Protein AF-A0A1I1G5I9-F1 (afdb_monomer)

Structure (mmCIF, N/CA/C/O backbone):
data_AF-A0A1I1G5I9-F1
#
_entry.id   AF-A0A1I1G5I9-F1
#
loop_
_atom_site.group_PDB
_atom_site.id
_atom_site.type_symbol
_atom_site.label_atom_id
_atom_site.label_alt_id
_atom_site.label_comp_id
_atom_site.label_asym_id
_atom_site.label_entity_id
_atom_site.label_seq_id
_atom_site.pdbx_PDB_ins_code
_atom_site.Cartn_x
_atom_site.Cartn_y
_atom_site.Cartn_z
_atom_site.occupancy
_atom_site.B_iso_or_equiv
_atom_site.auth_seq_id
_atom_site.auth_comp_id
_atom_site.auth_asym_id
_atom_site.auth_atom_id
_atom_site.pdbx_PDB_model_num
ATOM 1 N N . MET A 1 1 ? -14.492 -38.837 35.259 1.00 39.28 1 MET A N 1
ATOM 2 C CA . MET A 1 1 ? -15.651 -38.667 34.358 1.00 39.28 1 MET A CA 1
ATOM 3 C C . MET A 1 1 ? -15.146 -38.071 33.053 1.00 39.28 1 MET A C 1
ATOM 5 O O . MET A 1 1 ? -14.927 -36.877 32.956 1.00 39.28 1 MET A O 1
ATOM 9 N N . LYS A 1 2 ? -14.812 -38.948 32.107 1.00 35.56 2 LYS A N 1
ATOM 10 C CA . LYS A 1 2 ? -14.373 -38.640 30.741 1.00 35.56 2 LYS A CA 1
ATOM 11 C C . LYS A 1 2 ? -15.483 -39.165 29.822 1.00 35.56 2 LYS A C 1
ATOM 13 O O . LYS A 1 2 ? -16.009 -40.230 30.137 1.00 35.56 2 LYS A O 1
ATOM 18 N N . ARG A 1 3 ? -15.745 -38.477 28.700 1.00 29.53 3 ARG A N 1
ATOM 19 C CA . ARG A 1 3 ? -16.738 -38.774 27.634 1.00 29.53 3 ARG A CA 1
ATOM 20 C C . ARG A 1 3 ? -18.125 -38.139 27.826 1.00 29.53 3 ARG A C 1
ATOM 22 O O . ARG A 1 3 ? -19.052 -38.833 28.203 1.00 29.53 3 ARG A O 1
ATOM 29 N N . THR A 1 4 ? -18.248 -36.848 27.500 1.00 27.97 4 THR A N 1
ATOM 30 C CA . THR A 1 4 ? -19.506 -36.228 27.000 1.00 27.97 4 THR A CA 1
ATOM 31 C C . THR A 1 4 ? -19.313 -34.815 26.420 1.00 27.97 4 THR A C 1
ATOM 33 O O . THR A 1 4 ? -20.168 -34.360 25.676 1.00 27.97 4 THR A O 1
ATOM 36 N N . ALA A 1 5 ? -18.185 -34.132 26.655 1.00 26.52 5 ALA A N 1
ATOM 37 C CA . ALA A 1 5 ? -17.972 -32.766 26.141 1.00 26.52 5 ALA A CA 1
ATOM 38 C C . ALA A 1 5 ? -17.482 -32.671 24.674 1.00 26.52 5 ALA A C 1
ATOM 40 O O . ALA A 1 5 ? -17.420 -31.582 24.121 1.00 26.52 5 ALA A O 1
ATOM 41 N N . ALA A 1 6 ? -17.156 -33.791 24.019 1.00 28.41 6 ALA A N 1
ATOM 42 C CA . ALA A 1 6 ? -16.529 -33.802 22.689 1.00 28.41 6 ALA A CA 1
ATOM 43 C C . ALA A 1 6 ? -17.516 -33.783 21.499 1.00 28.41 6 ALA A C 1
ATOM 45 O O . ALA A 1 6 ? -17.088 -33.939 20.363 1.00 28.41 6 ALA A O 1
ATOM 46 N N . PHE A 1 7 ? -18.821 -33.609 21.735 1.00 26.67 7 PHE A N 1
ATOM 47 C CA . PHE A 1 7 ? -19.837 -33.624 20.667 1.00 26.67 7 PHE A CA 1
ATOM 48 C C . PHE A 1 7 ? -20.705 -32.357 20.586 1.00 26.67 7 PHE A C 1
ATOM 50 O O . PHE A 1 7 ? -21.544 -32.265 19.699 1.00 26.67 7 PHE A O 1
ATOM 57 N N . ILE A 1 8 ? -20.492 -31.365 21.463 1.00 27.45 8 ILE A N 1
ATOM 58 C CA . ILE A 1 8 ? -21.235 -30.088 21.428 1.00 27.45 8 ILE A CA 1
ATOM 59 C C . ILE A 1 8 ? -20.369 -28.931 20.897 1.00 27.45 8 ILE A C 1
ATOM 61 O O . ILE A 1 8 ? -20.902 -28.013 20.288 1.00 27.45 8 ILE A O 1
ATOM 65 N N . THR A 1 9 ? -19.038 -29.006 20.985 1.00 28.55 9 THR A N 1
ATOM 66 C CA . THR A 1 9 ? -18.146 -27.953 20.452 1.00 28.55 9 THR A CA 1
ATOM 67 C C . THR A 1 9 ? -17.861 -28.088 18.948 1.00 28.55 9 THR A C 1
ATOM 69 O O . THR A 1 9 ? -17.491 -27.116 18.302 1.00 28.55 9 THR A O 1
ATOM 72 N N . ALA A 1 10 ? -18.078 -29.268 18.356 1.00 28.83 10 ALA A N 1
ATOM 73 C CA . ALA A 1 10 ? -17.840 -29.512 16.927 1.00 28.83 10 ALA A CA 1
ATOM 74 C C . ALA A 1 10 ? -19.012 -29.089 16.015 1.00 28.83 10 ALA A C 1
ATOM 76 O O . ALA A 1 10 ? -18.858 -29.080 14.799 1.00 28.83 10 ALA A O 1
ATOM 77 N N . LEU A 1 11 ? -20.173 -28.726 16.581 1.00 26.48 11 LEU A N 1
ATOM 78 C CA . LEU A 1 11 ? -21.344 -28.282 15.809 1.00 26.48 11 LEU A CA 1
ATOM 79 C C . LEU A 1 11 ? -21.559 -26.757 15.854 1.00 26.48 11 LEU A C 1
ATOM 81 O O . LEU A 1 11 ? -22.330 -26.233 15.059 1.00 26.48 11 LEU A O 1
ATOM 85 N N . THR A 1 12 ? -20.858 -26.024 16.727 1.00 27.88 12 THR A N 1
ATOM 86 C CA . THR A 1 12 ? -20.918 -24.550 16.787 1.00 27.88 12 THR A CA 1
ATOM 87 C C . THR A 1 12 ? -19.785 -23.844 16.036 1.00 27.88 12 THR A C 1
ATOM 89 O O . THR A 1 12 ? -19.944 -22.676 15.701 1.00 27.88 12 THR A O 1
ATOM 92 N N . MET A 1 13 ? -18.696 -24.531 15.671 1.00 29.11 13 MET A N 1
ATOM 93 C CA . MET A 1 13 ? -17.637 -23.963 14.810 1.00 29.11 13 MET A CA 1
ATOM 94 C C . MET A 1 13 ? -17.922 -24.063 13.301 1.00 29.11 13 MET A C 1
ATOM 96 O O . MET A 1 13 ? -17.179 -23.513 12.500 1.00 29.11 13 MET A O 1
ATOM 100 N N . ALA A 1 14 ? -19.035 -24.685 12.901 1.00 30.14 14 ALA A N 1
ATOM 101 C CA . ALA A 1 14 ? -19.524 -24.645 11.519 1.00 30.14 14 ALA A CA 1
ATOM 102 C C . ALA A 1 14 ? -20.431 -23.424 11.232 1.00 30.14 14 ALA A C 1
ATOM 104 O O . ALA A 1 14 ? -21.049 -23.356 10.172 1.00 30.14 14 ALA A O 1
ATOM 105 N N . ALA A 1 15 ? -20.539 -22.468 12.167 1.00 28.77 15 ALA A N 1
ATOM 106 C CA . ALA A 1 15 ? -21.440 -21.316 12.056 1.00 28.77 15 ALA A CA 1
ATOM 107 C C . ALA A 1 15 ? -20.853 -19.971 12.536 1.00 28.77 15 ALA A C 1
ATOM 109 O O . ALA A 1 15 ? -21.614 -19.029 12.736 1.00 28.77 15 ALA A O 1
ATOM 110 N N . SER A 1 16 ? -19.530 -19.831 12.681 1.00 30.44 16 SER A N 1
ATOM 111 C CA . SER A 1 16 ? -18.886 -18.528 12.945 1.00 30.44 16 SER A CA 1
ATOM 112 C C . SER A 1 16 ? -18.251 -17.876 11.706 1.00 30.44 16 SER A C 1
ATOM 114 O O . SER A 1 16 ? -17.473 -16.944 11.842 1.00 30.44 16 SER A O 1
ATOM 116 N N . VAL A 1 17 ? -18.623 -18.314 10.494 1.00 30.39 17 VAL A N 1
ATOM 117 C CA . VAL A 1 17 ? -18.275 -17.648 9.213 1.00 30.39 17 VAL A CA 1
ATOM 118 C C . VAL A 1 17 ? -19.434 -16.774 8.694 1.00 30.39 17 VAL A C 1
ATOM 120 O O . VAL A 1 17 ? -19.486 -16.389 7.534 1.00 30.39 17 VAL A O 1
ATOM 123 N N . PHE A 1 18 ? -20.397 -16.411 9.542 1.00 31.67 18 PHE A N 1
ATOM 124 C CA . PHE A 1 18 ? -21.436 -15.449 9.168 1.00 31.67 18 PHE A CA 1
ATOM 125 C C . PHE A 1 18 ? -21.572 -14.353 10.225 1.00 31.67 18 PHE A C 1
ATOM 127 O O . PHE A 1 18 ? -21.862 -14.644 11.381 1.00 31.67 18 PHE A O 1
ATOM 134 N N . ALA A 1 19 ? -21.443 -13.109 9.749 1.00 26.73 19 ALA A N 1
ATOM 135 C CA . ALA A 1 19 ? -21.489 -11.825 10.458 1.00 26.73 19 ALA A CA 1
ATOM 136 C C . ALA A 1 19 ? -20.189 -11.501 11.218 1.00 26.73 19 ALA A C 1
ATOM 138 O O . ALA A 1 19 ? -19.851 -12.159 12.186 1.00 26.73 19 ALA A O 1
ATOM 139 N N . ILE A 1 20 ? -19.411 -10.496 10.815 1.00 28.45 20 ILE A N 1
ATOM 140 C CA . ILE A 1 20 ? -19.852 -9.109 10.637 1.00 28.45 20 ILE A CA 1
ATOM 141 C C . ILE A 1 20 ? -19.605 -8.656 9.199 1.00 28.45 20 ILE A C 1
ATOM 143 O O . ILE A 1 20 ? -18.538 -8.202 8.813 1.00 28.45 20 ILE A O 1
ATOM 147 N N . SER A 1 21 ? -20.652 -8.779 8.394 1.00 29.53 21 SER A N 1
ATOM 148 C CA . SER A 1 21 ? -20.779 -8.040 7.153 1.00 29.53 21 SER A CA 1
ATOM 149 C C . SER A 1 21 ? -21.947 -7.098 7.385 1.00 29.53 21 SER A C 1
ATOM 151 O O . SER A 1 21 ? -23.102 -7.476 7.193 1.00 29.53 21 SER A O 1
ATOM 153 N N . ALA A 1 22 ? -21.675 -5.862 7.800 1.00 30.36 22 ALA A N 1
ATOM 154 C CA . ALA A 1 22 ? -22.608 -4.777 7.512 1.00 30.36 22 ALA A CA 1
ATOM 155 C C . ALA A 1 22 ? -22.482 -4.438 6.013 1.00 30.36 22 ALA A C 1
ATOM 157 O O . ALA A 1 22 ? -22.133 -3.329 5.626 1.00 30.36 22 ALA A O 1
ATOM 158 N N . SER A 1 23 ? -22.702 -5.447 5.160 1.00 38.41 23 SER A N 1
ATOM 159 C CA . SER A 1 23 ? -22.695 -5.303 3.711 1.00 38.41 23 SER A CA 1
ATOM 160 C C . SER A 1 23 ? -23.959 -4.567 3.289 1.00 38.41 23 SER A C 1
ATOM 162 O O . SER A 1 23 ? -25.058 -4.841 3.781 1.00 38.41 23 SER A O 1
ATOM 164 N N . ALA A 1 24 ? -23.827 -3.646 2.342 1.00 51.38 24 ALA A N 1
ATOM 165 C CA . ALA A 1 24 ? -24.962 -3.098 1.620 1.00 51.38 24 ALA A CA 1
ATOM 166 C C . ALA A 1 24 ? -25.551 -4.183 0.695 1.00 51.38 24 ALA A C 1
ATOM 168 O O . ALA A 1 24 ? -25.278 -4.213 -0.504 1.00 51.38 24 ALA A O 1
ATOM 169 N N . LEU A 1 25 ? -26.342 -5.102 1.257 1.00 65.50 25 LEU A N 1
ATOM 170 C CA . LEU A 1 25 ? -26.985 -6.181 0.510 1.00 65.50 25 LEU A CA 1
ATOM 171 C C . LEU A 1 25 ? -28.046 -5.598 -0.441 1.00 65.50 25 LEU A C 1
ATOM 173 O O . LEU A 1 25 ? -29.022 -4.979 -0.008 1.00 65.50 25 LEU A O 1
ATOM 177 N N . LYS A 1 26 ? -27.861 -5.778 -1.756 1.00 74.62 26 LYS A N 1
ATOM 178 C CA . LYS A 1 26 ? -28.877 -5.413 -2.758 1.00 74.62 26 LYS A CA 1
ATOM 179 C C . LYS A 1 26 ? -30.160 -6.199 -2.486 1.00 74.62 26 LYS A C 1
ATOM 181 O O . LYS A 1 26 ? -30.135 -7.418 -2.348 1.00 74.62 26 LYS A O 1
ATOM 186 N N . GLY A 1 27 ? -31.282 -5.493 -2.418 1.00 77.44 27 GLY A N 1
ATOM 187 C CA . GLY A 1 27 ? -32.578 -6.044 -2.035 1.00 77.44 27 GLY A CA 1
ATOM 188 C C . GLY A 1 27 ? -32.894 -5.977 -0.537 1.00 77.44 27 GLY A C 1
ATOM 189 O O . GLY A 1 27 ? -34.064 -6.133 -0.206 1.00 77.44 27 GLY A O 1
ATOM 190 N N . ASP A 1 28 ? -31.930 -5.692 0.352 1.00 83.50 28 ASP A N 1
ATOM 191 C CA . ASP A 1 28 ? -32.184 -5.438 1.783 1.00 83.50 28 ASP A CA 1
ATOM 192 C C . ASP A 1 28 ? -32.497 -3.951 2.011 1.00 83.50 28 ASP A C 1
ATOM 194 O O . ASP A 1 28 ? -31.654 -3.116 2.356 1.00 83.50 28 ASP A O 1
ATOM 198 N N . VAL A 1 29 ? -33.749 -3.595 1.751 1.00 86.94 29 VAL A N 1
ATOM 199 C CA . VAL A 1 29 ? -34.265 -2.225 1.866 1.00 86.94 29 VAL A CA 1
ATOM 200 C C . VAL A 1 29 ? -34.575 -1.876 3.328 1.00 86.94 29 VAL A C 1
ATOM 202 O O . VAL A 1 29 ? -34.639 -0.696 3.715 1.00 86.94 29 VAL A O 1
ATOM 205 N N . SER A 1 30 ? -34.778 -2.897 4.158 1.00 81.19 30 SER A N 1
ATOM 206 C CA . SER A 1 30 ? -35.007 -2.753 5.589 1.00 81.19 30 SER A CA 1
ATOM 207 C C . SER A 1 30 ? -33.720 -2.407 6.351 1.00 81.19 30 SER A C 1
ATOM 209 O O . SER A 1 30 ? -33.778 -1.541 7.229 1.00 81.19 30 SER A O 1
ATOM 211 N N . GLY A 1 31 ? -32.576 -2.950 5.921 1.00 74.62 31 GLY A N 1
ATOM 212 C CA . GLY A 1 31 ? -31.272 -2.844 6.575 1.00 74.62 31 GLY A CA 1
ATOM 213 C C . GLY A 1 31 ? -31.072 -3.870 7.693 1.00 74.62 31 GLY A C 1
ATOM 214 O O . GLY A 1 31 ? -30.251 -3.633 8.575 1.00 74.62 31 GLY A O 1
ATOM 215 N N . ASP A 1 32 ? -31.853 -4.953 7.706 1.00 68.38 32 ASP A N 1
ATOM 216 C CA . ASP A 1 32 ? -31.818 -5.990 8.746 1.00 68.38 32 ASP A CA 1
ATOM 217 C C . ASP A 1 32 ? -30.844 -7.143 8.427 1.00 68.38 32 ASP A C 1
ATOM 219 O O . ASP A 1 32 ? -30.734 -8.105 9.197 1.00 68.38 32 ASP A O 1
ATOM 223 N N . GLY A 1 33 ? -30.131 -7.043 7.300 1.00 66.75 33 GLY A N 1
ATOM 224 C CA . GLY A 1 33 ? -29.179 -8.034 6.816 1.00 66.75 33 GLY A CA 1
ATOM 225 C C . GLY A 1 33 ? -29.824 -9.225 6.104 1.00 66.75 33 GLY A C 1
ATOM 226 O O . GLY A 1 33 ? -29.128 -10.206 5.836 1.00 66.75 33 GLY A O 1
ATOM 227 N N . LYS A 1 34 ? -31.134 -9.198 5.808 1.00 77.12 34 LYS A N 1
ATOM 228 C CA . LYS A 1 34 ? -31.870 -10.312 5.186 1.00 77.12 34 LYS A CA 1
ATOM 229 C C . LYS A 1 34 ? -32.827 -9.828 4.102 1.00 77.12 34 LYS A C 1
ATOM 231 O O . LYS A 1 34 ? -33.784 -9.129 4.388 1.00 77.12 34 LYS A O 1
ATOM 236 N N . VAL A 1 35 ? -32.707 -10.359 2.885 1.00 81.75 35 VAL A N 1
ATOM 237 C CA . VAL A 1 35 ? -33.699 -10.101 1.826 1.00 81.75 35 VAL A CA 1
ATOM 238 C C . VAL A 1 35 ? -34.933 -10.980 2.026 1.00 81.75 35 VAL A C 1
ATOM 240 O O . VAL A 1 35 ? -34.906 -12.191 1.791 1.00 81.75 35 VAL A O 1
ATOM 243 N N . ASN A 1 36 ? -36.039 -10.383 2.466 1.00 85.19 36 ASN A N 1
ATOM 244 C CA . ASN A 1 36 ? -37.270 -11.099 2.784 1.00 85.19 36 ASN A CA 1
ATOM 245 C C . ASN A 1 36 ? -38.542 -10.344 2.337 1.00 85.19 36 ASN A C 1
ATOM 247 O O . ASN A 1 36 ? -38.515 -9.395 1.553 1.00 85.19 36 ASN A O 1
ATOM 251 N N . VAL A 1 37 ? -39.718 -10.815 2.768 1.00 90.31 37 VAL A N 1
ATOM 252 C CA . VAL A 1 37 ? -41.018 -10.231 2.373 1.00 90.31 37 VAL A CA 1
ATOM 253 C C . VAL A 1 37 ? -41.177 -8.783 2.863 1.00 90.31 37 VAL A C 1
ATOM 255 O O . VAL A 1 37 ? -41.913 -7.994 2.259 1.00 90.31 37 VAL A O 1
ATOM 258 N N . THR A 1 38 ? -40.463 -8.409 3.923 1.00 88.69 38 THR A N 1
ATOM 259 C CA . THR A 1 38 ? -40.410 -7.039 4.439 1.00 88.69 38 THR A CA 1
ATOM 260 C C . THR A 1 38 ? -39.853 -6.086 3.383 1.00 88.69 38 THR A C 1
ATOM 262 O O . THR A 1 38 ? -40.468 -5.051 3.120 1.00 88.69 38 THR A O 1
ATOM 265 N N . ASP A 1 39 ? -38.784 -6.465 2.684 1.00 88.69 39 ASP A N 1
ATOM 266 C CA . ASP A 1 39 ? -38.176 -5.642 1.632 1.00 88.69 39 ASP A CA 1
ATOM 267 C C . ASP A 1 39 ? -39.083 -5.499 0.416 1.00 88.69 39 ASP A C 1
ATOM 269 O O . ASP A 1 39 ? -39.289 -4.393 -0.083 1.00 88.69 39 ASP A O 1
ATOM 273 N N . ILE A 1 40 ? -39.738 -6.591 0.005 1.00 90.75 40 ILE A N 1
ATOM 274 C CA . ILE A 1 40 ? -40.761 -6.568 -1.055 1.00 90.75 40 ILE A CA 1
ATOM 275 C C . ILE A 1 40 ? -41.849 -5.540 -0.718 1.00 90.75 40 ILE A C 1
ATOM 277 O O . ILE A 1 40 ? -42.301 -4.785 -1.583 1.00 90.75 40 ILE A O 1
ATOM 281 N N . THR A 1 41 ? -42.265 -5.489 0.548 1.00 93.44 41 THR A N 1
ATOM 282 C CA . THR A 1 41 ? -43.311 -4.576 1.019 1.00 93.44 41 THR A CA 1
ATOM 283 C C . THR A 1 41 ? -42.843 -3.119 0.996 1.00 93.44 41 THR A C 1
ATOM 285 O O . THR A 1 41 ? -43.611 -2.240 0.598 1.00 93.44 41 THR A O 1
ATOM 288 N N . LEU A 1 42 ? -41.583 -2.855 1.360 1.00 91.69 42 LEU A N 1
ATOM 289 C CA . LEU A 1 42 ? -40.981 -1.519 1.313 1.00 91.69 42 LEU A CA 1
ATOM 290 C C . LEU A 1 42 ? -40.847 -1.001 -0.126 1.00 91.69 42 LEU A C 1
ATOM 292 O O . LEU A 1 42 ? -41.256 0.128 -0.407 1.00 91.69 42 LEU A O 1
ATOM 296 N N . ILE A 1 43 ? -40.370 -1.838 -1.051 1.00 90.31 43 ILE A N 1
ATOM 297 C CA . ILE A 1 43 ? -40.268 -1.496 -2.479 1.00 90.31 43 ILE A CA 1
ATOM 298 C C . ILE A 1 43 ? -41.667 -1.272 -3.066 1.00 90.31 43 ILE A C 1
ATOM 300 O O . ILE A 1 43 ? -41.912 -0.281 -3.751 1.00 90.31 43 ILE A O 1
ATOM 304 N N . ALA A 1 44 ? -42.640 -2.127 -2.740 1.00 90.81 44 ALA A N 1
ATOM 305 C CA . ALA A 1 44 ? -44.015 -1.962 -3.206 1.00 90.81 44 ALA A CA 1
ATOM 306 C C . ALA A 1 44 ? -44.679 -0.678 -2.682 1.00 90.81 44 ALA A C 1
ATOM 308 O O . ALA A 1 44 ? -45.475 -0.063 -3.397 1.00 90.81 44 ALA A O 1
ATOM 309 N N . ALA A 1 45 ? -44.374 -0.259 -1.451 1.00 90.94 45 ALA A N 1
ATOM 310 C CA . ALA A 1 45 ? -44.864 1.000 -0.897 1.00 90.94 45 ALA A CA 1
ATOM 311 C C . ALA A 1 45 ? -44.267 2.219 -1.619 1.00 90.94 45 ALA A C 1
ATOM 313 O O . ALA A 1 45 ? -44.991 3.192 -1.848 1.00 90.94 45 ALA A O 1
ATOM 314 N N . HIS A 1 46 ? -42.997 2.134 -2.024 1.00 90.31 46 HIS A N 1
ATOM 315 C CA . HIS A 1 46 ? -42.323 3.139 -2.846 1.00 90.31 46 HIS A CA 1
ATOM 316 C C . HIS A 1 46 ? -42.931 3.250 -4.241 1.00 90.31 46 HIS A C 1
ATOM 318 O O . HIS A 1 46 ? -43.362 4.329 -4.636 1.00 90.31 46 HIS A O 1
ATOM 324 N N . VAL A 1 47 ? -43.055 2.121 -4.944 1.00 90.94 47 VAL A N 1
ATOM 325 C CA . VAL A 1 47 ? -43.611 2.053 -6.306 1.00 90.94 47 VAL A CA 1
ATOM 326 C C . VAL A 1 47 ? -45.061 2.547 -6.352 1.00 90.94 47 VAL A C 1
ATOM 328 O O . VAL A 1 47 ? -45.483 3.158 -7.328 1.00 90.94 47 VAL A O 1
ATOM 331 N N . LYS A 1 48 ? -45.833 2.330 -5.279 1.00 88.75 48 LYS A N 1
ATOM 332 C CA . LYS A 1 48 ? -47.212 2.834 -5.145 1.00 88.75 48 LYS A CA 1
ATOM 333 C C . LYS A 1 48 ? -47.301 4.284 -4.650 1.00 88.75 48 LYS A C 1
ATOM 335 O O . LYS A 1 48 ? -48.411 4.755 -4.415 1.00 88.75 48 LYS A O 1
ATOM 340 N N . GLY A 1 49 ? -46.174 4.960 -4.414 1.00 85.75 49 GLY A N 1
ATOM 341 C CA . GLY A 1 49 ? -46.125 6.335 -3.907 1.00 85.75 49 GLY A CA 1
ATOM 342 C C . GLY A 1 49 ? -46.652 6.511 -2.477 1.00 85.75 49 GLY A C 1
ATOM 343 O O . GLY A 1 49 ? -46.928 7.629 -2.060 1.00 85.75 49 GLY A O 1
ATOM 344 N N . LYS A 1 50 ? -46.817 5.422 -1.713 1.00 86.94 50 LYS A N 1
ATOM 345 C CA . LYS A 1 50 ? -47.368 5.462 -0.346 1.00 86.94 50 LYS A CA 1
ATOM 346 C C . LYS A 1 50 ? -46.316 5.798 0.706 1.00 86.94 50 LYS A C 1
ATOM 348 O O . LYS A 1 50 ? -46.644 6.390 1.728 1.00 86.94 50 LYS A O 1
ATOM 353 N N . LYS A 1 51 ? -45.067 5.385 0.477 1.00 86.25 51 LYS A N 1
ATOM 354 C CA . LYS A 1 51 ? -43.919 5.702 1.333 1.00 86.25 51 LYS A CA 1
ATOM 355 C C . LYS A 1 51 ? -42.664 5.764 0.474 1.00 86.25 51 LYS A C 1
ATOM 357 O O . LYS A 1 51 ? -42.228 4.742 -0.047 1.00 86.25 51 LYS A O 1
ATOM 362 N N . LEU A 1 52 ? -42.109 6.960 0.303 1.00 88.19 52 LEU A N 1
ATOM 363 C CA . LEU A 1 52 ? -40.890 7.145 -0.479 1.00 88.19 52 LEU A CA 1
ATOM 364 C C . LEU A 1 52 ? -39.673 6.604 0.287 1.00 88.19 52 LEU A C 1
ATOM 366 O O . LEU A 1 52 ? -39.612 6.687 1.513 1.00 88.19 52 LEU A O 1
ATOM 370 N N . LEU A 1 53 ? -38.730 6.015 -0.447 1.00 87.38 53 LEU A N 1
ATOM 371 C CA . LEU A 1 53 ? -37.466 5.518 0.088 1.00 87.38 53 LEU A CA 1
ATOM 372 C C . LEU A 1 53 ? -36.434 6.649 0.053 1.00 87.38 53 LEU A C 1
ATOM 374 O O . LEU A 1 53 ? -36.481 7.489 -0.848 1.00 87.38 53 LEU A O 1
ATOM 378 N N . SER A 1 54 ? -35.505 6.648 1.010 1.00 79.56 54 SER A N 1
ATOM 379 C CA . SER A 1 54 ? -34.309 7.495 0.954 1.00 79.56 54 SER A CA 1
ATOM 380 C C . SER A 1 54 ? -33.419 7.096 -0.225 1.00 79.56 54 SER A C 1
ATOM 382 O O . SER A 1 54 ? -33.568 6.009 -0.782 1.00 79.56 54 SER A O 1
ATOM 384 N N . GLU A 1 55 ? -32.483 7.962 -0.602 1.00 73.81 55 GLU A N 1
ATOM 385 C CA . GLU A 1 55 ? -31.551 7.721 -1.709 1.00 73.81 55 GLU A CA 1
ATOM 386 C C . GLU A 1 55 ? -30.743 6.425 -1.530 1.00 73.81 55 GLU A C 1
ATOM 388 O O . GLU A 1 55 ? -30.740 5.573 -2.417 1.00 73.81 55 GLU A O 1
ATOM 393 N N . GLU A 1 56 ? -30.207 6.192 -0.332 1.00 71.00 56 GLU A N 1
ATOM 394 C CA . GLU A 1 56 ? -29.523 4.942 0.031 1.00 71.00 56 GLU A CA 1
ATOM 395 C C . GLU A 1 56 ? -30.421 3.707 -0.138 1.00 71.00 56 GLU A C 1
ATOM 397 O O . GLU A 1 56 ? -30.007 2.673 -0.663 1.00 71.00 56 GLU A O 1
ATOM 402 N N . LYS A 1 57 ? -31.691 3.807 0.273 1.00 81.12 57 LYS A N 1
ATOM 403 C CA . LYS A 1 57 ? -32.654 2.704 0.158 1.00 81.12 57 LYS A CA 1
ATOM 404 C C . LYS A 1 57 ? -33.130 2.494 -1.274 1.00 81.12 57 LYS A C 1
ATOM 406 O O . LYS A 1 57 ? -33.460 1.367 -1.629 1.00 81.12 57 LYS A O 1
ATOM 411 N N . ARG A 1 58 ? -33.149 3.543 -2.101 1.00 81.19 58 ARG A N 1
ATOM 412 C CA . ARG A 1 58 ? -33.416 3.438 -3.541 1.00 81.19 58 ARG A CA 1
ATOM 413 C C . ARG A 1 58 ? -32.290 2.695 -4.251 1.00 81.19 58 ARG A C 1
ATOM 415 O O . ARG A 1 58 ? -32.594 1.828 -5.060 1.00 81.19 58 ARG A O 1
ATOM 422 N N . ALA A 1 59 ? -31.034 2.958 -3.891 1.00 78.56 59 ALA A N 1
ATOM 423 C CA . ALA A 1 59 ? -29.885 2.233 -4.433 1.00 78.56 59 ALA A CA 1
ATOM 424 C C . ALA A 1 59 ? -29.920 0.732 -4.084 1.00 78.56 59 ALA A C 1
ATOM 426 O O . ALA A 1 59 ? -29.602 -0.106 -4.922 1.00 78.56 59 ALA A O 1
ATOM 427 N N . LYS A 1 60 ? -30.372 0.370 -2.872 1.00 79.81 60 LYS A N 1
ATOM 428 C CA . LYS A 1 60 ? -30.586 -1.040 -2.489 1.00 79.81 60 LYS A CA 1
ATOM 429 C C . LYS A 1 60 ? -31.811 -1.672 -3.158 1.00 79.81 60 LYS A C 1
ATOM 431 O O . LYS A 1 60 ? -31.823 -2.882 -3.367 1.00 79.81 60 LYS A O 1
ATOM 436 N N . ALA A 1 61 ? -32.841 -0.878 -3.455 1.00 84.81 61 ALA A N 1
ATOM 437 C CA . ALA A 1 61 ? -34.092 -1.335 -4.057 1.00 84.81 61 ALA A CA 1
ATOM 438 C C . ALA A 1 61 ? -34.012 -1.545 -5.578 1.00 84.81 61 ALA A C 1
ATOM 440 O O . ALA A 1 61 ? -34.773 -2.359 -6.091 1.00 84.81 61 ALA A O 1
ATOM 441 N N . ASP A 1 62 ? -33.120 -0.842 -6.282 1.00 83.50 62 ASP A N 1
ATOM 442 C CA . ASP A 1 62 ? -32.829 -1.054 -7.708 1.00 83.50 62 ASP A CA 1
ATOM 443 C C . ASP A 1 62 ? -31.955 -2.308 -7.892 1.00 83.50 62 ASP A C 1
ATOM 445 O O . ASP A 1 62 ? -30.730 -2.268 -8.045 1.00 83.50 62 ASP A O 1
ATOM 449 N N . VAL A 1 63 ? -32.601 -3.469 -7.797 1.00 79.81 63 VAL A N 1
ATOM 450 C CA . VAL A 1 63 ? -31.939 -4.775 -7.916 1.00 79.81 63 VAL A CA 1
ATOM 451 C C . VAL A 1 63 ? -31.725 -5.181 -9.373 1.00 79.81 63 VAL A C 1
ATOM 453 O O . VAL A 1 63 ? -30.975 -6.122 -9.641 1.00 79.81 63 VAL A O 1
ATOM 456 N N . THR A 1 64 ? -32.382 -4.497 -10.312 1.00 76.19 64 THR A N 1
ATOM 457 C CA . THR A 1 64 ? -32.202 -4.707 -11.753 1.00 76.19 64 THR A CA 1
ATOM 458 C C . THR A 1 64 ? -31.056 -3.881 -12.342 1.00 76.19 64 THR A C 1
ATOM 460 O O . THR A 1 64 ? -30.480 -4.304 -13.345 1.00 76.19 64 THR A O 1
ATOM 463 N N . GLY A 1 65 ? -30.658 -2.788 -11.682 1.00 75.69 65 GLY A N 1
ATOM 464 C CA . GLY A 1 65 ? -29.545 -1.921 -12.069 1.00 75.69 65 GLY A CA 1
ATOM 465 C C . GLY A 1 65 ? -29.880 -0.971 -13.218 1.00 75.69 65 GLY A C 1
ATOM 466 O O . GLY A 1 65 ? -28.972 -0.549 -13.932 1.00 75.69 65 GLY A O 1
ATOM 467 N N . ASP A 1 66 ? -31.164 -0.673 -13.438 1.00 70.56 66 ASP A N 1
ATOM 468 C CA . ASP A 1 66 ? -31.630 0.176 -14.542 1.00 70.56 66 ASP A CA 1
ATOM 469 C C . ASP A 1 66 ? -31.775 1.664 -14.149 1.00 70.56 66 ASP A C 1
ATOM 471 O O . ASP A 1 66 ? -32.198 2.497 -14.961 1.00 70.56 66 ASP A O 1
ATOM 475 N N . GLY A 1 67 ? -31.410 2.006 -12.908 1.00 76.94 67 GLY A N 1
ATOM 476 C CA . GLY A 1 67 ? -31.504 3.342 -12.327 1.00 76.94 67 GLY A CA 1
ATOM 477 C C . GLY A 1 67 ? -32.905 3.700 -11.825 1.00 76.94 67 GLY A C 1
ATOM 478 O O . GLY A 1 67 ? -33.140 4.848 -11.427 1.00 76.94 67 GLY A O 1
ATOM 479 N N . LYS A 1 68 ? -33.868 2.767 -11.855 1.00 86.44 68 LYS A N 1
ATOM 480 C CA . LYS A 1 68 ? -35.272 2.989 -11.487 1.00 86.44 68 LYS A CA 1
ATOM 481 C C . LYS A 1 68 ? -35.727 1.933 -10.484 1.00 86.44 68 LYS A C 1
ATOM 483 O O . LYS A 1 68 ? -35.433 0.763 -10.614 1.00 86.44 68 LYS A O 1
ATOM 488 N N . VAL A 1 69 ? -36.554 2.340 -9.519 1.00 87.75 69 VAL A N 1
ATOM 489 C CA . VAL A 1 69 ? -37.196 1.402 -8.583 1.00 87.75 69 VAL A CA 1
ATOM 490 C C . VAL A 1 69 ? -38.636 1.176 -9.033 1.00 87.75 69 VAL A C 1
ATOM 492 O O . VAL A 1 69 ? -39.488 2.054 -8.874 1.00 87.75 69 VAL A O 1
ATOM 495 N N . ASN A 1 70 ? -38.910 0.022 -9.640 1.00 88.62 70 ASN A N 1
ATOM 496 C CA . ASN A 1 70 ? -40.186 -0.294 -10.275 1.00 88.62 70 ASN A CA 1
ATOM 497 C C . ASN A 1 70 ? -40.662 -1.744 -10.005 1.00 88.62 70 ASN A C 1
ATOM 499 O O . ASN A 1 70 ? -40.175 -2.446 -9.120 1.00 88.62 70 ASN A O 1
ATOM 503 N N . ILE A 1 71 ? -41.710 -2.188 -10.710 1.00 90.75 71 ILE A N 1
ATOM 504 C CA . ILE A 1 71 ? -42.318 -3.521 -10.515 1.00 90.75 71 ILE A CA 1
ATOM 505 C C . ILE A 1 71 ? -41.337 -4.657 -10.862 1.00 90.75 71 ILE A C 1
ATOM 507 O O . ILE A 1 71 ? -41.436 -5.755 -10.304 1.00 90.75 71 ILE A O 1
ATOM 511 N N . SER A 1 72 ? -40.381 -4.401 -11.753 1.00 83.25 72 SER A N 1
ATOM 512 C CA . SER A 1 72 ? -39.340 -5.358 -12.131 1.00 83.25 72 SER A CA 1
ATOM 513 C C . SER A 1 72 ? -38.459 -5.711 -10.933 1.00 83.25 72 SER A C 1
ATOM 515 O O . SER A 1 72 ? -38.198 -6.893 -10.705 1.00 83.25 72 SER A O 1
ATOM 517 N N . ASP A 1 73 ? -38.120 -4.728 -10.095 1.00 85.75 73 ASP A N 1
ATOM 518 C CA . ASP A 1 73 ? -37.356 -4.936 -8.861 1.00 85.75 73 ASP A CA 1
ATOM 519 C C . ASP A 1 73 ? -38.143 -5.752 -7.835 1.00 85.75 73 ASP A C 1
ATOM 521 O O . ASP A 1 73 ? -37.638 -6.733 -7.294 1.00 85.75 73 ASP A O 1
ATOM 525 N N . ILE A 1 74 ? -39.432 -5.437 -7.647 1.00 88.25 74 ILE A N 1
ATOM 526 C CA . ILE A 1 74 ? -40.340 -6.218 -6.784 1.00 88.25 74 ILE A CA 1
ATOM 527 C C . ILE A 1 74 ? -40.360 -7.688 -7.223 1.00 88.25 74 ILE A C 1
ATOM 529 O O . ILE A 1 74 ? -40.314 -8.600 -6.395 1.00 88.25 74 ILE A O 1
ATOM 533 N N . THR A 1 75 ? -40.433 -7.922 -8.533 1.00 86.31 75 THR A N 1
ATOM 534 C CA . THR A 1 75 ? -40.494 -9.268 -9.113 1.00 86.31 75 THR A CA 1
ATOM 535 C C . THR A 1 75 ? -39.176 -10.018 -8.923 1.00 86.31 75 THR A C 1
ATOM 537 O O . THR A 1 75 ? -39.195 -11.209 -8.604 1.00 86.31 75 THR A O 1
ATOM 540 N N . ALA A 1 76 ? -38.041 -9.331 -9.062 1.00 79.44 76 ALA A N 1
ATOM 541 C CA . ALA A 1 76 ? -36.715 -9.897 -8.848 1.00 79.44 76 ALA A CA 1
ATOM 542 C C . ALA A 1 76 ? -36.475 -10.271 -7.374 1.00 79.44 76 ALA A C 1
ATOM 544 O O . ALA A 1 76 ? -36.088 -11.408 -7.095 1.00 79.44 76 ALA A O 1
ATOM 545 N N . VAL A 1 77 ? -36.810 -9.387 -6.424 1.00 83.00 77 VAL A N 1
ATOM 546 C CA . VAL A 1 77 ? -36.734 -9.689 -4.982 1.00 83.00 77 VAL A CA 1
ATOM 547 C C . VAL A 1 77 ? -37.677 -10.841 -4.618 1.00 83.00 77 VAL A C 1
ATOM 549 O O . VAL A 1 77 ? -37.283 -11.779 -3.929 1.00 83.00 77 VAL A O 1
ATOM 552 N N . ALA A 1 78 ? -38.909 -10.853 -5.139 1.00 80.12 78 ALA A N 1
ATOM 553 C CA . ALA A 1 78 ? -39.859 -11.938 -4.889 1.00 80.12 78 ALA A CA 1
ATOM 554 C C . ALA A 1 78 ? -39.397 -13.293 -5.447 1.00 80.12 78 ALA A C 1
ATOM 556 O O . ALA A 1 78 ? -39.697 -14.336 -4.860 1.00 80.12 78 ALA A O 1
ATOM 557 N N . ALA A 1 79 ? -38.686 -13.299 -6.576 1.00 74.06 79 ALA A N 1
ATOM 558 C CA . ALA A 1 79 ? -38.101 -14.512 -7.137 1.00 74.06 79 ALA A CA 1
ATOM 559 C C . ALA A 1 79 ? -36.943 -15.042 -6.275 1.00 74.06 79 ALA A C 1
ATOM 561 O O . ALA A 1 79 ? -36.829 -16.261 -6.120 1.00 74.06 79 ALA A O 1
ATOM 562 N N . HIS A 1 80 ? -36.155 -14.150 -5.669 1.00 78.62 80 HIS A N 1
ATOM 563 C CA . HIS A 1 80 ? -35.094 -14.498 -4.722 1.00 78.62 80 HIS A CA 1
ATOM 564 C C . HIS A 1 80 ? -35.650 -15.037 -3.403 1.00 78.62 80 HIS A C 1
ATOM 566 O O . HIS A 1 80 ? -35.276 -16.135 -3.003 1.00 78.62 80 HIS A O 1
ATOM 572 N N . VAL A 1 81 ? -36.643 -14.371 -2.806 1.00 79.44 81 VAL A N 1
ATOM 573 C CA . VAL A 1 81 ? -37.318 -14.844 -1.578 1.00 79.44 81 VAL A CA 1
ATOM 574 C C . VAL A 1 81 ? -37.970 -16.221 -1.771 1.00 79.44 81 VAL A C 1
ATOM 576 O O . VAL A 1 81 ? -38.051 -17.017 -0.840 1.00 79.44 81 VAL A O 1
ATOM 579 N N . LYS A 1 82 ? -38.422 -16.536 -2.991 1.00 73.44 82 LYS A N 1
ATOM 580 C CA . LYS A 1 82 ? -38.997 -17.846 -3.347 1.00 73.44 82 LYS A CA 1
ATOM 581 C C . LYS A 1 82 ? -37.957 -18.888 -3.780 1.00 73.44 82 LYS A C 1
ATOM 583 O O . LYS A 1 82 ? -38.358 -19.975 -4.192 1.00 73.44 82 LYS A O 1
ATOM 588 N N . GLY A 1 83 ? -36.665 -18.554 -3.771 1.00 65.94 83 GLY A N 1
ATOM 589 C CA . GLY A 1 83 ? -35.579 -19.441 -4.201 1.00 65.94 83 GLY A CA 1
ATOM 590 C C . GLY A 1 83 ? -35.596 -19.802 -5.691 1.00 65.94 83 GLY A C 1
ATOM 591 O O . GLY A 1 83 ? -34.967 -20.773 -6.094 1.00 65.94 83 GLY A O 1
ATOM 592 N N . LYS A 1 84 ? -36.335 -19.060 -6.527 1.00 57.91 84 LYS A N 1
ATOM 593 C CA . LYS A 1 84 ? -36.492 -19.349 -7.967 1.00 57.91 84 LYS A CA 1
ATOM 594 C C . LYS A 1 84 ? -35.435 -18.674 -8.835 1.00 57.91 84 LYS A C 1
ATOM 596 O O . LYS A 1 84 ? -35.139 -19.157 -9.923 1.00 57.91 84 LYS A O 1
ATOM 601 N N . ARG A 1 85 ? -34.914 -17.534 -8.383 1.00 60.03 85 ARG A N 1
ATOM 602 C CA . ARG A 1 85 ? -33.834 -16.784 -9.030 1.00 60.03 85 ARG A CA 1
ATOM 603 C C . ARG A 1 85 ? -33.147 -15.956 -7.960 1.00 60.03 85 ARG A C 1
ATOM 605 O O . ARG A 1 85 ? -33.747 -15.012 -7.459 1.00 60.03 85 ARG A O 1
ATOM 612 N N . LEU A 1 86 ? -31.927 -16.325 -7.594 1.00 66.00 86 LEU A N 1
ATOM 613 C CA . LEU A 1 86 ? -31.165 -15.571 -6.608 1.00 66.00 86 LEU A CA 1
ATOM 614 C C . LEU A 1 86 ? -30.782 -14.215 -7.217 1.00 66.00 86 LEU A C 1
ATOM 616 O O . LEU A 1 86 ? -30.318 -14.165 -8.360 1.00 66.00 86 LEU A O 1
ATOM 620 N N . LEU A 1 87 ? -31.022 -13.117 -6.491 1.00 66.06 87 LEU A N 1
ATOM 621 C CA . LEU A 1 87 ? -30.355 -11.856 -6.794 1.00 66.06 87 LEU A CA 1
ATOM 622 C C . LEU A 1 87 ? -28.856 -12.143 -6.770 1.00 66.06 87 LEU A C 1
ATOM 624 O O . LEU A 1 87 ? -28.383 -12.803 -5.846 1.00 66.06 87 LEU A O 1
ATOM 628 N N . LYS A 1 88 ? -28.138 -11.700 -7.805 1.00 52.09 88 LYS A N 1
ATOM 629 C CA . LYS A 1 88 ? -26.682 -11.690 -7.729 1.00 52.09 88 LYS A CA 1
ATOM 630 C C . LYS A 1 88 ? -26.351 -10.777 -6.559 1.00 52.09 88 LYS A C 1
ATOM 632 O O . LYS A 1 88 ? -26.766 -9.613 -6.565 1.00 52.09 88 LYS A O 1
ATOM 637 N N . GLU A 1 89 ? -25.701 -11.322 -5.539 1.00 45.16 89 GLU A N 1
ATOM 638 C CA . GLU A 1 89 ? -25.088 -10.480 -4.526 1.00 45.16 89 GLU A CA 1
ATOM 639 C C . GLU A 1 89 ? -24.124 -9.532 -5.247 1.00 45.16 89 GLU A C 1
ATOM 641 O O . GLU A 1 89 ? -23.726 -9.769 -6.394 1.00 45.16 89 GLU A O 1
ATOM 646 N N . ASN A 1 90 ? -23.809 -8.396 -4.630 1.00 40.94 90 ASN A N 1
ATOM 647 C CA . ASN A 1 90 ? -22.752 -7.553 -5.163 1.00 40.94 90 ASN A CA 1
ATOM 648 C C . ASN A 1 90 ? -21.428 -8.296 -4.930 1.00 40.94 90 ASN A C 1
ATOM 650 O O . ASN A 1 90 ? -20.735 -8.039 -3.950 1.00 40.94 90 ASN A O 1
ATOM 654 N N . ASP A 1 91 ? -21.141 -9.279 -5.785 1.00 36.81 91 ASP A N 1
ATOM 655 C CA . ASP A 1 91 ? -20.012 -10.199 -5.667 1.00 36.81 91 ASP A CA 1
ATOM 656 C C . ASP A 1 91 ? -18.683 -9.432 -5.647 1.00 36.81 91 ASP A C 1
ATOM 658 O O . ASP A 1 91 ? -17.708 -9.915 -5.092 1.00 36.81 91 ASP A O 1
ATOM 662 N N . GLU A 1 92 ? -18.644 -8.205 -6.171 1.00 34.50 92 GLU A N 1
ATOM 663 C CA . GLU A 1 92 ? -17.458 -7.342 -6.119 1.00 34.50 92 GLU A CA 1
ATOM 664 C C . GLU A 1 92 ? -17.120 -6.839 -4.707 1.00 34.50 92 GLU A C 1
ATOM 666 O O . GLU A 1 92 ? -15.954 -6.618 -4.410 1.00 34.50 92 GLU A O 1
ATOM 671 N N . ALA A 1 93 ? -18.100 -6.719 -3.802 1.00 34.31 93 ALA A N 1
ATOM 672 C CA . ALA A 1 93 ? -17.862 -6.253 -2.431 1.00 34.31 93 ALA A CA 1
ATOM 673 C C . ALA A 1 93 ? -17.483 -7.382 -1.453 1.00 34.31 93 ALA A C 1
ATOM 675 O O . ALA A 1 93 ? -16.964 -7.106 -0.377 1.00 34.31 93 ALA A O 1
ATOM 676 N N . LYS A 1 94 ? -17.737 -8.653 -1.799 1.00 34.88 94 LYS A N 1
ATOM 677 C CA . LYS A 1 94 ? -17.300 -9.813 -0.992 1.00 34.88 94 LYS A CA 1
ATOM 678 C C . LYS A 1 94 ? -15.919 -10.343 -1.382 1.00 34.88 94 LYS A C 1
ATOM 680 O O . LYS A 1 94 ? -15.303 -11.056 -0.603 1.00 34.88 94 LYS A O 1
ATOM 685 N N . LYS A 1 95 ? -15.416 -9.983 -2.560 1.00 39.50 95 LYS A N 1
ATOM 686 C CA . LYS A 1 95 ? -14.224 -10.588 -3.172 1.00 39.50 95 LYS A CA 1
ATOM 687 C C . LYS A 1 95 ? -12.869 -10.064 -2.677 1.00 39.50 95 LYS A C 1
ATOM 689 O O . LYS A 1 95 ? -11.836 -10.453 -3.203 1.00 39.50 95 LYS A O 1
ATOM 694 N N . ARG A 1 96 ? -12.855 -9.203 -1.658 1.00 44.50 96 ARG A N 1
ATOM 695 C CA . ARG A 1 96 ? -11.718 -8.319 -1.344 1.00 44.50 96 ARG A CA 1
ATOM 696 C C . ARG A 1 96 ? -11.124 -8.473 0.062 1.00 44.50 96 ARG A C 1
ATOM 698 O O . ARG A 1 96 ? -10.397 -7.623 0.557 1.00 44.50 96 ARG A O 1
ATOM 705 N N . ALA A 1 97 ? -11.428 -9.576 0.734 1.00 45.97 97 ALA A N 1
ATOM 706 C CA . ALA A 1 97 ? -11.523 -9.589 2.191 1.00 45.97 97 ALA A CA 1
ATOM 707 C C . ALA A 1 97 ? -10.274 -10.044 2.981 1.00 45.97 97 ALA A C 1
ATOM 709 O O . ALA A 1 97 ? -10.439 -10.565 4.072 1.00 45.97 97 ALA A O 1
ATOM 710 N N . LEU A 1 98 ? -9.035 -9.878 2.503 1.00 51.47 98 LEU A N 1
ATOM 711 C CA . LEU A 1 98 ? -7.847 -10.154 3.352 1.00 51.47 98 LEU A CA 1
ATOM 712 C C . LEU A 1 98 ? -6.799 -9.034 3.335 1.00 51.47 98 LEU A C 1
ATOM 714 O O . LEU A 1 98 ? -6.226 -8.733 4.376 1.00 51.47 98 LEU A O 1
ATOM 718 N N . VAL A 1 99 ? -6.586 -8.374 2.195 1.00 54.22 99 VAL A N 1
ATOM 719 C CA . VAL A 1 99 ? -5.605 -7.277 2.055 1.00 54.22 99 VAL A CA 1
ATOM 720 C C . VAL A 1 99 ? -6.135 -5.896 2.431 1.00 54.22 99 VAL A C 1
ATOM 722 O O . VAL A 1 99 ? -5.353 -4.962 2.561 1.00 54.22 99 VAL A O 1
ATOM 725 N N . GLU A 1 100 ? -7.449 -5.755 2.596 1.00 57.97 100 GLU A N 1
ATOM 726 C CA . GLU A 1 100 ? -8.091 -4.489 2.976 1.00 57.97 100 GLU A CA 1
ATOM 727 C C . GLU A 1 100 ? -8.247 -4.322 4.493 1.00 57.97 100 GLU A C 1
ATOM 729 O O . GLU A 1 100 ? -8.796 -3.320 4.943 1.00 57.97 100 GLU A O 1
ATOM 734 N N . TYR A 1 101 ? -7.775 -5.295 5.279 1.00 67.12 101 TYR A N 1
ATOM 735 C CA . TYR A 1 101 ? -7.791 -5.200 6.734 1.00 67.12 101 TYR A CA 1
ATOM 736 C C . TYR A 1 101 ? -6.939 -4.021 7.197 1.00 67.12 101 TYR A C 1
ATOM 738 O O . TYR A 1 101 ? -5.835 -3.804 6.700 1.00 67.12 101 TYR A O 1
ATOM 746 N N . ASP A 1 102 ? -7.429 -3.308 8.201 1.00 73.69 102 ASP A N 1
ATOM 747 C CA . ASP A 1 102 ? -6.594 -2.483 9.063 1.00 73.69 102 ASP A CA 1
ATOM 748 C C . ASP A 1 102 ? -6.239 -3.245 10.353 1.00 73.69 102 ASP A C 1
ATOM 750 O O . ASP A 1 102 ? -6.742 -4.342 10.641 1.00 73.69 102 ASP A O 1
ATOM 754 N N . PHE A 1 103 ? -5.310 -2.691 11.128 1.00 79.56 103 PHE A N 1
ATOM 755 C CA . PHE A 1 103 ? -4.841 -3.307 12.359 1.00 79.56 103 PHE A CA 1
ATOM 756 C C . PHE A 1 103 ? -5.954 -3.431 13.409 1.00 79.56 103 PHE A C 1
ATOM 758 O O . PHE A 1 103 ? -5.988 -4.423 14.143 1.00 79.56 103 PHE A O 1
ATOM 765 N N . GLY A 1 104 ? -6.888 -2.479 13.465 1.00 77.81 104 GLY A N 1
ATOM 766 C CA . GLY A 1 104 ? -8.037 -2.503 14.368 1.00 77.81 104 GLY A CA 1
ATOM 767 C C . GLY A 1 104 ? -8.980 -3.662 14.061 1.00 77.81 104 GLY A C 1
ATOM 768 O O . GLY A 1 104 ? -9.299 -4.449 14.951 1.00 77.81 104 GLY A O 1
ATOM 769 N N . GLN A 1 105 ? -9.344 -3.838 12.792 1.00 76.94 105 GLN A N 1
ATOM 770 C CA . GLN A 1 105 ? -10.160 -4.946 12.294 1.00 76.94 105 GLN A CA 1
ATOM 771 C C . GLN A 1 105 ? -9.485 -6.295 12.534 1.00 76.94 105 GLN A C 1
ATOM 773 O O . GLN A 1 105 ? -10.135 -7.250 12.965 1.00 76.94 105 GLN A O 1
ATOM 778 N N . PHE A 1 106 ? -8.172 -6.387 12.297 1.00 81.94 106 PHE A N 1
ATOM 779 C CA . PHE A 1 106 ? -7.410 -7.594 12.609 1.00 81.94 106 PHE A CA 1
ATOM 780 C C . PHE A 1 106 ? -7.480 -7.903 14.111 1.00 81.94 106 PHE A C 1
ATOM 782 O O . PHE A 1 106 ? -7.830 -9.017 14.502 1.00 81.94 106 PHE A O 1
ATOM 789 N N . LYS A 1 107 ? -7.199 -6.906 14.957 1.00 84.75 107 LYS A N 1
ATOM 790 C CA . LYS A 1 107 ? -7.205 -7.018 16.421 1.00 84.75 107 LYS A CA 1
ATOM 791 C C . LYS A 1 107 ? -8.579 -7.416 16.953 1.00 84.75 107 LYS A C 1
ATOM 793 O O . LYS A 1 107 ? -8.657 -8.282 17.825 1.00 84.75 107 LYS A O 1
ATOM 798 N N . GLU A 1 108 ? -9.646 -6.833 16.419 1.00 80.00 108 GLU A N 1
ATOM 799 C CA . GLU A 1 108 ? -11.026 -7.194 16.741 1.00 80.00 108 GLU A CA 1
ATOM 800 C C . GLU A 1 108 ? -11.309 -8.655 16.370 1.00 80.00 108 GLU A C 1
ATOM 802 O O . GLU A 1 108 ? -11.754 -9.427 17.224 1.00 80.00 108 GLU A O 1
ATOM 807 N N . ALA A 1 109 ? -10.967 -9.067 15.144 1.00 74.88 109 ALA A N 1
ATOM 808 C CA . ALA A 1 109 ? -11.203 -10.423 14.648 1.00 74.88 109 ALA A CA 1
ATOM 809 C C . ALA A 1 109 ? -10.506 -11.498 15.497 1.00 74.88 109 ALA A C 1
ATOM 811 O O . ALA A 1 109 ? -11.066 -12.568 15.741 1.00 74.88 109 ALA A O 1
ATOM 812 N N . VAL A 1 110 ? -9.300 -11.208 15.988 1.00 81.81 110 VAL A N 1
ATOM 813 C CA . VAL A 1 110 ? -8.520 -12.138 16.820 1.00 81.81 110 VAL A CA 1
ATOM 814 C C . VAL A 1 110 ? -8.748 -11.953 18.326 1.00 81.81 110 VAL A C 1
ATOM 816 O O . VAL A 1 110 ? -8.082 -12.592 19.146 1.00 81.81 110 VAL A O 1
ATOM 819 N N . GLY A 1 111 ? -9.674 -11.073 18.723 1.00 82.50 111 GLY A N 1
ATOM 820 C CA . GLY A 1 111 ? -9.977 -10.780 20.126 1.00 82.50 111 GLY A CA 1
ATOM 821 C C . GLY A 1 111 ? -8.771 -10.253 20.913 1.00 82.50 111 GLY A C 1
ATOM 822 O O . GLY A 1 111 ? -8.579 -10.626 22.073 1.00 82.50 111 GLY A O 1
ATOM 823 N N . GLY A 1 112 ? -7.916 -9.457 20.265 1.00 83.00 112 GLY A N 1
ATOM 824 C CA . GLY A 1 112 ? -6.685 -8.893 20.828 1.00 83.00 112 GLY A CA 1
ATOM 825 C C . GLY A 1 112 ? -5.550 -9.901 21.045 1.00 83.00 112 GLY A C 1
ATOM 826 O O . GLY A 1 112 ? -4.536 -9.565 21.660 1.00 83.00 112 GLY A O 1
ATOM 827 N N . LYS A 1 113 ? -5.699 -11.145 20.574 1.00 87.81 113 LYS A N 1
ATOM 828 C CA . LYS A 1 113 ? -4.692 -12.203 20.716 1.00 87.81 113 LYS A CA 1
ATOM 829 C C . LYS A 1 113 ? -4.006 -12.473 19.389 1.00 87.81 113 LYS A C 1
ATOM 831 O O . LYS A 1 113 ? -4.625 -12.976 18.462 1.00 87.81 113 LYS A O 1
ATOM 836 N N . TYR A 1 114 ? -2.717 -12.196 19.327 1.00 91.12 114 TYR A N 1
ATOM 837 C CA . TYR A 1 114 ? -1.883 -12.454 18.162 1.00 91.12 114 TYR A CA 1
ATOM 838 C C . TYR A 1 114 ? -0.431 -12.611 18.584 1.00 91.12 114 TYR A C 1
ATOM 840 O O . TYR A 1 114 ? -0.019 -12.166 19.664 1.00 91.12 114 TYR A O 1
ATOM 848 N N . GLU A 1 115 ? 0.320 -13.235 17.695 1.00 90.06 115 GLU A N 1
ATOM 849 C CA . GLU A 1 115 ? 1.754 -13.435 17.777 1.00 90.06 115 GLU A CA 1
ATOM 850 C C . GLU A 1 115 ? 2.444 -12.724 16.612 1.00 90.06 115 GLU A C 1
ATOM 852 O O . GLU A 1 115 ? 1.804 -12.258 15.666 1.00 90.06 115 GLU A O 1
ATOM 857 N N . PHE A 1 116 ? 3.764 -12.630 16.712 1.00 88.75 116 PHE A N 1
ATOM 858 C CA . PHE A 1 116 ? 4.614 -11.954 15.748 1.00 88.75 116 PHE A CA 1
ATOM 859 C C . PHE A 1 116 ? 5.656 -12.923 15.210 1.00 88.75 116 PHE A C 1
ATOM 861 O O . PHE A 1 116 ? 6.163 -13.777 15.940 1.00 88.75 116 PHE A O 1
ATOM 868 N N . ALA A 1 117 ? 6.009 -12.756 13.946 1.00 86.50 117 ALA A N 1
ATOM 869 C CA . ALA A 1 117 ? 7.114 -13.453 13.319 1.00 86.50 117 ALA A CA 1
ATOM 870 C C . ALA A 1 117 ? 7.851 -12.514 12.369 1.00 86.50 117 ALA A C 1
ATOM 872 O O . ALA A 1 117 ? 7.239 -11.720 11.657 1.00 86.50 117 ALA A O 1
ATOM 873 N N . ALA A 1 118 ? 9.171 -12.652 12.319 1.00 81.75 118 ALA A N 1
ATOM 874 C CA . ALA A 1 118 ? 9.940 -12.149 11.195 1.00 81.75 118 ALA A CA 1
ATOM 875 C C . ALA A 1 118 ? 9.657 -13.053 9.990 1.00 81.75 118 ALA A C 1
ATOM 877 O O . ALA A 1 118 ? 9.886 -14.263 10.049 1.00 81.75 118 ALA A O 1
ATOM 878 N N . ILE A 1 119 ? 9.144 -12.473 8.912 1.00 76.62 119 ILE A N 1
ATOM 879 C CA . ILE A 1 119 ? 8.819 -13.197 7.684 1.00 76.62 119 ILE A CA 1
ATOM 880 C C . ILE A 1 119 ? 9.638 -12.646 6.523 1.00 76.62 119 ILE A C 1
ATOM 882 O O . ILE A 1 119 ? 9.978 -11.465 6.472 1.00 76.62 119 ILE A O 1
ATOM 886 N N . ASN A 1 120 ? 9.991 -13.527 5.593 1.00 64.31 120 ASN A N 1
ATOM 887 C CA . ASN A 1 120 ? 10.734 -13.145 4.404 1.00 64.31 120 ASN A CA 1
ATOM 888 C C . ASN A 1 120 ? 9.751 -12.613 3.349 1.00 64.31 120 ASN A C 1
ATOM 890 O O . ASN A 1 120 ? 8.982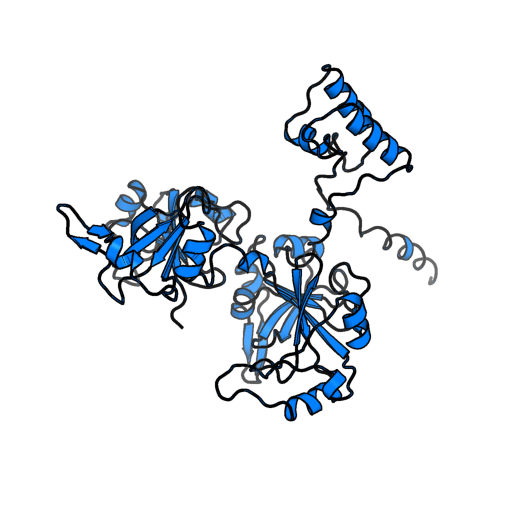 -13.389 2.777 1.00 64.31 120 ASN A O 1
ATOM 894 N N . GLY A 1 121 ? 9.791 -11.301 3.109 1.00 58.28 121 GLY A N 1
ATOM 895 C CA . GLY A 1 121 ? 9.011 -10.600 2.085 1.00 58.28 121 GLY A CA 1
ATOM 896 C C . GLY A 1 121 ? 9.699 -10.560 0.717 1.00 58.28 121 GLY A C 1
ATOM 897 O O . GLY A 1 121 ? 9.372 -9.718 -0.111 1.00 58.28 121 GLY A O 1
ATOM 898 N N . GLY A 1 122 ? 10.691 -11.422 0.478 1.00 58.12 122 GLY A N 1
ATOM 899 C CA . GLY A 1 122 ? 11.524 -11.408 -0.721 1.00 58.12 122 GLY A CA 1
ATOM 900 C C . GLY A 1 122 ? 12.803 -10.601 -0.503 1.00 58.12 122 GLY A C 1
ATOM 901 O O . GLY A 1 122 ? 13.818 -11.160 -0.099 1.00 58.12 122 GLY A O 1
ATOM 902 N N . GLN A 1 123 ? 12.766 -9.297 -0.799 1.00 48.28 123 GLN A N 1
ATOM 903 C CA . GLN A 1 123 ? 13.941 -8.410 -0.709 1.00 48.28 123 GLN A CA 1
ATOM 904 C C . GLN A 1 123 ? 14.212 -7.877 0.707 1.00 48.28 123 GLN A C 1
ATOM 906 O O . GLN A 1 123 ? 15.292 -7.357 0.977 1.00 48.28 123 GLN A O 1
ATOM 911 N N . SER A 1 124 ? 13.244 -8.000 1.613 1.00 58.31 124 SER A N 1
ATOM 912 C CA . SER A 1 124 ? 13.331 -7.501 2.983 1.00 58.31 124 SER A CA 1
ATOM 913 C C . SER A 1 124 ? 12.657 -8.455 3.965 1.00 58.31 124 SER A C 1
ATOM 915 O O . SER A 1 124 ? 11.823 -9.292 3.607 1.00 58.31 124 SER A O 1
ATOM 917 N N . VAL A 1 125 ? 13.043 -8.337 5.232 1.00 67.06 125 VAL A N 1
ATOM 918 C CA . VAL A 1 125 ? 12.318 -8.965 6.335 1.00 67.06 125 VAL A CA 1
ATOM 919 C C . VAL A 1 125 ? 11.157 -8.051 6.695 1.00 67.06 125 VAL A C 1
ATOM 921 O O . VAL A 1 125 ? 11.356 -6.852 6.854 1.00 67.06 125 VAL A O 1
ATOM 924 N N . ALA A 1 126 ? 9.959 -8.610 6.820 1.00 74.75 126 ALA A N 1
ATOM 925 C CA . ALA A 1 126 ? 8.784 -7.903 7.307 1.00 74.75 126 ALA A CA 1
ATOM 926 C C . ALA A 1 126 ? 8.363 -8.456 8.674 1.00 74.75 126 ALA A C 1
ATOM 928 O O . ALA A 1 126 ? 8.623 -9.618 9.001 1.00 74.75 126 ALA A O 1
ATOM 929 N N . LEU A 1 127 ? 7.679 -7.628 9.463 1.00 82.69 127 LEU A N 1
ATOM 930 C CA . LEU A 1 127 ? 6.986 -8.089 10.660 1.00 82.69 127 LEU A CA 1
ATOM 931 C C . LEU A 1 127 ? 5.617 -8.648 10.260 1.00 82.69 127 LEU A C 1
ATOM 933 O O . LEU A 1 127 ? 4.735 -7.902 9.828 1.00 82.69 127 LEU A O 1
ATOM 937 N N . GLY A 1 128 ? 5.456 -9.960 10.400 1.00 86.88 128 GLY A N 1
ATOM 938 C CA . GLY A 1 128 ? 4.186 -10.655 10.249 1.00 86.88 128 GLY A CA 1
ATOM 939 C C . GLY A 1 128 ? 3.473 -10.763 11.590 1.00 86.88 128 GLY A C 1
ATOM 940 O O . GLY A 1 128 ? 4.046 -11.250 12.563 1.00 86.88 128 GLY A O 1
ATOM 941 N N . VAL A 1 129 ? 2.213 -10.352 11.634 1.00 89.38 129 VAL A N 1
ATOM 942 C CA . VAL A 1 129 ? 1.312 -10.549 12.771 1.00 89.38 129 VAL A CA 1
ATOM 943 C C . VAL A 1 129 ? 0.326 -11.648 12.408 1.00 89.38 129 VAL A C 1
ATOM 945 O O . VAL A 1 129 ? -0.191 -11.680 11.290 1.00 89.38 129 VAL A O 1
ATOM 948 N N . TYR A 1 130 ? 0.077 -12.581 13.319 1.00 89.75 130 TYR A N 1
ATOM 949 C CA . TYR A 1 130 ? -0.773 -13.725 13.010 1.00 89.75 130 TYR A CA 1
ATOM 950 C C . TYR A 1 130 ? -1.560 -14.236 14.211 1.00 89.75 130 TYR A C 1
ATOM 952 O O . TYR A 1 130 ? -1.204 -14.045 15.375 1.00 89.75 130 TYR A O 1
ATOM 960 N N . ASN A 1 131 ? -2.637 -14.946 13.891 1.00 88.62 131 ASN A N 1
ATOM 961 C CA . ASN A 1 131 ? -3.340 -15.838 14.795 1.00 88.62 131 ASN A CA 1
ATOM 962 C C . ASN A 1 131 ? -3.872 -17.006 13.960 1.00 88.62 131 ASN A C 1
ATOM 964 O O . ASN A 1 131 ? -4.838 -16.843 13.219 1.00 88.62 131 ASN A O 1
ATOM 968 N N . PHE A 1 132 ? -3.243 -18.175 14.067 1.00 83.81 132 PHE A N 1
ATOM 969 C CA . PHE A 1 132 ? -3.598 -19.329 13.236 1.00 83.81 132 PHE A CA 1
ATOM 970 C C . PHE A 1 132 ? -4.870 -20.060 13.665 1.00 83.81 132 PHE A C 1
ATOM 972 O O . PHE A 1 132 ? -5.382 -20.857 12.882 1.00 83.81 132 PHE A O 1
ATOM 979 N N . ASP A 1 133 ? -5.410 -19.767 14.850 1.00 79.12 133 ASP A N 1
ATOM 980 C CA . ASP A 1 133 ? -6.730 -20.267 15.238 1.00 79.12 133 ASP A CA 1
ATOM 981 C C . ASP A 1 133 ? -7.839 -19.555 14.446 1.00 79.12 133 ASP A C 1
ATOM 983 O O . ASP A 1 133 ? -8.881 -20.149 14.172 1.00 79.12 133 ASP A O 1
ATOM 987 N N . VAL A 1 134 ? -7.611 -18.289 14.072 1.00 76.94 134 VAL A N 1
ATOM 988 C CA . VAL A 1 134 ? -8.570 -17.455 13.327 1.00 76.94 134 VAL A CA 1
ATOM 989 C C . VAL A 1 134 ? -8.258 -17.431 11.830 1.00 76.94 134 VAL A C 1
ATOM 991 O O . VAL A 1 134 ? -9.159 -17.609 11.015 1.00 76.94 134 VAL A O 1
ATOM 994 N N . PHE A 1 135 ? -6.987 -17.255 11.465 1.00 79.00 135 PHE A N 1
ATOM 995 C CA . PHE A 1 135 ? -6.499 -17.182 10.087 1.00 79.00 135 PHE A CA 1
ATOM 996 C C . PHE A 1 135 ? -5.415 -18.246 9.852 1.00 79.00 135 PHE A C 1
ATOM 998 O O . PHE A 1 135 ? -4.224 -17.970 10.022 1.00 79.00 135 PHE A O 1
ATOM 1005 N N . PRO A 1 136 ? -5.791 -19.486 9.493 1.00 80.69 136 PRO A N 1
ATOM 1006 C CA . PRO A 1 136 ? -4.845 -20.594 9.406 1.00 80.69 136 PRO A CA 1
ATOM 1007 C C . PRO A 1 136 ? -3.717 -20.345 8.398 1.00 80.69 136 PRO A C 1
ATOM 1009 O O . PRO A 1 136 ? -3.974 -20.157 7.211 1.00 80.69 136 PRO A O 1
ATOM 1012 N N . ASN A 1 137 ? -2.463 -20.437 8.858 1.00 86.50 137 ASN A N 1
ATOM 1013 C CA . ASN A 1 137 ? -1.250 -20.304 8.034 1.00 86.50 137 ASN A CA 1
ATOM 1014 C C . ASN A 1 137 ? -1.161 -18.982 7.243 1.00 86.50 137 ASN A C 1
ATOM 1016 O O . ASN A 1 137 ? -0.586 -18.941 6.150 1.00 86.50 137 ASN A O 1
ATOM 1020 N N . THR A 1 138 ? -1.715 -17.909 7.806 1.00 88.44 138 THR A N 1
ATOM 1021 C CA . THR A 1 138 ? -1.760 -16.582 7.191 1.00 88.44 138 THR A CA 1
ATOM 1022 C C . THR A 1 138 ? -1.099 -15.552 8.098 1.00 88.44 138 THR A C 1
ATOM 1024 O O . THR A 1 138 ? -1.449 -15.432 9.274 1.00 88.44 138 THR A O 1
ATOM 1027 N N . TYR A 1 139 ? -0.160 -14.794 7.539 1.00 88.44 139 TYR A N 1
ATOM 1028 C CA . TYR A 1 139 ? 0.495 -13.665 8.190 1.00 88.44 139 TYR A CA 1
ATOM 1029 C C . TYR A 1 139 ? 0.001 -12.353 7.585 1.00 88.44 139 TYR A C 1
ATOM 1031 O O . TYR A 1 139 ? -0.031 -12.201 6.363 1.00 88.44 139 TYR A O 1
ATOM 1039 N N . PHE A 1 140 ? -0.335 -11.396 8.444 1.00 86.75 140 PHE A N 1
ATOM 1040 C CA . PHE A 1 140 ? -0.666 -10.025 8.071 1.00 86.75 140 PHE A CA 1
ATOM 1041 C C . PHE A 1 140 ? 0.578 -9.157 8.246 1.00 86.75 140 PHE A C 1
ATOM 1043 O O . PHE A 1 140 ? 1.166 -9.116 9.327 1.00 86.75 140 PHE A O 1
ATOM 1050 N N . CYS A 1 141 ? 1.005 -8.493 7.179 1.00 83.62 141 CYS A N 1
ATOM 1051 C CA . CYS A 1 141 ? 2.281 -7.793 7.122 1.00 83.62 141 CYS A CA 1
ATOM 1052 C C . CYS A 1 141 ? 2.036 -6.284 7.085 1.00 83.62 141 CYS A C 1
ATOM 1054 O O . CYS A 1 141 ? 1.329 -5.785 6.211 1.00 83.62 141 CYS A O 1
ATOM 1056 N N . PHE A 1 142 ? 2.676 -5.543 7.989 1.00 75.88 142 PHE A N 1
ATOM 1057 C CA . PHE A 1 142 ? 2.499 -4.086 8.132 1.00 75.88 142 PHE A CA 1
ATOM 1058 C C . PHE A 1 142 ? 3.693 -3.277 7.583 1.00 75.88 142 PHE A C 1
ATOM 1060 O O . PHE A 1 142 ? 3.953 -2.147 8.000 1.00 75.88 142 PHE A O 1
ATOM 1067 N N . GLY A 1 143 ? 4.446 -3.880 6.653 1.00 69.94 143 GLY A N 1
ATOM 1068 C CA . GLY A 1 143 ? 5.580 -3.281 5.937 1.00 69.94 143 GLY A CA 1
ATOM 1069 C C . GLY A 1 143 ? 6.565 -2.507 6.819 1.00 69.94 143 GLY A C 1
ATOM 1070 O O . GLY A 1 143 ? 6.961 -2.992 7.878 1.00 69.94 143 GLY A O 1
ATOM 1071 N N . TRP A 1 144 ? 6.965 -1.312 6.360 1.00 62.41 144 TRP A N 1
ATOM 1072 C CA . TRP A 1 144 ? 8.057 -0.529 6.955 1.00 62.41 144 TRP A CA 1
ATOM 1073 C C . TRP A 1 144 ? 7.819 -0.151 8.426 1.00 62.41 144 TRP A C 1
ATOM 1075 O O . TRP A 1 144 ? 8.715 -0.285 9.256 1.00 62.41 144 TRP A O 1
ATOM 1085 N N . ARG A 1 145 ? 6.590 0.227 8.795 1.00 66.12 145 ARG A N 1
ATOM 1086 C CA . ARG A 1 145 ? 6.250 0.530 10.197 1.00 66.12 145 ARG A CA 1
ATOM 1087 C C . ARG A 1 145 ? 6.405 -0.692 11.101 1.00 66.12 145 ARG A C 1
ATOM 1089 O O . ARG A 1 145 ? 6.869 -0.585 12.231 1.00 66.12 145 ARG A O 1
ATOM 1096 N N . GLY A 1 146 ? 6.054 -1.873 10.591 1.00 69.62 146 GLY A N 1
ATOM 1097 C CA . GLY A 1 146 ? 6.308 -3.125 11.297 1.00 69.62 146 GLY A CA 1
ATOM 1098 C C . GLY A 1 146 ? 7.806 -3.370 11.492 1.00 69.62 146 GLY A C 1
ATOM 1099 O O . GLY A 1 146 ? 8.220 -3.787 12.569 1.00 69.62 146 GLY A O 1
ATOM 1100 N N . THR A 1 147 ? 8.626 -3.064 10.482 1.00 67.62 147 THR A N 1
ATOM 1101 C CA . THR A 1 147 ? 10.085 -3.244 10.559 1.00 67.62 147 THR A CA 1
ATOM 1102 C C . THR A 1 147 ? 10.789 -2.243 11.469 1.00 67.62 147 THR A C 1
ATOM 1104 O O . THR A 1 147 ? 11.774 -2.617 12.094 1.00 67.62 147 THR A O 1
ATOM 1107 N N . GLU A 1 148 ? 10.274 -1.020 11.627 1.00 71.19 148 GLU A N 1
ATOM 1108 C CA . GLU A 1 148 ? 10.790 -0.047 12.610 1.00 71.19 148 GLU A CA 1
ATOM 1109 C C . GLU A 1 148 ? 10.672 -0.561 14.055 1.00 71.19 148 GLU A C 1
ATOM 1111 O O . GLU A 1 148 ? 11.419 -0.141 14.936 1.00 71.19 148 GLU A O 1
ATOM 1116 N N . CYS A 1 149 ? 9.767 -1.514 14.292 1.00 73.88 149 CYS A N 1
ATOM 1117 C CA . CYS A 1 149 ? 9.570 -2.159 15.588 1.00 73.88 149 CYS A CA 1
ATOM 1118 C C . CYS A 1 149 ? 10.463 -3.399 15.790 1.00 73.88 149 CYS A C 1
ATOM 1120 O O . CYS A 1 149 ? 10.365 -4.067 16.825 1.00 73.88 149 CYS A O 1
ATOM 1122 N N . MET A 1 150 ? 11.298 -3.744 14.803 1.00 77.69 150 MET A N 1
ATOM 1123 C CA . MET A 1 150 ? 12.190 -4.901 14.836 1.00 77.69 150 MET A CA 1
ATOM 1124 C C . MET A 1 150 ? 13.629 -4.472 15.125 1.00 77.69 150 MET A C 1
ATOM 1126 O O . MET A 1 150 ? 14.169 -3.570 14.492 1.00 77.69 150 MET A O 1
ATOM 1130 N N . THR A 1 151 ? 14.293 -5.197 16.020 1.00 79.38 151 THR A N 1
ATOM 1131 C CA . THR A 1 151 ? 15.713 -5.017 16.337 1.00 79.38 151 THR A CA 1
ATOM 1132 C C . THR A 1 151 ? 16.459 -6.309 16.047 1.00 79.38 151 THR A C 1
ATOM 1134 O O . THR A 1 151 ? 16.123 -7.362 16.593 1.00 79.38 151 THR A O 1
ATOM 1137 N N . MET A 1 152 ? 17.490 -6.236 15.207 1.00 79.44 152 MET A N 1
ATOM 1138 C CA . MET A 1 152 ? 18.376 -7.370 14.955 1.00 79.44 152 MET A CA 1
ATOM 1139 C C . MET A 1 152 ? 19.381 -7.515 16.101 1.00 79.44 152 MET A C 1
ATOM 1141 O O . MET A 1 152 ? 20.042 -6.553 16.491 1.00 79.44 152 MET A O 1
ATOM 1145 N N . THR A 1 153 ? 19.493 -8.718 16.648 1.00 78.12 153 THR A N 1
ATOM 1146 C CA . THR A 1 153 ? 20.482 -9.060 17.668 1.00 78.12 153 THR A CA 1
ATOM 1147 C C . THR A 1 153 ? 21.868 -9.215 17.048 1.00 78.12 153 THR A C 1
ATOM 1149 O O . THR A 1 153 ? 22.023 -9.407 15.841 1.00 78.12 153 THR A O 1
ATOM 1152 N N . GLU A 1 154 ? 22.901 -9.234 17.891 1.00 77.06 154 GLU A N 1
ATOM 1153 C CA . GLU A 1 154 ? 24.272 -9.554 17.466 1.00 77.06 154 GLU A CA 1
ATOM 1154 C C . GLU A 1 154 ? 24.394 -10.952 16.828 1.00 77.06 154 GLU A C 1
ATOM 1156 O O . GLU A 1 154 ? 25.299 -11.189 16.031 1.00 77.06 154 GLU A O 1
ATOM 1161 N N . SER A 1 155 ? 23.478 -11.876 17.147 1.00 77.25 155 SER A N 1
ATOM 1162 C CA . SER A 1 155 ? 23.409 -13.216 16.548 1.00 77.25 155 SER A CA 1
ATOM 1163 C C . SER A 1 155 ? 22.697 -13.256 15.189 1.00 77.25 155 SER A C 1
ATOM 1165 O O . SER A 1 155 ? 22.642 -14.322 14.578 1.00 77.25 155 SER A O 1
ATOM 1167 N N . GLY A 1 156 ? 22.168 -12.126 14.707 1.00 72.88 156 GLY A N 1
ATOM 1168 C CA . GLY A 1 156 ? 21.426 -12.038 13.446 1.00 72.88 156 GLY A CA 1
ATOM 1169 C C . GLY A 1 156 ? 19.961 -12.475 13.543 1.00 72.88 156 GLY A C 1
ATOM 1170 O O . GLY A 1 156 ? 19.322 -12.691 12.517 1.00 72.88 156 GLY A O 1
ATOM 1171 N N . GLU A 1 157 ? 19.419 -12.616 14.754 1.00 75.38 157 GLU A N 1
ATOM 1172 C CA . GLU A 1 157 ? 17.998 -12.898 14.971 1.00 75.38 157 GLU A CA 1
ATOM 1173 C C . GLU A 1 157 ? 17.218 -11.592 15.126 1.00 75.38 157 GLU A C 1
ATOM 1175 O O . GLU A 1 157 ? 17.707 -10.628 15.710 1.00 75.38 157 GLU A O 1
ATOM 1180 N N . TYR A 1 158 ? 15.983 -11.546 14.633 1.00 74.94 158 TYR A N 1
ATOM 1181 C CA . TYR A 1 158 ? 15.122 -10.387 14.848 1.00 74.94 158 TYR A CA 1
ATOM 1182 C C . TYR A 1 158 ? 14.314 -10.548 16.132 1.00 74.94 158 TYR A C 1
ATOM 1184 O O . TYR A 1 158 ? 13.613 -11.539 16.328 1.00 74.94 158 TYR A O 1
ATOM 1192 N N . THR A 1 159 ? 14.382 -9.530 16.980 1.00 77.94 159 THR A N 1
ATOM 1193 C CA . THR A 1 159 ? 13.520 -9.346 18.149 1.00 77.94 159 THR A CA 1
ATOM 1194 C C . THR A 1 159 ? 12.546 -8.208 17.881 1.00 77.94 159 THR A C 1
ATOM 1196 O O . THR A 1 159 ? 12.821 -7.331 17.065 1.00 77.94 159 THR A O 1
ATOM 1199 N N . PHE A 1 160 ? 11.395 -8.220 18.538 1.00 81.75 160 PHE A N 1
ATOM 1200 C CA . PHE A 1 160 ? 10.359 -7.203 18.376 1.00 81.75 160 PHE A CA 1
ATOM 1201 C C . PHE A 1 160 ? 9.705 -6.925 19.726 1.00 81.75 160 PHE A C 1
ATOM 1203 O O . PHE A 1 160 ? 9.529 -7.833 20.543 1.00 81.75 160 PHE A O 1
ATOM 1210 N N . ASP A 1 161 ? 9.344 -5.666 19.956 1.00 76.75 161 ASP A N 1
ATOM 1211 C CA . ASP A 1 161 ? 8.638 -5.242 21.160 1.00 76.75 161 ASP A CA 1
ATOM 1212 C C . ASP A 1 161 ? 7.161 -5.002 20.826 1.00 76.75 161 ASP A C 1
ATOM 1214 O O . ASP A 1 161 ? 6.805 -4.090 20.079 1.00 76.75 161 ASP A O 1
ATOM 1218 N N . LYS A 1 162 ? 6.291 -5.846 21.395 1.00 81.81 162 LYS A N 1
ATOM 1219 C CA . LYS A 1 162 ? 4.838 -5.774 21.200 1.00 81.81 162 LYS A CA 1
ATOM 1220 C C . LYS A 1 162 ? 4.268 -4.416 21.608 1.00 81.81 162 LYS A C 1
ATOM 1222 O O . LYS A 1 162 ? 3.359 -3.930 20.948 1.00 81.81 162 LYS A O 1
ATOM 1227 N N . LYS A 1 163 ? 4.781 -3.822 22.686 1.00 81.38 163 LYS A N 1
ATOM 1228 C CA . LYS A 1 163 ? 4.309 -2.533 23.186 1.00 81.38 163 LYS A CA 1
ATOM 1229 C C . LYS A 1 163 ? 4.706 -1.416 22.225 1.00 81.38 163 LYS A C 1
ATOM 1231 O O . LYS A 1 163 ? 3.856 -0.606 21.886 1.00 81.38 163 LYS A O 1
ATOM 1236 N N . VAL A 1 164 ? 5.952 -1.412 21.748 1.00 80.06 164 VAL A N 1
ATOM 1237 C CA . VAL A 1 164 ? 6.413 -0.437 20.740 1.00 80.06 164 VAL A CA 1
ATOM 1238 C C . VAL A 1 164 ? 5.588 -0.558 19.461 1.00 80.06 164 VAL A C 1
ATOM 1240 O O . VAL A 1 164 ? 5.130 0.449 18.931 1.00 80.06 164 VAL A O 1
ATOM 1243 N N . PHE A 1 165 ? 5.332 -1.787 19.008 1.00 82.81 165 PHE A N 1
ATOM 1244 C CA . PHE A 1 165 ? 4.471 -2.034 17.856 1.00 82.81 165 PHE A CA 1
ATOM 1245 C C . PHE A 1 165 ? 3.049 -1.500 18.067 1.00 82.81 165 PHE A C 1
ATOM 1247 O O . PHE A 1 165 ? 2.533 -0.785 17.218 1.00 82.81 165 PHE A O 1
ATOM 1254 N N . GLU A 1 166 ? 2.413 -1.809 19.198 1.00 79.50 166 GLU A N 1
ATOM 1255 C CA . GLU A 1 166 ? 1.054 -1.341 19.502 1.00 79.50 166 GLU A CA 1
ATOM 1256 C C . GLU A 1 166 ? 0.960 0.178 19.692 1.00 79.50 166 GLU A C 1
ATOM 1258 O O . GLU A 1 166 ? -0.072 0.757 19.372 1.00 79.50 166 GLU A O 1
ATOM 1263 N N . GLU A 1 167 ? 2.011 0.831 20.193 1.00 77.06 167 GLU A N 1
ATOM 1264 C CA . GLU A 1 167 ? 2.076 2.294 20.306 1.00 77.06 167 GLU A CA 1
ATOM 1265 C C . GLU A 1 167 ? 2.294 2.968 18.940 1.00 77.06 167 GLU A C 1
ATOM 1267 O O . GLU A 1 167 ? 1.776 4.060 18.705 1.00 77.06 167 GLU A O 1
ATOM 1272 N N . ALA A 1 168 ? 3.030 2.322 18.031 1.00 69.81 168 ALA A N 1
ATOM 1273 C CA . ALA A 1 168 ? 3.285 2.823 16.679 1.00 69.81 168 ALA A CA 1
ATOM 1274 C C . ALA A 1 168 ? 2.121 2.569 15.699 1.00 69.81 168 ALA A C 1
ATOM 1276 O O . ALA A 1 168 ? 1.968 3.297 14.711 1.00 69.81 168 ALA A O 1
ATOM 1277 N N . MET A 1 169 ? 1.306 1.540 15.952 1.00 74.44 169 MET A N 1
ATOM 1278 C CA . MET A 1 169 ? 0.200 1.123 15.087 1.00 74.44 169 MET A CA 1
ATOM 1279 C C . MET A 1 169 ? -1.152 1.570 15.644 1.00 74.44 169 MET A C 1
ATOM 1281 O O . MET A 1 169 ? -1.665 0.998 16.606 1.00 74.44 169 MET A O 1
ATOM 1285 N N . ASP A 1 170 ? -1.775 2.554 14.992 1.00 71.81 170 ASP A N 1
ATOM 1286 C CA . ASP A 1 170 ? -3.174 2.898 15.259 1.00 71.81 170 ASP A CA 1
ATOM 1287 C C . ASP A 1 170 ? -4.146 1.881 14.624 1.00 71.81 170 ASP A C 1
ATOM 1289 O O . ASP A 1 170 ? -3.785 1.125 13.718 1.00 71.81 170 ASP A O 1
ATOM 1293 N N . ASP A 1 171 ? -5.392 1.856 15.108 1.00 69.62 171 ASP A N 1
ATOM 1294 C CA . ASP A 1 171 ? -6.429 0.918 14.647 1.00 69.62 171 ASP A CA 1
ATOM 1295 C C . ASP A 1 171 ? -6.782 1.090 13.162 1.00 69.62 171 ASP A C 1
ATOM 1297 O O . ASP A 1 171 ? -7.374 0.194 12.577 1.00 69.62 171 ASP A O 1
ATOM 1301 N N . SER A 1 172 ? -6.394 2.200 12.531 1.00 65.25 172 SER A N 1
ATOM 1302 C CA . SER A 1 172 ? -6.641 2.451 11.110 1.00 65.25 172 SER A CA 1
ATOM 1303 C C . SER A 1 172 ? -5.479 2.038 10.206 1.00 65.25 172 SER A C 1
ATOM 1305 O O . SER A 1 172 ? -5.578 2.183 8.987 1.00 65.25 172 SER A O 1
ATOM 1307 N N . CYS A 1 173 ? -4.371 1.543 10.775 1.00 68.81 173 CYS A N 1
ATOM 1308 C CA . CYS A 1 173 ? -3.181 1.216 10.003 1.00 68.81 173 CYS A CA 1
ATOM 1309 C C . CYS A 1 173 ? -3.463 0.039 9.053 1.00 68.81 173 CYS A C 1
ATOM 1311 O O . CYS A 1 173 ? -3.733 -1.065 9.529 1.00 68.81 173 CYS A O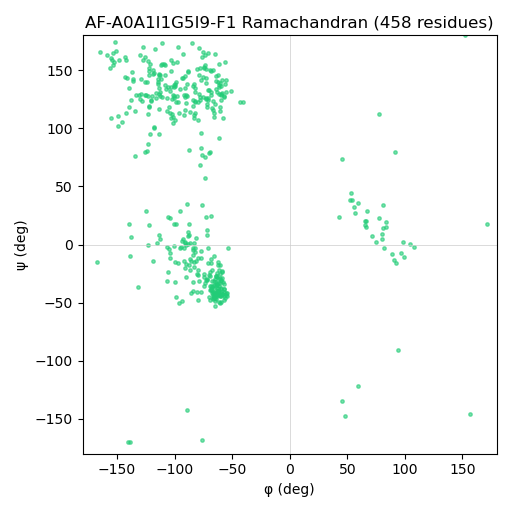 1
ATOM 1313 N N . PRO A 1 174 ? -3.408 0.245 7.727 1.00 69.12 174 PRO A N 1
ATOM 1314 C CA . PRO A 1 174 ? -3.736 -0.786 6.753 1.00 69.12 174 PRO A CA 1
ATOM 1315 C C . PRO A 1 174 ? -2.694 -1.907 6.757 1.00 69.12 174 PRO A C 1
ATOM 1317 O O . PRO A 1 174 ? -1.501 -1.687 6.973 1.00 69.12 174 PRO A O 1
ATOM 1320 N N . VAL A 1 175 ? -3.144 -3.118 6.451 1.00 75.25 175 VAL A N 1
ATOM 1321 C CA . VAL A 1 175 ? -2.276 -4.245 6.122 1.00 75.25 175 VAL A CA 1
ATOM 1322 C C . VAL A 1 175 ? -1.667 -3.989 4.745 1.00 75.25 175 VAL A C 1
ATOM 1324 O O . VAL A 1 175 ? -2.377 -3.802 3.757 1.00 75.25 175 VAL A O 1
ATOM 1327 N N . ASN A 1 176 ? -0.338 -4.005 4.665 1.00 74.88 176 ASN A N 1
ATOM 1328 C CA . ASN A 1 176 ? 0.374 -3.751 3.411 1.00 74.88 176 ASN A CA 1
ATOM 1329 C C . ASN A 1 176 ? 0.339 -4.972 2.490 1.00 74.88 176 ASN A C 1
ATOM 1331 O O . ASN A 1 176 ? 0.175 -4.849 1.275 1.00 74.88 176 ASN A O 1
ATOM 1335 N N . SER A 1 177 ? 0.513 -6.154 3.073 1.00 79.38 177 SER A N 1
ATOM 1336 C CA . SER A 1 177 ? 0.482 -7.418 2.350 1.00 79.38 177 SER A CA 1
ATOM 1337 C C . SER A 1 177 ? 0.045 -8.556 3.259 1.00 79.38 177 SER A C 1
ATOM 1339 O O . SER A 1 177 ? 0.170 -8.504 4.484 1.00 79.38 177 SER A O 1
ATOM 1341 N N . VAL A 1 178 ? -0.467 -9.618 2.649 1.00 84.12 178 VAL A N 1
ATOM 1342 C CA . VAL A 1 178 ? -0.789 -10.869 3.332 1.00 84.12 178 VAL A CA 1
ATOM 1343 C C . VAL A 1 178 ? 0.102 -11.948 2.749 1.00 84.12 178 VAL A C 1
ATOM 1345 O O . VAL A 1 178 ? 0.145 -12.143 1.535 1.00 84.12 178 VAL A O 1
ATOM 1348 N N . GLN A 1 179 ? 0.819 -12.653 3.617 1.00 87.50 179 GLN A N 1
ATOM 1349 C CA . GLN A 1 179 ? 1.612 -13.808 3.228 1.00 87.50 179 GLN A CA 1
ATOM 1350 C C . GLN A 1 179 ? 0.907 -15.078 3.683 1.00 87.50 179 GLN A C 1
ATOM 1352 O O . GLN A 1 179 ? 0.718 -15.325 4.874 1.00 87.50 179 GLN A O 1
ATOM 1357 N N . VAL A 1 180 ? 0.556 -15.913 2.715 1.00 88.50 180 VAL A N 1
ATOM 1358 C CA . VAL A 1 180 ? 0.005 -17.242 2.947 1.00 88.50 180 VAL A CA 1
ATOM 1359 C C . VAL A 1 180 ? 1.141 -18.249 2.825 1.00 88.50 180 VAL A C 1
ATOM 1361 O O . VAL A 1 180 ? 1.877 -18.265 1.831 1.00 88.50 180 VAL A O 1
ATOM 1364 N N . VAL A 1 181 ? 1.295 -19.099 3.836 1.00 88.56 181 VAL A N 1
ATOM 1365 C CA . VAL A 1 181 ? 2.302 -20.168 3.851 1.00 88.56 181 VAL A CA 1
ATOM 1366 C C . VAL A 1 181 ? 1.643 -21.539 3.743 1.00 88.56 181 VAL A C 1
ATOM 1368 O O . VAL A 1 181 ? 0.419 -21.661 3.733 1.00 88.56 181 VAL A O 1
ATOM 1371 N N . LYS A 1 182 ? 2.462 -22.587 3.605 1.00 88.12 182 LYS A N 1
ATOM 1372 C CA . LYS A 1 182 ? 2.026 -23.970 3.364 1.00 88.12 182 LYS A CA 1
ATOM 1373 C C . LYS A 1 182 ? 0.788 -24.362 4.184 1.00 88.12 182 LYS A C 1
ATOM 1375 O O . LYS A 1 182 ? 0.822 -24.357 5.409 1.00 88.12 182 LYS A O 1
ATOM 1380 N N . GLY A 1 183 ? -0.267 -24.785 3.487 1.00 84.50 183 GLY A N 1
ATOM 1381 C CA . GLY A 1 183 ? -1.543 -25.197 4.077 1.00 84.50 183 GLY A CA 1
ATOM 1382 C C . GLY A 1 183 ? -2.559 -24.069 4.275 1.00 84.50 183 GLY A C 1
ATOM 1383 O O . GLY A 1 183 ? -3.701 -24.365 4.613 1.00 84.50 183 GLY A O 1
ATOM 1384 N N . GLY A 1 184 ? -2.179 -22.808 4.068 1.00 84.25 184 GLY A N 1
ATOM 1385 C CA . GLY A 1 184 ? -3.098 -21.672 4.051 1.00 84.25 184 GLY A CA 1
ATOM 1386 C C . GLY A 1 184 ? -3.825 -21.540 2.715 1.00 84.25 184 GLY A C 1
ATOM 1387 O O . GLY A 1 184 ? -3.308 -21.950 1.670 1.00 84.25 184 GLY A O 1
ATOM 1388 N N . GLN A 1 185 ? -5.032 -20.983 2.761 1.00 83.12 185 GLN A N 1
ATOM 1389 C CA . GLN A 1 185 ? -5.887 -20.767 1.596 1.00 83.12 185 GLN A CA 1
ATOM 1390 C C . GLN A 1 185 ? -5.504 -19.470 0.871 1.00 83.12 185 GLN A C 1
ATOM 1392 O O . GLN A 1 185 ? -5.216 -18.455 1.502 1.00 83.12 185 GLN A O 1
ATOM 1397 N N . ILE A 1 186 ? -5.478 -19.511 -0.460 1.00 82.12 186 ILE A N 1
ATOM 1398 C CA . ILE A 1 186 ? -5.125 -18.363 -1.300 1.00 82.12 186 ILE A CA 1
ATOM 1399 C C . ILE A 1 186 ? -6.406 -17.610 -1.645 1.00 82.12 186 ILE A C 1
ATOM 1401 O O . ILE A 1 186 ? -7.221 -18.121 -2.416 1.00 82.12 186 ILE A O 1
ATOM 1405 N N . ALA A 1 187 ? -6.569 -16.402 -1.103 1.00 73.31 187 ALA A N 1
ATOM 1406 C CA . ALA A 1 187 ? -7.792 -15.606 -1.246 1.00 73.31 187 ALA A CA 1
ATOM 1407 C C . ALA A 1 187 ? -9.062 -16.442 -0.943 1.00 73.31 187 ALA A C 1
ATOM 1409 O O . ALA A 1 187 ? -9.019 -17.358 -0.124 1.00 73.31 187 ALA A O 1
ATOM 1410 N N . ASP A 1 188 ? -10.181 -16.155 -1.612 1.00 64.94 188 ASP A N 1
ATOM 1411 C CA . ASP A 1 188 ? -11.421 -16.948 -1.532 1.00 64.94 188 ASP A CA 1
ATOM 1412 C C . ASP A 1 188 ? -11.460 -18.075 -2.584 1.00 64.94 188 ASP A C 1
ATOM 1414 O O . ASP A 1 188 ? -12.484 -18.391 -3.188 1.00 64.94 188 ASP A O 1
ATOM 1418 N N . THR A 1 189 ? -10.302 -18.666 -2.878 1.00 72.81 189 THR A N 1
ATOM 1419 C CA . THR A 1 189 ? -10.199 -19.754 -3.857 1.00 72.81 189 THR A CA 1
ATOM 1420 C C . THR A 1 189 ? -10.108 -21.097 -3.147 1.00 72.81 189 THR A C 1
ATOM 1422 O O . THR A 1 189 ? -9.596 -21.183 -2.036 1.00 72.81 189 THR A O 1
ATOM 1425 N N . ASP A 1 190 ? -10.488 -22.191 -3.809 1.00 75.56 190 ASP A N 1
ATOM 1426 C CA . ASP A 1 190 ? -10.234 -23.552 -3.302 1.00 75.56 190 ASP A CA 1
ATOM 1427 C C . ASP A 1 190 ? -8.739 -23.959 -3.375 1.00 75.56 190 ASP A C 1
ATOM 1429 O O . ASP A 1 190 ? -8.407 -25.145 -3.291 1.00 75.56 190 ASP A O 1
ATOM 1433 N N . CYS A 1 191 ? -7.822 -23.018 -3.630 1.00 82.44 191 CYS A N 1
ATOM 1434 C CA . CYS A 1 191 ? -6.389 -23.282 -3.711 1.00 82.44 191 CYS A CA 1
ATOM 1435 C C . CYS A 1 191 ? -5.711 -23.062 -2.366 1.00 82.44 191 CYS A C 1
ATOM 1437 O O . CYS A 1 191 ? -6.000 -22.106 -1.649 1.00 82.44 191 CYS A O 1
ATOM 1439 N N . VAL A 1 192 ? -4.722 -23.902 -2.079 1.00 87.81 192 VAL A N 1
ATOM 1440 C CA . VAL A 1 192 ? -3.873 -23.773 -0.896 1.00 87.81 192 VAL A CA 1
ATOM 1441 C C . VAL A 1 192 ? -2.410 -23.650 -1.294 1.00 87.81 192 VAL A C 1
ATOM 1443 O O . VAL A 1 192 ? -1.962 -24.216 -2.296 1.00 87.81 192 VAL A O 1
ATOM 1446 N N . VAL A 1 193 ? -1.634 -22.934 -0.490 1.00 89.56 193 VAL A N 1
ATOM 1447 C CA . VAL A 1 193 ? -0.178 -22.913 -0.642 1.00 89.56 193 VAL A CA 1
ATOM 1448 C C . VAL A 1 193 ? 0.372 -24.313 -0.372 1.00 89.56 193 VAL A C 1
ATOM 1450 O O . VAL A 1 193 ? 0.006 -24.971 0.605 1.00 89.56 193 VAL A O 1
ATOM 1453 N N . GLY A 1 194 ? 1.261 -24.776 -1.248 1.00 91.56 194 GLY A N 1
ATOM 1454 C CA . GLY A 1 194 ? 1.703 -26.168 -1.323 1.00 91.56 194 GLY A CA 1
ATOM 1455 C C . GLY A 1 194 ? 1.172 -26.928 -2.544 1.00 91.56 194 GLY A C 1
ATOM 1456 O O . GLY A 1 194 ? 1.542 -28.086 -2.731 1.00 91.56 194 GLY A O 1
ATOM 1457 N N . MET A 1 195 ? 0.343 -26.303 -3.386 1.00 93.88 195 MET A N 1
ATOM 1458 C CA . MET A 1 195 ? -0.040 -26.852 -4.691 1.00 93.88 195 MET A CA 1
ATOM 1459 C C . MET A 1 195 ? 1.089 -26.735 -5.725 1.00 93.88 195 MET A C 1
ATOM 1461 O O . MET A 1 195 ? 1.918 -25.821 -5.671 1.00 93.88 195 MET A O 1
ATOM 1465 N N . LYS A 1 196 ? 1.096 -27.662 -6.689 1.00 94.81 196 LYS A N 1
ATOM 1466 C CA . LYS A 1 196 ? 2.040 -27.658 -7.812 1.00 94.81 196 LYS A CA 1
ATOM 1467 C C . LYS A 1 196 ? 1.732 -26.557 -8.826 1.00 94.81 196 LYS A C 1
ATOM 1469 O O . LYS A 1 196 ? 0.568 -26.197 -9.029 1.00 94.81 196 LYS A O 1
ATOM 1474 N N . TYR A 1 197 ? 2.764 -26.076 -9.515 1.00 94.50 197 TYR A N 1
ATOM 1475 C CA . TYR A 1 197 ? 2.644 -25.083 -10.580 1.00 94.50 197 TYR A CA 1
ATOM 1476 C C . TYR A 1 197 ? 1.659 -25.521 -11.665 1.00 94.50 197 TYR A C 1
ATOM 1478 O O . TYR A 1 197 ? 0.808 -24.729 -12.052 1.00 94.50 197 TYR A O 1
ATOM 1486 N N . SER A 1 198 ? 1.696 -26.775 -12.116 1.00 94.75 198 SER A N 1
ATOM 1487 C CA . SER A 1 198 ? 0.807 -27.279 -13.170 1.00 94.75 198 SER A CA 1
ATOM 1488 C C . SER A 1 198 ? -0.684 -27.214 -12.804 1.00 94.75 198 SER A C 1
ATOM 1490 O O . SER A 1 198 ? -1.538 -27.040 -13.680 1.00 94.75 198 SER A O 1
ATOM 1492 N N . GLU A 1 199 ? -1.016 -27.318 -11.517 1.00 94.94 199 GLU A N 1
ATOM 1493 C CA . GLU A 1 199 ? -2.382 -27.192 -11.005 1.00 94.94 199 GLU A CA 1
ATOM 1494 C C . GLU A 1 199 ? -2.794 -25.725 -10.879 1.00 94.94 199 GLU A C 1
ATOM 1496 O O . GLU A 1 199 ? -3.853 -25.331 -11.378 1.00 94.94 199 GLU A O 1
ATOM 1501 N N . LEU A 1 200 ? -1.930 -24.903 -10.277 1.00 93.56 200 LEU A N 1
ATOM 1502 C CA . LEU A 1 200 ? -2.149 -23.462 -10.141 1.00 93.56 200 LEU A CA 1
ATOM 1503 C C . LEU A 1 200 ? -2.253 -22.785 -11.511 1.00 93.56 200 LEU A C 1
ATOM 1505 O O . LEU A 1 200 ? -3.136 -21.962 -11.730 1.00 93.56 200 LEU A O 1
ATOM 1509 N N . LYS A 1 201 ? -1.429 -23.199 -12.476 1.00 93.62 201 LYS A N 1
ATOM 1510 C CA . LYS A 1 201 ? -1.459 -22.731 -13.862 1.00 93.62 201 LYS A CA 1
ATOM 1511 C C . LYS A 1 201 ? -2.803 -22.981 -14.526 1.00 93.62 201 LYS A C 1
ATOM 1513 O O . LYS A 1 201 ? -3.312 -22.095 -15.199 1.00 93.62 201 LYS A O 1
ATOM 1518 N N . LYS A 1 202 ? -3.407 -24.156 -14.328 1.00 92.75 202 LYS A N 1
ATOM 1519 C CA . LYS A 1 202 ? -4.736 -24.461 -14.885 1.00 92.75 202 LYS A CA 1
ATOM 1520 C C . LYS A 1 202 ? -5.832 -23.603 -14.260 1.00 92.75 202 LYS A C 1
ATOM 1522 O O . LYS A 1 202 ? -6.777 -23.248 -14.955 1.00 92.75 202 LYS A O 1
ATOM 1527 N N . LYS A 1 203 ? -5.721 -23.296 -12.965 1.00 90.44 203 LYS A N 1
ATOM 1528 C CA . LYS A 1 203 ? -6.733 -22.530 -12.227 1.00 90.44 203 LYS A CA 1
ATOM 1529 C C . LYS A 1 203 ? -6.627 -21.021 -12.449 1.00 90.44 203 LYS A C 1
ATOM 1531 O O . LYS A 1 203 ? -7.650 -20.372 -12.621 1.00 90.44 203 LYS A O 1
ATOM 1536 N N . PHE A 1 204 ? -5.409 -20.486 -12.473 1.00 86.56 204 PHE A N 1
ATOM 1537 C CA . PHE A 1 204 ? -5.137 -19.045 -12.516 1.00 86.56 204 PHE A CA 1
ATOM 1538 C C . PHE A 1 204 ? -4.507 -18.569 -13.826 1.00 86.56 204 PHE A C 1
ATOM 1540 O O . PHE A 1 204 ? -4.146 -17.403 -13.938 1.00 86.56 204 PHE A O 1
ATOM 1547 N N . ASN A 1 205 ? -4.355 -19.455 -14.815 1.00 85.31 205 ASN A N 1
ATOM 1548 C CA . ASN A 1 205 ? -3.713 -19.159 -16.098 1.00 85.31 205 ASN A CA 1
ATOM 1549 C C . ASN A 1 205 ? -2.304 -18.549 -15.939 1.00 85.31 205 ASN A C 1
ATOM 1551 O O . ASN A 1 205 ? -1.957 -17.567 -16.594 1.00 85.31 205 ASN A O 1
ATOM 1555 N N . LEU A 1 206 ? -1.503 -19.122 -15.032 1.00 88.94 206 LEU A N 1
ATOM 1556 C CA . LEU A 1 206 ? -0.176 -18.602 -14.692 1.00 88.94 206 LEU A CA 1
ATOM 1557 C C . LEU A 1 206 ? 0.764 -18.564 -15.909 1.00 88.94 206 LEU A C 1
ATOM 1559 O O . LEU A 1 206 ? 0.846 -19.515 -16.694 1.00 88.94 206 LEU A O 1
ATOM 1563 N N . GLY A 1 207 ? 1.489 -17.451 -16.033 1.00 87.06 207 GLY A N 1
ATOM 1564 C CA . GLY A 1 207 ? 2.377 -17.150 -17.151 1.00 87.06 207 GLY A CA 1
ATOM 1565 C C . GLY A 1 207 ? 3.814 -17.641 -16.964 1.00 87.06 207 GLY A C 1
ATOM 1566 O O . GLY A 1 207 ? 4.065 -18.737 -16.455 1.00 87.06 207 GLY A O 1
ATOM 1567 N N . LYS A 1 208 ? 4.754 -16.822 -17.445 1.00 88.44 208 LYS A N 1
ATOM 1568 C CA . LYS A 1 208 ? 6.196 -17.032 -17.282 1.00 88.44 208 LYS A CA 1
ATOM 1569 C C . LYS A 1 208 ? 6.639 -16.616 -15.877 1.00 88.44 208 LYS A C 1
ATOM 1571 O O . LYS A 1 208 ? 6.033 -15.725 -15.288 1.00 88.44 208 LYS A O 1
ATOM 1576 N N . ALA A 1 209 ? 7.698 -17.245 -15.388 1.00 87.62 209 ALA A N 1
ATOM 1577 C CA . ALA A 1 209 ? 8.352 -16.910 -14.133 1.00 87.62 209 ALA A CA 1
ATOM 1578 C C . ALA A 1 209 ? 9.574 -16.021 -14.363 1.00 87.62 209 ALA A C 1
ATOM 1580 O O . ALA A 1 209 ? 10.165 -16.034 -15.446 1.00 87.62 209 ALA A O 1
ATOM 1581 N N . GLN A 1 210 ? 9.953 -15.282 -13.327 1.00 85.75 210 GLN A N 1
ATOM 1582 C CA . GLN A 1 210 ? 11.160 -14.468 -13.286 1.00 85.75 210 GLN A CA 1
ATOM 1583 C C . GLN A 1 210 ? 11.855 -14.666 -11.937 1.00 85.75 210 GLN A C 1
ATOM 1585 O O . GLN A 1 210 ? 11.188 -14.842 -10.922 1.00 85.75 210 GLN A O 1
ATOM 1590 N N . ILE A 1 211 ? 13.189 -14.691 -11.920 1.00 81.06 211 ILE A N 1
ATOM 1591 C CA . ILE A 1 211 ? 13.971 -14.647 -10.678 1.00 81.06 211 ILE A CA 1
ATOM 1592 C C . ILE A 1 211 ? 14.251 -13.181 -10.368 1.00 81.06 211 ILE A C 1
ATOM 1594 O O . ILE A 1 211 ? 14.745 -12.463 -11.236 1.00 81.06 211 ILE A O 1
ATOM 1598 N N . GLU A 1 212 ? 13.952 -12.743 -9.149 1.00 69.88 212 GLU A N 1
ATOM 1599 C CA . GLU A 1 212 ? 14.144 -11.358 -8.701 1.00 69.88 212 GLU A CA 1
ATOM 1600 C C . GLU A 1 212 ? 15.392 -11.222 -7.803 1.00 69.88 212 GLU A C 1
ATOM 1602 O O . GLU A 1 212 ? 15.763 -12.155 -7.088 1.00 69.88 212 GLU A O 1
ATOM 1607 N N . ASN A 1 213 ? 16.039 -10.047 -7.840 1.00 54.91 213 ASN A N 1
ATOM 1608 C CA . ASN A 1 213 ? 17.454 -9.750 -7.514 1.00 54.91 213 ASN A CA 1
ATOM 1609 C C . ASN A 1 213 ? 18.033 -10.170 -6.160 1.00 54.91 213 ASN A C 1
ATOM 1611 O O . ASN A 1 213 ? 19.197 -9.891 -5.872 1.00 54.91 213 ASN A O 1
ATOM 1615 N N . CYS A 1 214 ? 17.231 -10.746 -5.278 1.00 50.59 214 CYS A N 1
ATOM 1616 C CA . CYS A 1 214 ? 17.633 -11.069 -3.913 1.00 50.59 214 CYS A CA 1
ATOM 1617 C C . CYS A 1 214 ? 17.118 -12.437 -3.463 1.00 50.59 214 CYS A C 1
ATOM 1619 O O . CYS A 1 214 ? 17.500 -12.917 -2.400 1.00 50.59 214 CYS A O 1
ATOM 1621 N N . SER A 1 215 ? 16.235 -13.067 -4.240 1.00 56.81 215 SER A N 1
ATOM 1622 C CA . SER A 1 215 ? 15.407 -14.152 -3.729 1.00 56.81 215 SER A CA 1
ATOM 1623 C C . SER A 1 215 ? 15.932 -15.543 -4.090 1.00 56.81 215 SER A C 1
ATOM 1625 O O . SER A 1 215 ? 15.469 -16.508 -3.486 1.00 56.81 215 SER A O 1
ATOM 1627 N N . LEU A 1 216 ? 16.860 -15.677 -5.057 1.00 69.25 216 LEU A N 1
ATOM 1628 C CA . LEU A 1 216 ? 17.281 -16.957 -5.678 1.00 69.25 216 LEU A CA 1
ATOM 1629 C C . LEU A 1 216 ? 16.102 -17.897 -5.996 1.00 69.25 216 LEU A C 1
ATOM 1631 O O . LEU A 1 216 ? 16.256 -19.117 -6.065 1.00 69.25 216 LEU A O 1
ATOM 1635 N N . THR A 1 217 ? 14.910 -17.326 -6.148 1.00 78.94 217 THR A N 1
ATOM 1636 C CA . THR A 1 217 ? 13.649 -18.045 -6.246 1.00 78.94 217 THR A CA 1
ATOM 1637 C C . THR A 1 217 ? 12.803 -17.367 -7.305 1.00 78.94 217 THR A C 1
ATOM 1639 O O . THR A 1 217 ? 12.726 -16.136 -7.337 1.00 78.94 217 THR A O 1
ATOM 1642 N N . PRO A 1 218 ? 12.180 -18.139 -8.200 1.00 84.50 218 PRO A N 1
ATOM 1643 C CA . PRO A 1 218 ? 11.282 -17.592 -9.175 1.00 84.50 218 PRO A CA 1
ATOM 1644 C C . PRO A 1 218 ? 9.955 -17.234 -8.521 1.00 84.50 218 PRO A C 1
ATOM 1646 O O . PRO A 1 218 ? 9.431 -17.962 -7.664 1.00 84.50 218 PRO A O 1
ATOM 1649 N N . ASN A 1 219 ? 9.374 -16.148 -9.004 1.00 86.62 219 ASN A N 1
ATOM 1650 C CA . ASN A 1 219 ? 8.005 -15.789 -8.713 1.00 86.62 219 ASN A CA 1
ATOM 1651 C C . ASN A 1 219 ? 7.179 -15.626 -9.997 1.00 86.62 219 ASN A C 1
ATOM 1653 O O . ASN A 1 219 ? 7.701 -15.456 -11.102 1.00 86.62 219 ASN A O 1
ATOM 1657 N N . ILE A 1 220 ? 5.861 -15.746 -9.850 1.00 85.94 220 ILE A N 1
ATOM 1658 C CA . ILE A 1 220 ? 4.888 -15.441 -10.901 1.00 85.94 220 ILE A CA 1
ATOM 1659 C C . ILE A 1 220 ? 3.853 -14.497 -10.312 1.00 85.94 220 ILE A C 1
ATOM 1661 O O . ILE A 1 220 ? 3.198 -14.836 -9.324 1.00 85.94 220 ILE A O 1
ATOM 1665 N N . ARG A 1 221 ? 3.690 -13.338 -10.947 1.00 83.75 221 ARG A N 1
ATOM 1666 C CA . ARG A 1 221 ? 2.667 -12.357 -10.586 1.00 83.75 221 ARG A CA 1
ATOM 1667 C C . ARG A 1 221 ? 1.372 -12.633 -11.348 1.00 83.75 221 ARG A C 1
ATOM 1669 O O . ARG A 1 221 ? 1.402 -12.956 -12.536 1.00 83.75 221 ARG A O 1
ATOM 1676 N N . THR A 1 222 ? 0.237 -12.521 -10.671 1.00 80.44 222 THR A N 1
ATOM 1677 C CA . THR A 1 222 ? -1.099 -12.626 -11.273 1.00 80.44 222 THR A CA 1
ATOM 1678 C C . THR A 1 222 ? -2.122 -11.852 -10.447 1.00 80.44 222 THR A C 1
ATOM 1680 O O . THR A 1 222 ? -1.869 -11.533 -9.290 1.00 80.44 222 THR A O 1
ATOM 1683 N N . THR A 1 223 ? -3.293 -11.584 -11.014 1.00 74.94 223 THR A N 1
ATOM 1684 C CA . THR A 1 223 ? -4.405 -10.944 -10.306 1.00 74.94 223 THR A CA 1
ATOM 1685 C C . THR A 1 223 ? -5.495 -11.974 -10.023 1.00 74.94 223 THR A C 1
ATOM 1687 O O . THR A 1 223 ? -5.984 -12.636 -10.939 1.00 74.94 223 THR A O 1
ATOM 1690 N N . ILE A 1 224 ? -5.901 -12.096 -8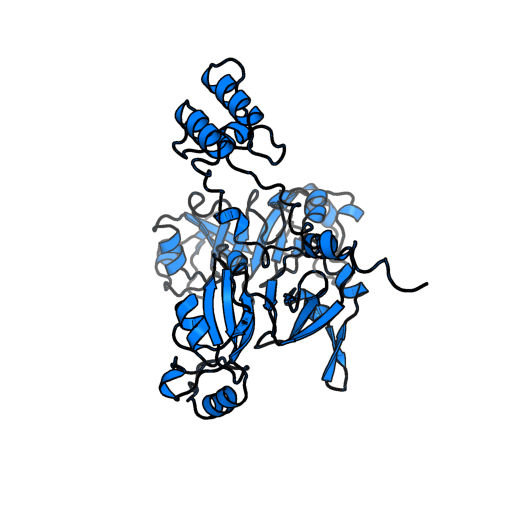.760 1.00 73.88 224 ILE A N 1
ATOM 1691 C CA . ILE A 1 224 ? -6.994 -12.965 -8.309 1.00 73.88 224 ILE A CA 1
ATOM 1692 C C . ILE A 1 224 ? -8.008 -12.073 -7.609 1.00 73.88 224 ILE A C 1
ATOM 1694 O O . ILE A 1 224 ? -7.672 -11.405 -6.635 1.00 73.88 224 ILE A O 1
ATOM 1698 N N . ASP A 1 225 ? -9.226 -12.025 -8.150 1.00 64.81 225 ASP A N 1
ATOM 1699 C CA . ASP A 1 225 ? -10.330 -11.226 -7.604 1.00 64.81 225 ASP A CA 1
ATOM 1700 C C . ASP A 1 225 ? -9.970 -9.743 -7.362 1.00 64.81 225 ASP A C 1
ATOM 1702 O O . ASP A 1 225 ? -10.391 -9.114 -6.397 1.00 64.81 225 ASP A O 1
ATOM 1706 N N . GLY A 1 226 ? -9.175 -9.165 -8.270 1.00 62.38 226 GLY A N 1
ATOM 1707 C CA . GLY A 1 226 ? -8.752 -7.760 -8.209 1.00 62.38 226 GLY A CA 1
ATOM 1708 C C . GLY A 1 226 ? -7.561 -7.484 -7.286 1.00 62.38 226 GLY A C 1
ATOM 1709 O O . GLY A 1 226 ? -7.083 -6.351 -7.261 1.00 62.38 226 GLY A O 1
ATOM 1710 N N . VAL A 1 227 ? -7.051 -8.501 -6.588 1.00 67.00 227 VAL A N 1
ATOM 1711 C CA . VAL A 1 227 ? -5.850 -8.427 -5.746 1.00 67.00 227 VAL A CA 1
ATOM 1712 C C . VAL A 1 227 ? -4.666 -9.001 -6.509 1.00 67.00 227 VAL A C 1
ATOM 1714 O O . VAL A 1 227 ? -4.785 -10.052 -7.142 1.00 67.00 227 VAL A O 1
ATOM 1717 N N . ASN A 1 228 ? -3.517 -8.333 -6.456 1.00 74.25 228 ASN A N 1
ATOM 1718 C CA . ASN A 1 228 ? -2.302 -8.858 -7.063 1.00 74.25 228 ASN A CA 1
ATOM 1719 C C . ASN A 1 228 ? -1.608 -9.829 -6.120 1.00 74.25 228 ASN A C 1
ATOM 1721 O O . ASN A 1 228 ? -1.498 -9.591 -4.922 1.00 74.25 228 ASN A O 1
ATOM 1725 N N . TRP A 1 229 ? -1.159 -10.938 -6.688 1.00 83.88 229 TRP A N 1
ATOM 1726 C CA . TRP A 1 229 ? -0.533 -12.041 -5.989 1.00 83.88 229 TRP A CA 1
ATOM 1727 C C . TRP A 1 229 ? 0.785 -12.401 -6.654 1.00 83.88 229 TRP A C 1
ATOM 1729 O O . TRP A 1 229 ? 0.843 -12.668 -7.854 1.00 83.88 229 TRP A O 1
ATOM 1739 N N . SER A 1 230 ? 1.815 -12.490 -5.830 1.00 85.56 230 SER A N 1
ATOM 1740 C CA . SER A 1 230 ? 3.135 -13.012 -6.135 1.00 85.56 230 SER A CA 1
ATOM 1741 C C . SER A 1 230 ? 3.243 -14.437 -5.587 1.00 85.56 230 SER A C 1
ATOM 1743 O O . SER A 1 230 ? 3.286 -14.668 -4.377 1.00 85.56 230 SER A O 1
ATOM 1745 N N . PHE A 1 231 ? 3.271 -15.421 -6.484 1.00 89.56 231 PHE A N 1
ATOM 1746 C CA . PHE A 1 231 ? 3.456 -16.835 -6.150 1.00 89.56 231 PHE A CA 1
ATOM 1747 C C . PHE A 1 231 ? 4.940 -17.171 -6.161 1.00 89.56 231 PHE A C 1
ATOM 1749 O O . PHE A 1 231 ? 5.567 -17.008 -7.204 1.00 89.56 231 PHE A O 1
ATOM 1756 N N . VAL A 1 232 ? 5.492 -17.668 -5.052 1.00 88.75 232 VAL A N 1
ATOM 1757 C CA . VAL A 1 232 ? 6.932 -17.939 -4.927 1.00 88.75 232 VAL A CA 1
ATOM 1758 C C . VAL A 1 232 ? 7.225 -19.429 -4.802 1.00 88.75 232 VAL A C 1
ATOM 1760 O O . VAL A 1 232 ? 6.588 -20.155 -4.030 1.00 88.75 232 VAL A O 1
ATOM 1763 N N . PHE A 1 233 ? 8.230 -19.883 -5.549 1.00 89.88 233 PHE A N 1
ATOM 1764 C CA . PHE A 1 233 ? 8.613 -21.287 -5.669 1.00 89.88 233 PHE A CA 1
ATOM 1765 C C . PHE A 1 233 ? 10.048 -21.488 -5.149 1.00 89.88 233 PHE A C 1
ATOM 1767 O O . PHE A 1 233 ? 11.020 -21.179 -5.820 1.00 89.88 233 PHE A O 1
ATOM 1774 N N . ASN A 1 234 ? 10.216 -21.988 -3.926 1.00 85.94 234 ASN A N 1
ATOM 1775 C CA . ASN A 1 234 ? 11.527 -22.152 -3.277 1.00 85.94 234 ASN A CA 1
ATOM 1776 C C . ASN A 1 234 ? 11.777 -23.595 -2.813 1.00 85.94 234 ASN A C 1
ATOM 1778 O O . ASN A 1 234 ? 12.458 -23.846 -1.815 1.00 85.94 234 ASN A O 1
ATOM 1782 N N . ASP A 1 235 ? 11.185 -24.570 -3.500 1.00 84.81 235 ASP A N 1
ATOM 1783 C CA . ASP A 1 235 ? 11.531 -25.967 -3.273 1.00 84.81 235 ASP A CA 1
ATOM 1784 C C . ASP A 1 235 ? 12.935 -26.291 -3.820 1.00 84.81 235 ASP A C 1
ATOM 1786 O O . ASP A 1 235 ? 13.542 -25.530 -4.575 1.00 84.81 235 ASP A O 1
ATOM 1790 N N . GLU A 1 236 ? 13.476 -27.430 -3.395 1.00 85.06 236 GLU A N 1
ATOM 1791 C CA . GLU A 1 236 ? 14.845 -27.840 -3.709 1.00 85.06 236 GLU A CA 1
ATOM 1792 C C . GLU A 1 236 ? 15.113 -27.964 -5.214 1.00 85.06 236 GLU A C 1
ATOM 1794 O O . GLU A 1 236 ? 16.141 -27.475 -5.680 1.00 85.06 236 GLU A O 1
ATOM 1799 N N . ALA A 1 237 ? 14.183 -28.539 -5.982 1.00 83.56 237 ALA A N 1
ATOM 1800 C CA . ALA A 1 237 ? 14.355 -28.702 -7.424 1.00 83.56 237 ALA A CA 1
ATOM 1801 C C . ALA A 1 237 ? 14.383 -27.340 -8.129 1.00 83.56 237 ALA A C 1
ATOM 1803 O O . ALA A 1 237 ? 15.221 -27.100 -9.000 1.00 83.56 237 ALA A O 1
ATOM 1804 N N . THR A 1 238 ? 13.520 -26.421 -7.695 1.00 88.31 238 THR A N 1
ATOM 1805 C CA . THR A 1 238 ? 13.494 -25.050 -8.213 1.00 88.31 238 THR A CA 1
ATOM 1806 C C . THR A 1 238 ? 14.796 -24.305 -7.937 1.00 88.31 238 THR A C 1
ATOM 1808 O O . THR A 1 238 ? 15.330 -23.653 -8.834 1.00 88.31 238 THR A O 1
ATOM 1811 N N . ARG A 1 239 ? 15.361 -24.441 -6.730 1.00 86.50 239 ARG A N 1
ATOM 1812 C CA . ARG A 1 239 ? 16.636 -23.797 -6.380 1.00 86.50 239 ARG A CA 1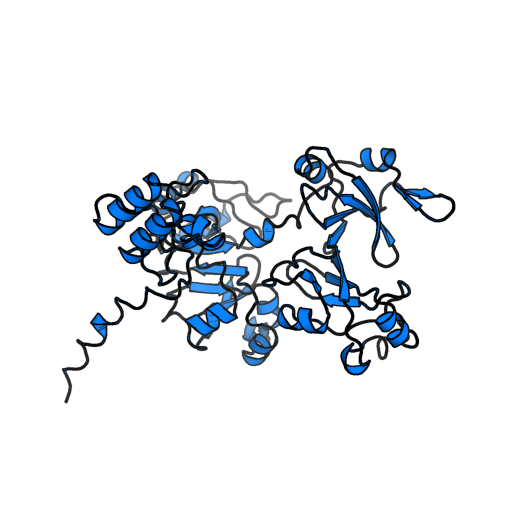
ATOM 1813 C C . ARG A 1 239 ? 17.791 -24.239 -7.275 1.00 86.50 239 ARG A C 1
ATOM 1815 O O . ARG A 1 239 ? 18.630 -23.413 -7.628 1.00 86.50 239 ARG A O 1
ATOM 1822 N N . GLU A 1 240 ? 17.842 -25.513 -7.660 1.00 85.75 240 GLU A N 1
ATOM 1823 C CA . GLU A 1 240 ? 18.872 -26.001 -8.585 1.00 85.75 240 GLU A CA 1
ATOM 1824 C C . GLU A 1 240 ? 18.697 -25.445 -10.004 1.00 85.75 240 GLU A C 1
ATOM 1826 O O . GLU A 1 240 ? 19.688 -25.118 -10.661 1.00 85.75 240 GLU A O 1
ATOM 1831 N N . VAL A 1 241 ? 17.456 -25.261 -10.467 1.00 84.94 241 VAL A N 1
ATOM 1832 C CA . VAL A 1 241 ? 17.187 -24.585 -11.745 1.00 84.94 241 VAL A CA 1
ATOM 1833 C C . VAL A 1 241 ? 17.640 -23.126 -11.684 1.00 84.94 241 VAL A C 1
ATOM 1835 O O . VAL A 1 241 ? 18.378 -22.689 -12.566 1.00 84.94 241 VAL A O 1
ATOM 1838 N N . CYS A 1 242 ? 17.295 -22.396 -10.618 1.00 83.88 242 CYS A N 1
ATOM 1839 C CA . CYS A 1 242 ? 17.628 -20.977 -10.464 1.00 83.88 242 CYS A CA 1
ATOM 1840 C C . CYS A 1 242 ? 19.129 -20.674 -10.551 1.00 83.88 242 CYS A C 1
ATOM 1842 O O . CYS A 1 242 ? 19.498 -19.645 -11.111 1.00 83.88 242 CYS A O 1
ATOM 1844 N N . LYS A 1 243 ? 20.002 -21.574 -10.075 1.00 82.12 243 LYS A N 1
ATOM 1845 C CA . LYS A 1 243 ? 21.468 -21.421 -10.197 1.00 82.12 243 LYS A CA 1
ATOM 1846 C C . LYS A 1 243 ? 21.958 -21.354 -11.646 1.00 82.12 243 LYS A C 1
ATOM 1848 O O . LYS A 1 243 ? 23.029 -20.814 -11.898 1.00 82.12 243 LYS A O 1
ATOM 1853 N N . ASN A 1 244 ? 21.203 -21.934 -12.577 1.00 78.88 244 ASN A N 1
ATOM 1854 C CA . ASN A 1 244 ? 21.584 -22.073 -13.981 1.00 78.88 244 ASN A CA 1
ATOM 1855 C C . ASN A 1 244 ? 20.843 -21.094 -14.904 1.00 78.88 244 ASN A C 1
ATOM 1857 O O . ASN A 1 244 ? 21.122 -21.061 -16.102 1.00 78.88 244 ASN A O 1
ATOM 1861 N N . VAL A 1 245 ? 19.903 -20.304 -14.375 1.00 81.38 245 VAL A N 1
ATOM 1862 C CA . VAL A 1 245 ? 19.193 -19.281 -15.149 1.00 81.38 245 VAL A CA 1
ATOM 1863 C C . VAL A 1 245 ? 20.088 -18.038 -15.275 1.00 81.38 245 VAL A C 1
ATOM 1865 O O . VAL A 1 245 ? 20.494 -17.471 -14.253 1.00 81.38 245 VAL A O 1
ATOM 1868 N N . PRO A 1 246 ? 20.400 -17.580 -16.502 1.00 73.38 246 PRO A N 1
ATOM 1869 C CA . PRO A 1 246 ? 21.186 -16.370 -16.706 1.00 73.38 246 PRO A CA 1
ATOM 1870 C C . PRO A 1 246 ? 20.507 -15.150 -16.076 1.00 73.38 246 PRO A C 1
ATOM 1872 O O . PRO A 1 246 ? 19.324 -14.893 -16.309 1.00 73.38 246 PRO A O 1
ATOM 1875 N N . HIS A 1 247 ? 21.267 -14.392 -15.290 1.00 70.69 247 HIS A N 1
ATOM 1876 C CA . HIS A 1 247 ? 20.840 -13.093 -14.778 1.00 70.69 247 HIS A CA 1
ATOM 1877 C C . HIS A 1 247 ? 21.325 -11.995 -15.721 1.00 70.69 247 HIS A C 1
ATOM 1879 O O . HIS A 1 247 ? 22.415 -12.095 -16.293 1.00 70.69 247 HIS A O 1
ATOM 1885 N N . MET A 1 248 ? 20.509 -10.960 -15.902 1.00 65.88 248 MET A N 1
ATOM 1886 C CA . MET A 1 248 ? 20.917 -9.814 -16.703 1.00 65.88 248 MET A CA 1
ATOM 1887 C C . MET A 1 248 ? 22.008 -9.029 -15.949 1.00 65.88 248 MET A C 1
ATOM 1889 O O . MET A 1 248 ? 21.820 -8.756 -14.767 1.00 65.88 248 MET A O 1
ATOM 1893 N N . PRO A 1 249 ? 23.124 -8.641 -16.597 1.00 53.62 249 PRO A N 1
ATOM 1894 C CA . PRO A 1 249 ? 24.239 -7.958 -15.928 1.00 53.62 249 PRO A CA 1
ATOM 1895 C C . PRO A 1 249 ? 23.858 -6.640 -15.239 1.00 53.62 249 PRO A C 1
ATOM 1897 O O . PRO A 1 249 ? 24.429 -6.314 -14.203 1.00 53.62 249 PRO A O 1
ATOM 1900 N N . ASP A 1 250 ? 22.874 -5.927 -15.799 1.00 55.22 250 ASP A N 1
ATOM 1901 C CA . ASP A 1 250 ? 22.452 -4.591 -15.358 1.00 55.22 250 ASP A CA 1
ATOM 1902 C C . ASP A 1 250 ? 21.013 -4.560 -14.811 1.00 55.22 250 ASP A C 1
ATOM 1904 O O . ASP A 1 250 ? 20.513 -3.494 -14.451 1.00 55.22 250 ASP A O 1
ATOM 1908 N N . ALA A 1 251 ? 20.319 -5.705 -14.757 1.00 52.12 251 ALA A N 1
ATOM 1909 C CA . ALA A 1 251 ? 18.941 -5.766 -14.275 1.00 52.12 251 ALA A CA 1
ATOM 1910 C C . ALA A 1 251 ? 18.837 -6.555 -12.977 1.00 52.12 251 ALA A C 1
ATOM 1912 O O . ALA A 1 251 ? 19.507 -7.561 -12.763 1.00 52.12 251 ALA A O 1
ATOM 1913 N N . GLN A 1 252 ? 17.903 -6.116 -12.140 1.00 62.47 252 GLN A N 1
ATOM 1914 C CA . GLN A 1 252 ? 17.589 -6.727 -10.861 1.00 62.47 252 GLN A CA 1
ATOM 1915 C C . GLN A 1 252 ? 16.842 -8.080 -10.988 1.00 62.47 252 GLN A C 1
ATOM 1917 O O . GLN A 1 252 ? 16.061 -8.460 -10.118 1.00 62.47 252 GLN A O 1
ATOM 1922 N N . CYS A 1 253 ? 16.963 -8.781 -12.114 1.00 70.00 253 CYS A N 1
ATOM 1923 C CA . CYS A 1 253 ? 16.166 -9.967 -12.410 1.00 70.00 253 CYS A CA 1
ATOM 1924 C C . CYS A 1 253 ? 16.732 -10.810 -13.564 1.00 70.00 253 CYS A C 1
ATOM 1926 O O . CYS A 1 253 ? 17.590 -10.371 -14.335 1.00 70.00 253 CYS A O 1
ATOM 1928 N N . SER A 1 254 ? 16.229 -12.041 -13.694 1.00 79.38 254 SER A N 1
ATOM 1929 C CA . SER A 1 254 ? 16.455 -12.887 -14.871 1.00 79.38 254 SER A CA 1
ATOM 1930 C C . SER A 1 254 ? 15.565 -12.491 -16.054 1.00 79.38 254 SER A C 1
ATOM 1932 O O . SER A 1 254 ? 14.570 -11.779 -15.904 1.00 79.38 254 SER A O 1
ATOM 1934 N N . GLU A 1 255 ? 15.847 -13.044 -17.236 1.00 80.94 255 GLU A N 1
ATOM 1935 C CA . GLU A 1 255 ? 14.826 -13.139 -18.284 1.00 80.94 255 GLU A CA 1
ATOM 1936 C C . GLU A 1 255 ? 13.634 -13.995 -17.826 1.00 80.94 255 GLU A C 1
ATOM 1938 O O . GLU A 1 255 ? 13.755 -14.861 -16.952 1.00 80.94 255 GLU A O 1
ATOM 1943 N N . TYR A 1 256 ? 12.471 -13.758 -18.439 1.00 85.19 256 TYR A N 1
ATOM 1944 C CA . TYR A 1 256 ? 11.277 -14.562 -18.204 1.00 85.19 256 TYR A CA 1
ATOM 1945 C C . TYR A 1 256 ? 11.418 -15.955 -18.819 1.00 85.19 256 TYR A C 1
ATOM 1947 O O . TYR A 1 256 ? 11.572 -16.086 -20.036 1.00 85.19 256 TYR A O 1
ATOM 1955 N N . PHE A 1 257 ? 11.217 -16.993 -18.015 1.00 88.38 257 PHE A N 1
ATOM 1956 C CA . PHE A 1 257 ? 11.288 -18.390 -18.446 1.00 88.38 257 PHE A CA 1
ATOM 1957 C C . PHE A 1 257 ? 10.024 -19.164 -18.065 1.00 88.38 257 PHE A C 1
ATOM 1959 O O . PHE A 1 257 ? 9.149 -18.667 -17.350 1.00 88.38 257 PHE A O 1
ATOM 1966 N N . LYS A 1 258 ? 9.887 -20.388 -18.575 1.00 91.19 258 LYS A N 1
ATOM 1967 C CA . LYS A 1 258 ? 8.821 -21.306 -18.169 1.00 91.19 258 LYS A CA 1
ATOM 1968 C C . LYS A 1 258 ? 9.411 -22.476 -17.403 1.00 91.19 258 LYS A C 1
ATOM 1970 O O . LYS A 1 258 ? 10.460 -22.992 -17.774 1.00 91.19 258 LYS A O 1
ATOM 1975 N N . PHE A 1 259 ? 8.703 -22.942 -16.380 1.00 91.62 259 PHE A N 1
ATOM 1976 C CA . PHE A 1 259 ? 9.102 -24.144 -15.648 1.00 91.62 259 PHE A CA 1
ATOM 1977 C C . PHE A 1 259 ? 9.161 -25.382 -16.555 1.00 91.62 259 PHE A C 1
ATOM 1979 O O . PHE A 1 259 ? 10.030 -26.233 -16.378 1.00 91.62 259 PHE A O 1
ATOM 1986 N N . GLU A 1 260 ? 8.314 -25.436 -17.588 1.00 91.69 260 GLU A N 1
ATOM 1987 C CA . GLU A 1 260 ? 8.329 -26.514 -18.579 1.00 91.69 260 GLU A CA 1
ATOM 1988 C C . GLU A 1 260 ? 9.617 -26.584 -19.408 1.00 91.69 260 GLU A C 1
ATOM 1990 O O . GLU A 1 260 ? 9.981 -27.672 -19.845 1.00 91.69 260 GLU A O 1
ATOM 1995 N N . ASP A 1 261 ? 10.328 -25.467 -19.599 1.00 91.56 261 ASP A N 1
ATOM 1996 C CA . ASP A 1 261 ? 11.586 -25.450 -20.363 1.00 91.56 261 ASP A CA 1
ATOM 1997 C C . ASP A 1 261 ? 12.714 -26.201 -19.622 1.00 91.56 261 ASP A C 1
ATOM 1999 O O . ASP A 1 261 ? 13.717 -26.580 -20.226 1.00 91.56 261 ASP A O 1
ATOM 2003 N N . TYR A 1 262 ? 12.527 -26.451 -18.321 1.00 91.12 262 TYR A N 1
ATOM 2004 C CA . TYR A 1 262 ? 13.461 -27.146 -17.434 1.00 91.12 262 TYR A CA 1
ATOM 2005 C C . TYR A 1 262 ? 12.929 -28.500 -16.935 1.00 91.12 262 TYR A C 1
ATOM 2007 O O . TYR A 1 262 ? 13.556 -29.106 -16.071 1.00 91.12 262 TYR A O 1
ATOM 2015 N N . ASP A 1 263 ? 11.793 -28.974 -17.463 1.00 92.19 263 ASP A N 1
ATOM 2016 C CA . ASP A 1 263 ? 11.138 -30.234 -17.068 1.00 92.19 263 ASP A CA 1
ATOM 2017 C C . ASP A 1 263 ? 10.856 -30.339 -15.550 1.00 92.19 263 ASP A C 1
ATOM 2019 O O . ASP A 1 263 ? 10.999 -31.396 -14.934 1.00 92.19 263 ASP A O 1
ATOM 2023 N N . ILE A 1 264 ? 10.454 -29.220 -14.926 1.00 91.81 264 ILE A N 1
ATOM 2024 C CA . ILE A 1 264 ? 10.077 -29.165 -13.504 1.00 91.81 264 ILE A CA 1
ATOM 2025 C C . ILE A 1 264 ? 8.613 -28.754 -13.301 1.00 91.81 264 ILE A C 1
ATOM 2027 O O . ILE A 1 264 ? 8.053 -27.953 -14.047 1.00 91.81 264 ILE A O 1
ATOM 2031 N N . ASP A 1 265 ? 7.998 -29.282 -12.238 1.00 93.88 265 ASP A N 1
ATOM 2032 C CA . ASP A 1 265 ? 6.660 -28.897 -11.768 1.00 93.88 265 ASP A CA 1
ATOM 2033 C C . ASP A 1 265 ? 6.727 -28.505 -10.283 1.00 93.88 265 ASP A C 1
ATOM 2035 O O . ASP A 1 265 ? 6.458 -29.336 -9.403 1.00 93.88 265 ASP A O 1
ATOM 2039 N N . PRO A 1 266 ? 7.185 -27.275 -9.995 1.00 93.94 266 PRO A N 1
ATOM 2040 C CA . PRO A 1 266 ? 7.554 -26.868 -8.649 1.00 93.94 266 PRO A CA 1
ATOM 2041 C C . PRO A 1 266 ? 6.347 -26.651 -7.744 1.00 93.94 266 PRO A C 1
ATOM 2043 O O . PRO A 1 266 ? 5.211 -26.493 -8.197 1.00 93.94 266 PRO A O 1
ATOM 2046 N N . VAL A 1 267 ? 6.598 -26.620 -6.436 1.00 92.81 267 VAL A N 1
ATOM 2047 C CA . VAL A 1 267 ? 5.549 -26.430 -5.429 1.00 92.81 267 VAL A CA 1
ATOM 2048 C C . VAL A 1 267 ? 5.554 -24.986 -4.949 1.00 92.81 267 VAL A C 1
ATOM 2050 O O . VAL A 1 267 ? 6.580 -24.471 -4.500 1.00 92.81 267 VAL A O 1
ATOM 2053 N N . CYS A 1 268 ? 4.388 -24.336 -4.996 1.00 91.81 268 CYS A N 1
ATOM 2054 C CA . CYS A 1 268 ? 4.233 -22.992 -4.450 1.00 91.81 268 CYS A CA 1
ATOM 2055 C C . CYS A 1 268 ? 4.541 -23.025 -2.952 1.00 91.81 268 CYS A C 1
ATOM 2057 O O . CYS A 1 268 ? 3.838 -23.673 -2.174 1.00 91.81 268 CYS A O 1
ATOM 2059 N N . THR A 1 269 ? 5.611 -22.345 -2.554 1.00 90.62 269 THR A N 1
ATOM 2060 C CA . THR A 1 269 ? 6.123 -22.359 -1.179 1.00 90.62 269 THR A CA 1
ATOM 2061 C C . THR A 1 269 ? 5.384 -21.349 -0.313 1.00 90.62 269 THR A C 1
ATOM 2063 O O . THR A 1 269 ? 5.047 -21.649 0.831 1.00 90.62 269 THR A O 1
ATOM 2066 N N . TYR A 1 270 ? 5.099 -20.178 -0.878 1.00 88.69 270 TYR A N 1
ATOM 2067 C CA . TYR A 1 270 ? 4.251 -19.150 -0.290 1.00 88.69 270 TYR A CA 1
ATOM 2068 C C . TYR A 1 270 ? 3.630 -18.293 -1.390 1.00 88.69 270 TYR A C 1
ATOM 2070 O O . TYR A 1 270 ? 4.165 -18.196 -2.497 1.00 88.69 270 TYR A O 1
ATOM 2078 N N . ALA A 1 271 ? 2.486 -17.700 -1.076 1.00 87.62 271 ALA A N 1
ATOM 2079 C CA . ALA A 1 271 ? 1.813 -16.727 -1.921 1.00 87.62 271 ALA A CA 1
ATOM 2080 C C . ALA A 1 271 ? 1.708 -15.426 -1.132 1.00 87.62 271 ALA A C 1
ATOM 2082 O O . ALA A 1 271 ? 1.263 -15.433 0.016 1.00 87.62 271 ALA A O 1
ATOM 2083 N N . ILE A 1 272 ? 2.159 -14.332 -1.729 1.00 84.44 272 ILE A N 1
ATOM 2084 C CA . ILE A 1 272 ? 2.097 -13.003 -1.126 1.00 84.44 272 ILE A CA 1
ATOM 2085 C C . ILE A 1 272 ? 1.125 -12.198 -1.956 1.00 84.44 272 ILE A C 1
ATOM 2087 O O . ILE A 1 272 ? 1.250 -12.158 -3.176 1.00 84.44 272 ILE A O 1
ATOM 2091 N N . SER A 1 273 ? 0.148 -11.587 -1.312 1.00 81.62 273 SER A N 1
ATOM 2092 C CA . SER A 1 273 ? -0.673 -10.582 -1.960 1.00 81.62 273 SER A CA 1
ATOM 2093 C C . SER A 1 273 ? -0.057 -9.211 -1.741 1.00 81.62 273 SER A C 1
ATOM 2095 O O . SER A 1 273 ? 0.231 -8.856 -0.596 1.00 81.62 273 SER A O 1
ATOM 2097 N N . ASP A 1 274 ? 0.024 -8.420 -2.794 1.00 68.00 274 ASP A N 1
ATOM 2098 C CA . ASP A 1 274 ? 0.380 -7.015 -2.695 1.00 68.00 274 ASP A CA 1
ATOM 2099 C C . ASP A 1 274 ? -0.910 -6.201 -2.779 1.00 68.00 274 ASP A C 1
ATOM 2101 O O . ASP A 1 274 ? -1.712 -6.372 -3.707 1.00 68.00 274 ASP A O 1
ATOM 2105 N N . ASN A 1 275 ? -1.149 -5.330 -1.794 1.00 55.88 275 ASN A N 1
ATOM 2106 C CA . ASN A 1 275 ? -2.269 -4.400 -1.868 1.00 55.88 275 ASN A CA 1
ATOM 2107 C C . ASN A 1 275 ? -1.943 -3.293 -2.875 1.00 55.88 275 ASN A C 1
ATOM 2109 O O . ASN A 1 275 ? -1.656 -2.169 -2.488 1.00 55.88 275 ASN A O 1
ATOM 2113 N N . GLU A 1 276 ? -2.004 -3.605 -4.171 1.00 45.00 276 GLU A N 1
ATOM 2114 C CA . GLU A 1 276 ? -1.813 -2.638 -5.255 1.00 45.00 276 GLU A CA 1
ATOM 2115 C C . GLU A 1 276 ? -2.912 -1.564 -5.334 1.00 45.00 276 GLU A C 1
ATOM 2117 O O . GLU A 1 276 ? -2.738 -0.590 -6.055 1.00 45.00 276 GLU A O 1
ATOM 2122 N N . GLU A 1 277 ? -4.030 -1.654 -4.601 1.00 39.28 277 GLU A N 1
ATOM 2123 C CA . GLU A 1 277 ? -5.003 -0.547 -4.571 1.00 39.28 277 GLU A CA 1
ATOM 2124 C C . GLU A 1 277 ? -4.479 0.691 -3.839 1.00 39.28 277 GLU A C 1
ATOM 2126 O O . GLU A 1 277 ? -4.874 1.810 -4.175 1.00 39.28 277 GLU A O 1
ATOM 2131 N N . PHE A 1 278 ? -3.512 0.524 -2.937 1.00 37.53 278 PHE A N 1
ATOM 2132 C CA . PHE A 1 278 ? -2.701 1.641 -2.452 1.00 37.53 278 PHE A CA 1
ATOM 2133 C C . PHE A 1 278 ? -1.786 2.223 -3.537 1.00 37.53 278 PHE A C 1
ATOM 2135 O O . PHE A 1 278 ? -1.551 3.429 -3.558 1.00 37.53 278 PHE A O 1
ATOM 2142 N N . PHE A 1 279 ? -1.327 1.381 -4.465 1.00 36.94 279 PHE A N 1
ATOM 2143 C CA . PHE A 1 279 ? -0.425 1.724 -5.569 1.00 36.94 279 PHE A CA 1
ATOM 2144 C C . PHE A 1 279 ? -1.178 2.252 -6.808 1.00 36.94 279 PHE A C 1
ATOM 2146 O O . PHE A 1 279 ? -0.564 2.835 -7.694 1.00 36.94 279 PHE A O 1
ATOM 2153 N N . LYS A 1 280 ? -2.509 2.074 -6.869 1.00 34.91 280 LYS A N 1
ATOM 2154 C CA . LYS A 1 280 ? -3.410 2.606 -7.911 1.00 34.91 280 LYS A CA 1
ATOM 2155 C C . LYS A 1 280 ? -4.075 3.931 -7.541 1.00 34.91 280 LYS A C 1
ATOM 2157 O O . LYS A 1 280 ? -4.780 4.500 -8.377 1.00 34.91 280 LYS A O 1
ATOM 2162 N N . GLN A 1 281 ? -3.862 4.462 -6.334 1.00 40.88 281 GLN A N 1
ATOM 2163 C CA . GLN A 1 281 ? -3.994 5.912 -6.187 1.00 40.88 281 GLN A CA 1
ATOM 2164 C C . GLN A 1 281 ? -2.902 6.565 -7.043 1.00 40.88 281 GLN A C 1
ATOM 2166 O O . GLN A 1 281 ? -1.832 5.977 -7.166 1.00 40.88 281 GLN A O 1
ATOM 2171 N N . PRO A 1 282 ? -3.152 7.725 -7.673 1.00 41.00 282 PRO A N 1
ATOM 2172 C CA . PRO A 1 282 ? -2.358 8.251 -8.792 1.00 41.00 282 PRO A CA 1
ATOM 2173 C C . PRO A 1 282 ? -0.929 8.698 -8.428 1.00 41.00 282 PRO A C 1
ATOM 2175 O O . PRO A 1 282 ? -0.373 9.578 -9.071 1.00 41.00 282 PRO A O 1
ATOM 2178 N N . MET A 1 283 ? -0.341 8.171 -7.363 1.00 47.75 283 MET A N 1
ATOM 2179 C CA . MET A 1 283 ? 0.721 8.848 -6.650 1.00 47.75 283 MET A CA 1
ATOM 2180 C C . MET A 1 283 ? 2.118 8.324 -6.884 1.00 47.75 283 MET A C 1
ATOM 2182 O O . MET A 1 283 ? 3.051 8.953 -6.404 1.00 47.75 283 MET A O 1
ATOM 2186 N N . ILE A 1 284 ? 2.316 7.216 -7.590 1.00 49.53 284 ILE A N 1
ATOM 2187 C CA . ILE A 1 284 ? 3.673 6.700 -7.729 1.00 49.53 284 ILE A CA 1
ATOM 2188 C C . ILE A 1 284 ? 3.856 6.202 -9.158 1.00 49.53 284 ILE A C 1
ATOM 2190 O O . ILE A 1 284 ? 3.155 5.297 -9.591 1.00 49.53 284 ILE A O 1
ATOM 2194 N N . TYR A 1 285 ? 4.800 6.842 -9.854 1.00 55.97 285 TYR A N 1
ATOM 2195 C CA . TYR A 1 285 ? 5.364 6.530 -11.176 1.00 55.97 285 TYR A CA 1
ATOM 2196 C C . TYR A 1 285 ? 4.857 7.269 -12.407 1.00 55.97 285 TYR A C 1
ATOM 2198 O O . TYR A 1 285 ? 5.417 7.015 -13.463 1.00 55.97 285 TYR A O 1
ATOM 2206 N N . TYR A 1 286 ? 3.937 8.232 -12.304 1.00 64.25 286 TYR A N 1
ATOM 2207 C CA . TYR A 1 286 ? 3.662 9.025 -13.497 1.00 64.25 286 TYR A CA 1
ATOM 2208 C C . TYR A 1 286 ? 4.856 9.896 -13.902 1.00 64.25 286 TYR A C 1
ATOM 2210 O O . TYR A 1 286 ? 5.316 10.741 -13.127 1.00 64.25 286 TYR A O 1
ATOM 2218 N N . ASP A 1 287 ? 5.306 9.727 -15.141 1.00 82.25 287 ASP A N 1
ATOM 2219 C CA . ASP A 1 287 ? 6.075 10.746 -15.847 1.00 82.25 287 ASP A CA 1
ATOM 2220 C C . ASP A 1 287 ? 5.143 11.774 -16.522 1.00 82.25 287 ASP A C 1
ATOM 2222 O O . ASP A 1 287 ? 3.908 11.663 -16.501 1.00 82.25 287 ASP A O 1
ATOM 2226 N N . LEU A 1 288 ? 5.727 12.836 -17.080 1.00 86.88 288 LEU A N 1
ATOM 2227 C CA . LEU A 1 288 ? 4.977 13.896 -17.753 1.00 86.88 288 LEU A CA 1
ATOM 2228 C C . LEU A 1 288 ? 4.108 13.353 -18.905 1.00 86.88 288 LEU A C 1
ATOM 2230 O O . LEU A 1 288 ? 2.978 13.816 -19.096 1.00 86.88 288 LEU A O 1
ATOM 2234 N N . GLY A 1 289 ? 4.610 12.379 -19.665 1.00 82.75 289 GLY A N 1
ATOM 2235 C CA . GLY A 1 289 ? 3.894 11.769 -20.783 1.00 82.75 289 GLY A CA 1
ATOM 2236 C C . GLY A 1 289 ? 2.668 10.982 -20.335 1.00 82.75 289 GLY A C 1
ATOM 2237 O O . GLY A 1 289 ? 1.578 11.142 -20.896 1.00 82.75 289 GLY A O 1
ATOM 2238 N N . GLU A 1 290 ? 2.817 10.161 -19.301 1.00 83.12 290 GLU A N 1
ATOM 2239 C CA . GLU A 1 290 ? 1.719 9.379 -18.743 1.00 83.12 290 GLU A CA 1
ATOM 2240 C C . GLU A 1 290 ? 0.643 10.275 -18.109 1.00 83.12 290 GLU A C 1
ATOM 2242 O O . GLU A 1 290 ? -0.549 10.024 -18.302 1.00 83.12 290 GLU A O 1
ATOM 2247 N N . LEU A 1 291 ? 1.022 11.373 -17.442 1.00 83.38 291 LEU A N 1
ATOM 2248 C CA . LEU A 1 291 ? 0.062 12.346 -16.903 1.00 83.38 291 LEU A CA 1
ATOM 2249 C C . LEU A 1 291 ? -0.727 13.061 -17.998 1.00 83.38 291 LEU A C 1
ATOM 2251 O O . LEU A 1 291 ? -1.945 13.208 -17.874 1.00 83.38 291 LEU A O 1
ATOM 2255 N N . LYS A 1 292 ? -0.071 13.466 -19.094 1.00 85.44 292 LYS A N 1
ATOM 2256 C CA . LYS A 1 292 ? -0.766 14.044 -20.257 1.00 85.44 292 LYS A CA 1
ATOM 2257 C C . LYS A 1 292 ? -1.811 13.064 -20.790 1.00 85.44 292 LYS A C 1
ATOM 2259 O O . LYS A 1 292 ? -2.942 13.466 -21.057 1.00 85.44 292 LYS A O 1
ATOM 2264 N N . GLN A 1 293 ? -1.463 11.782 -20.909 1.00 78.81 293 GLN A N 1
ATOM 2265 C CA . GLN A 1 293 ? -2.394 10.742 -21.359 1.00 78.81 293 GLN A CA 1
ATOM 2266 C C . GLN A 1 293 ? -3.545 10.531 -20.369 1.00 78.81 293 GLN A C 1
ATOM 2268 O O . GLN A 1 293 ? -4.705 10.499 -20.783 1.00 78.81 293 GLN A O 1
ATOM 2273 N N . ALA A 1 294 ? -3.246 10.439 -19.072 1.00 73.56 294 ALA A N 1
ATOM 2274 C CA . ALA A 1 294 ? -4.241 10.241 -18.022 1.00 73.56 294 ALA A CA 1
ATOM 2275 C C . ALA A 1 294 ? -5.240 11.406 -17.931 1.00 73.56 294 ALA A C 1
ATOM 2277 O O . ALA A 1 294 ? -6.419 11.195 -17.649 1.00 73.56 294 ALA A O 1
ATOM 2278 N N . MET A 1 295 ? -4.789 12.629 -18.219 1.00 83.38 295 MET A N 1
ATOM 2279 C CA . MET A 1 295 ? -5.630 13.827 -18.281 1.00 83.38 295 MET A CA 1
ATOM 2280 C C . MET A 1 295 ? -6.249 14.068 -19.671 1.00 83.38 295 MET A C 1
ATOM 2282 O O . MET A 1 295 ? -6.822 15.128 -19.911 1.00 83.38 295 MET A O 1
ATOM 2286 N N . TYR A 1 296 ? -6.160 13.099 -20.591 1.00 75.69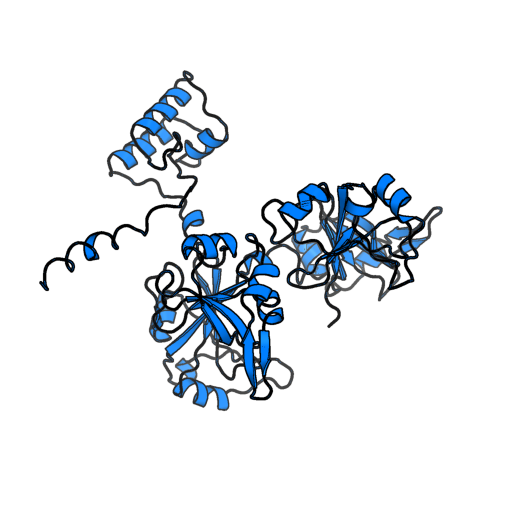 296 TYR A N 1
ATOM 2287 C CA . TYR A 1 296 ? -6.687 13.184 -21.962 1.00 75.69 296 TYR A CA 1
ATOM 2288 C C . TYR A 1 296 ? -6.148 14.378 -22.772 1.00 75.69 296 TYR A C 1
ATOM 2290 O O . TYR A 1 296 ? -6.813 14.874 -23.679 1.00 75.69 296 TYR A O 1
ATOM 2298 N N . GLY A 1 297 ? -4.944 14.850 -22.442 1.00 78.00 297 GLY A N 1
ATOM 2299 C CA . GLY A 1 297 ? -4.319 16.031 -23.036 1.00 78.00 297 GLY A CA 1
ATOM 2300 C C . GLY A 1 297 ? -4.904 17.369 -22.570 1.00 78.00 297 GLY A C 1
ATOM 2301 O O . GLY A 1 297 ? -4.449 18.409 -23.034 1.00 78.00 297 GLY A O 1
ATOM 2302 N N . GLU A 1 298 ? -5.880 17.370 -21.659 1.00 86.62 298 GLU A N 1
ATOM 2303 C CA . GLU A 1 298 ? -6.471 18.583 -21.091 1.00 86.62 298 GLU A CA 1
ATOM 2304 C C . GLU A 1 298 ? -5.906 18.828 -19.690 1.00 86.62 298 GLU A C 1
ATOM 2306 O O . GLU A 1 298 ? -6.182 18.063 -18.769 1.00 86.62 298 GLU A O 1
ATOM 2311 N N . TYR A 1 299 ? -5.127 19.891 -19.505 1.00 93.56 299 TYR A N 1
ATOM 2312 C CA . TYR A 1 299 ? -4.576 20.247 -18.198 1.00 93.56 299 TYR A CA 1
ATOM 2313 C C . TYR A 1 299 ? -4.229 21.731 -18.102 1.00 93.56 299 TYR A C 1
ATOM 2315 O O . TYR A 1 299 ? -3.846 22.390 -19.077 1.00 93.56 299 TYR A O 1
ATOM 2323 N N . ASP A 1 300 ? -4.300 22.230 -16.878 1.00 95.56 300 ASP A N 1
ATOM 2324 C CA . ASP A 1 300 ? -3.844 23.555 -16.504 1.00 95.56 300 ASP A CA 1
ATOM 2325 C C . ASP A 1 300 ? -2.508 23.473 -15.766 1.00 95.56 300 ASP A C 1
ATOM 2327 O O . ASP A 1 300 ? -2.105 22.418 -15.264 1.00 95.56 300 ASP A O 1
ATOM 2331 N N . LEU A 1 301 ? -1.797 24.600 -15.773 1.00 94.50 301 LEU A N 1
ATOM 2332 C CA . LEU A 1 301 ? -0.489 24.755 -15.153 1.00 94.50 301 LEU A CA 1
ATOM 2333 C C . LEU A 1 301 ? -0.527 25.940 -14.196 1.00 94.50 301 LEU A C 1
ATOM 2335 O O . LEU A 1 301 ? -1.090 26.985 -14.524 1.00 94.50 301 LEU A O 1
ATOM 2339 N N . GLU A 1 302 ? 0.108 25.798 -13.041 1.00 93.06 302 GLU A N 1
ATOM 2340 C CA . GLU A 1 302 ? 0.285 26.889 -12.088 1.00 93.06 302 GLU A CA 1
ATOM 2341 C C . GLU A 1 302 ? 1.645 26.833 -11.395 1.00 93.06 302 GLU A C 1
ATOM 2343 O O . GLU A 1 302 ? 2.327 25.807 -11.392 1.00 93.06 302 GLU A O 1
ATOM 2348 N N . VAL A 1 303 ? 2.057 27.961 -10.819 1.00 89.00 303 VAL A N 1
ATOM 2349 C CA . VAL A 1 303 ? 3.264 28.018 -9.993 1.00 89.00 303 VAL A CA 1
ATOM 2350 C C . VAL A 1 303 ? 2.910 27.532 -8.595 1.00 89.00 303 VAL A C 1
ATOM 2352 O O . VAL A 1 303 ? 2.052 28.114 -7.935 1.00 89.00 303 VAL A O 1
ATOM 2355 N N . ILE A 1 304 ? 3.601 26.494 -8.132 1.00 85.00 304 ILE A N 1
ATOM 2356 C CA . ILE A 1 304 ? 3.419 25.928 -6.794 1.00 85.00 304 ILE A CA 1
ATOM 2357 C C . ILE A 1 304 ? 4.675 26.170 -5.974 1.00 85.00 304 ILE A C 1
ATOM 2359 O O . ILE A 1 304 ? 5.787 25.857 -6.395 1.00 85.00 304 ILE A O 1
ATOM 2363 N N . SER A 1 305 ? 4.497 26.718 -4.774 1.00 77.50 305 SER A N 1
ATOM 2364 C CA . SER A 1 305 ? 5.572 26.816 -3.789 1.00 77.50 305 SER A CA 1
ATOM 2365 C C . SER A 1 305 ? 5.678 25.505 -3.015 1.00 77.50 305 SER A C 1
ATOM 2367 O O . SER A 1 305 ? 4.738 25.118 -2.312 1.00 77.50 305 SER A O 1
ATOM 2369 N N . VAL A 1 306 ? 6.842 24.864 -3.118 1.00 71.00 306 VAL A N 1
ATOM 2370 C CA . VAL A 1 306 ? 7.212 23.664 -2.368 1.00 71.00 306 VAL A CA 1
ATOM 2371 C C . VAL A 1 306 ? 8.429 23.994 -1.503 1.00 71.00 306 VAL A C 1
ATOM 2373 O O . VAL A 1 306 ? 9.561 24.065 -1.984 1.00 71.00 306 VAL A O 1
ATOM 2376 N N . GLY A 1 307 ? 8.196 24.252 -0.214 1.00 65.44 307 GLY A N 1
ATOM 2377 C CA . GLY A 1 307 ? 9.236 24.736 0.696 1.00 65.44 307 GLY A CA 1
ATOM 2378 C C . GLY A 1 307 ? 9.837 26.065 0.216 1.00 65.44 307 GLY A C 1
ATOM 2379 O O . GLY A 1 307 ? 9.120 27.048 0.049 1.00 65.44 307 GLY A O 1
ATOM 2380 N N . GLN A 1 308 ? 11.153 26.091 -0.014 1.00 62.66 308 GLN A N 1
ATOM 2381 C CA . GLN A 1 308 ? 11.878 27.261 -0.541 1.00 62.66 308 GLN A CA 1
ATOM 2382 C C . GLN A 1 308 ? 11.971 27.294 -2.079 1.00 62.66 308 GLN A C 1
ATOM 2384 O O . GLN A 1 308 ? 12.569 28.214 -2.634 1.00 62.66 308 GLN A O 1
ATOM 2389 N N . ALA A 1 309 ? 11.414 26.297 -2.773 1.00 68.69 309 ALA A N 1
ATOM 2390 C CA . ALA A 1 309 ? 11.485 26.177 -4.225 1.00 68.69 309 ALA A CA 1
ATOM 2391 C C . ALA A 1 309 ? 10.128 26.453 -4.891 1.00 68.69 309 ALA A C 1
ATOM 2393 O O . ALA A 1 309 ? 9.064 26.275 -4.293 1.00 68.69 309 ALA A O 1
ATOM 2394 N N . ALA A 1 310 ? 10.177 26.862 -6.158 1.00 78.81 310 ALA A N 1
ATOM 2395 C CA . ALA A 1 310 ? 9.019 26.905 -7.041 1.00 78.81 310 ALA A CA 1
ATOM 2396 C C . ALA A 1 310 ? 9.015 25.668 -7.951 1.00 78.81 310 ALA A C 1
ATOM 2398 O O . ALA A 1 310 ? 10.054 25.263 -8.477 1.00 78.81 310 ALA A O 1
ATOM 2399 N N . GLY A 1 311 ? 7.839 25.083 -8.144 1.00 85.31 311 GLY A N 1
ATOM 2400 C CA . GLY A 1 311 ? 7.579 23.998 -9.083 1.00 85.31 311 GLY A CA 1
ATOM 2401 C C . GLY A 1 311 ? 6.432 24.351 -10.024 1.00 85.31 311 GLY A C 1
ATOM 2402 O O . GLY A 1 311 ? 5.650 25.266 -9.757 1.00 85.31 311 GLY A O 1
ATOM 2403 N N . VAL A 1 312 ? 6.346 23.635 -11.142 1.00 90.88 312 VAL A N 1
ATOM 2404 C CA . VAL A 1 312 ? 5.188 23.713 -12.037 1.00 90.88 312 VAL A CA 1
ATOM 2405 C C . VAL A 1 312 ? 4.186 22.659 -11.601 1.00 90.88 312 VAL A C 1
ATOM 2407 O O . VAL A 1 312 ? 4.483 21.466 -11.650 1.00 90.88 312 VAL A O 1
ATOM 2410 N N . GLY A 1 313 ? 3.016 23.105 -11.160 1.00 92.12 313 GLY A N 1
ATOM 2411 C CA . GLY A 1 313 ? 1.875 22.264 -10.843 1.00 92.12 313 GLY A CA 1
ATOM 2412 C C . GLY A 1 313 ? 1.023 22.001 -12.068 1.00 92.12 313 GLY A C 1
ATOM 2413 O O . GLY A 1 313 ? 0.395 22.921 -12.578 1.00 92.12 313 GLY A O 1
ATOM 2414 N N . MET A 1 314 ? 0.967 20.752 -12.510 1.00 93.38 314 MET A N 1
ATOM 2415 C CA . MET A 1 314 ? 0.063 20.287 -13.556 1.00 93.38 314 MET A CA 1
ATOM 2416 C C . MET A 1 314 ? -1.201 19.692 -12.939 1.00 93.38 314 MET A C 1
ATOM 2418 O O . MET A 1 314 ? -1.119 18.900 -11.995 1.00 93.38 314 MET A O 1
ATOM 2422 N N . TYR A 1 315 ? -2.377 20.054 -13.459 1.00 92.56 315 TYR A N 1
ATOM 2423 C CA . TYR A 1 315 ? -3.640 19.580 -12.896 1.00 92.56 315 TYR A CA 1
ATOM 2424 C C . TYR A 1 315 ? -4.811 19.543 -13.873 1.00 92.56 315 TYR A C 1
ATOM 2426 O O . TYR A 1 315 ? -4.852 20.243 -14.880 1.00 92.56 315 TYR A O 1
ATOM 2434 N N . ASN A 1 316 ? -5.804 18.730 -13.515 1.00 88.44 316 ASN A N 1
ATOM 2435 C CA . ASN A 1 316 ? -7.118 18.700 -14.140 1.00 88.44 316 ASN A CA 1
ATOM 2436 C C . ASN A 1 316 ? -8.146 18.287 -13.081 1.00 88.44 316 ASN A C 1
ATOM 2438 O O . ASN A 1 316 ? -8.281 17.103 -12.775 1.00 88.44 316 ASN A O 1
ATOM 2442 N N . ASP A 1 317 ? -8.900 19.246 -12.541 1.00 83.38 317 ASP A N 1
ATOM 2443 C CA . ASP A 1 317 ? -9.836 18.989 -11.436 1.00 83.38 317 ASP A CA 1
ATOM 2444 C C . ASP A 1 317 ? -11.042 18.110 -11.832 1.00 83.38 317 ASP A C 1
ATOM 2446 O O . ASP A 1 317 ? -11.752 17.607 -10.961 1.00 83.38 317 ASP A O 1
ATOM 2450 N N . LYS A 1 318 ? -11.284 17.881 -13.134 1.00 81.44 318 LYS A N 1
ATOM 2451 C CA . LYS A 1 318 ? -12.309 16.928 -13.597 1.00 81.44 318 LYS A CA 1
ATOM 2452 C C . LYS A 1 318 ? -11.826 15.480 -13.517 1.00 81.44 318 LYS A C 1
ATOM 2454 O O . LYS A 1 318 ? -12.649 14.585 -13.343 1.00 81.44 318 LYS A O 1
ATOM 2459 N N . VAL A 1 319 ? -10.522 15.259 -13.689 1.00 78.06 319 VAL A N 1
ATOM 2460 C CA . VAL A 1 319 ? -9.898 13.927 -13.703 1.00 78.06 319 VAL A CA 1
ATOM 2461 C C . VAL A 1 319 ? -9.327 13.593 -12.325 1.00 78.06 319 VAL A C 1
ATOM 2463 O O . VAL A 1 319 ? -9.641 12.548 -11.760 1.00 78.06 319 VAL A O 1
ATOM 2466 N N . PHE A 1 320 ? -8.544 14.512 -11.760 1.00 79.81 320 PHE A N 1
ATOM 2467 C CA . PHE A 1 320 ? -7.893 14.406 -10.458 1.00 79.81 320 PHE A CA 1
ATOM 2468 C C . PHE A 1 320 ? -8.299 15.599 -9.578 1.00 79.81 320 PHE A C 1
ATOM 2470 O O . PHE A 1 320 ? -7.561 16.581 -9.481 1.00 79.81 320 PHE A O 1
ATOM 2477 N N . PRO A 1 321 ? -9.486 15.556 -8.949 1.00 80.38 321 PRO A N 1
ATOM 2478 C CA . PRO A 1 321 ? -9.980 16.675 -8.156 1.00 80.38 321 PRO A CA 1
ATOM 2479 C C . PRO A 1 321 ? -9.069 16.953 -6.959 1.00 80.38 321 PRO A C 1
ATOM 2481 O O . PRO A 1 321 ? -8.783 16.042 -6.181 1.00 80.38 321 PRO A O 1
ATOM 2484 N N . ASN A 1 322 ? -8.699 18.224 -6.767 1.00 86.50 322 ASN A N 1
ATOM 2485 C CA . ASN A 1 322 ? -7.901 18.707 -5.631 1.00 86.50 322 ASN A CA 1
ATOM 2486 C C . ASN A 1 322 ? -6.457 18.175 -5.588 1.00 86.50 322 ASN A C 1
ATOM 2488 O O . ASN A 1 322 ? -5.844 18.179 -4.520 1.00 86.50 322 ASN A O 1
ATOM 2492 N N . LEU A 1 323 ? -5.915 17.699 -6.711 1.00 89.88 323 LEU A N 1
ATOM 2493 C CA . LEU A 1 323 ? -4.525 17.251 -6.811 1.00 89.88 323 LEU A CA 1
ATOM 2494 C C . LEU A 1 323 ? -3.742 18.161 -7.757 1.00 89.88 323 LEU A C 1
ATOM 2496 O O . LEU A 1 323 ? -4.266 18.577 -8.795 1.00 89.88 323 LEU A O 1
ATOM 2500 N N . ARG A 1 324 ? -2.480 18.424 -7.411 1.00 91.50 324 ARG A N 1
ATOM 2501 C CA . ARG A 1 324 ? -1.481 19.047 -8.284 1.00 91.50 324 ARG A CA 1
ATOM 2502 C C . ARG A 1 324 ? -0.249 18.157 -8.385 1.00 91.50 324 ARG A C 1
ATOM 2504 O O . ARG A 1 324 ? 0.312 17.750 -7.369 1.00 91.50 324 ARG A O 1
ATOM 2511 N N . PHE A 1 325 ? 0.177 17.875 -9.610 1.00 90.06 325 PHE A N 1
ATOM 2512 C CA . PHE A 1 325 ? 1.374 17.093 -9.910 1.00 90.06 325 PHE A CA 1
ATOM 2513 C C . PHE A 1 325 ? 2.533 18.052 -10.163 1.00 90.06 325 PHE A C 1
ATOM 2515 O O . PHE A 1 325 ? 2.492 18.829 -11.115 1.00 90.06 325 PHE A O 1
ATOM 2522 N N . VAL A 1 326 ? 3.530 18.053 -9.280 1.00 88.62 326 VAL A N 1
ATOM 2523 C CA . VAL A 1 326 ? 4.569 19.084 -9.242 1.00 88.62 326 VAL A CA 1
ATOM 2524 C C . VAL A 1 326 ? 5.858 18.593 -9.890 1.00 88.62 326 VAL A C 1
ATOM 2526 O O . VAL A 1 326 ? 6.410 17.566 -9.494 1.00 88.62 326 VAL A O 1
ATOM 2529 N N . PHE A 1 327 ? 6.386 19.381 -10.825 1.00 87.06 327 PHE A N 1
ATOM 2530 C CA . PHE A 1 327 ? 7.683 19.172 -11.471 1.00 87.06 327 PHE A CA 1
ATOM 2531 C C . PHE A 1 327 ? 8.664 20.284 -11.065 1.00 87.06 327 PHE A C 1
ATOM 2533 O O . PHE A 1 327 ? 8.318 21.468 -11.108 1.00 87.06 327 PHE A O 1
ATOM 2540 N N . MET A 1 328 ? 9.886 19.923 -10.655 1.00 75.31 328 MET A N 1
ATOM 2541 C CA . MET A 1 328 ? 10.908 20.888 -10.221 1.00 75.31 328 MET A CA 1
ATOM 2542 C C . MET A 1 328 ? 11.771 21.411 -11.377 1.00 75.31 328 MET A C 1
ATOM 2544 O O . MET A 1 328 ? 12.076 20.699 -12.333 1.00 75.31 328 MET A O 1
ATOM 2548 N N . SER A 1 329 ? 12.236 22.659 -11.259 1.00 56.69 329 SER A N 1
ATOM 2549 C CA . SER A 1 329 ? 13.062 23.341 -12.262 1.00 56.69 329 SER A CA 1
ATOM 2550 C C . SER A 1 329 ? 14.533 22.892 -12.228 1.00 56.69 329 SER A C 1
ATOM 2552 O O . SER A 1 329 ? 15.415 23.655 -11.840 1.00 56.69 329 SER A O 1
ATOM 2554 N N . GLY A 1 330 ? 14.813 21.649 -12.618 1.00 56.03 330 GLY A N 1
ATOM 2555 C CA . GLY A 1 330 ? 16.185 21.141 -12.754 1.00 56.03 330 GLY A CA 1
ATOM 2556 C C . GLY A 1 330 ? 16.797 21.290 -14.154 1.00 56.03 330 GLY A C 1
ATOM 2557 O O . GLY A 1 330 ? 18.002 21.117 -14.302 1.00 56.03 330 GLY A O 1
ATOM 2558 N N . LEU A 1 331 ? 15.992 21.579 -15.188 1.00 49.81 331 LEU A N 1
ATOM 2559 C CA . LEU A 1 331 ? 16.397 21.352 -16.588 1.00 49.81 331 LEU A CA 1
ATOM 2560 C C . LEU A 1 331 ? 16.030 22.459 -17.595 1.00 49.81 331 LEU A C 1
ATOM 2562 O O . LEU A 1 331 ? 16.271 22.270 -18.784 1.00 49.81 331 LEU A O 1
ATOM 2566 N N . GLY A 1 332 ? 15.500 23.617 -17.177 1.00 55.34 332 GLY A N 1
ATOM 2567 C CA . GLY A 1 332 ? 15.170 24.647 -18.175 1.00 55.34 332 GLY A CA 1
ATOM 2568 C C . GLY A 1 332 ? 14.395 25.891 -17.756 1.00 55.34 332 GLY A C 1
ATOM 2569 O O . GLY A 1 332 ? 13.886 26.537 -18.651 1.00 55.34 332 GLY A O 1
ATOM 2570 N N . HIS A 1 333 ? 14.291 26.258 -16.471 1.00 67.38 333 HIS A N 1
ATOM 2571 C CA . HIS A 1 333 ? 13.522 27.438 -16.011 1.00 67.38 333 HIS A CA 1
ATOM 2572 C C . HIS A 1 333 ? 12.126 27.572 -16.666 1.00 67.38 333 HIS A C 1
ATOM 2574 O O . HIS A 1 333 ? 11.923 28.454 -17.497 1.00 67.38 333 HIS A O 1
ATOM 2580 N N . PRO A 1 334 ? 11.140 26.735 -16.292 1.00 77.25 334 PRO A N 1
ATOM 2581 C CA . PRO A 1 334 ? 9.796 26.751 -16.881 1.00 77.25 334 PRO A CA 1
ATOM 2582 C C . PRO A 1 334 ? 8.939 27.922 -16.363 1.00 77.25 334 PRO A C 1
ATOM 2584 O O . PRO A 1 334 ? 7.735 27.780 -16.155 1.00 77.25 334 PRO A O 1
ATOM 2587 N N . PHE A 1 335 ? 9.557 29.069 -16.090 1.00 85.88 335 PHE A N 1
ATOM 2588 C CA . PHE A 1 335 ? 8.907 30.229 -15.502 1.00 85.88 335 PHE A CA 1
ATOM 2589 C C . PHE A 1 335 ? 9.334 31.507 -16.210 1.00 85.88 335 PHE A C 1
ATOM 2591 O O . PHE A 1 335 ? 10.519 31.695 -16.486 1.00 85.88 335 PHE A O 1
ATOM 2598 N N . ASN A 1 336 ? 8.380 32.415 -16.398 1.00 87.31 336 ASN A N 1
ATOM 2599 C CA . ASN A 1 336 ? 8.648 33.800 -16.761 1.00 87.31 336 ASN A CA 1
ATOM 2600 C C . ASN A 1 336 ? 8.582 34.684 -15.512 1.00 87.31 336 ASN A C 1
ATOM 2602 O O . ASN A 1 336 ? 7.702 34.524 -14.661 1.00 87.31 336 ASN A O 1
ATOM 2606 N N . GLU A 1 337 ? 9.500 35.645 -15.409 1.00 87.56 337 GLU A N 1
ATOM 2607 C CA . GLU A 1 337 ? 9.414 36.703 -14.401 1.00 87.56 337 GLU A CA 1
ATOM 2608 C C . GLU A 1 337 ? 8.393 37.759 -14.834 1.00 87.56 337 GLU A C 1
ATOM 2610 O O . GLU A 1 337 ? 8.486 38.327 -15.925 1.00 87.56 337 GLU A O 1
ATOM 2615 N N . ILE A 1 338 ? 7.442 38.063 -13.950 1.00 87.19 338 ILE A N 1
ATOM 2616 C CA . ILE A 1 338 ? 6.418 39.087 -14.171 1.00 87.19 338 ILE A CA 1
ATOM 2617 C C . ILE A 1 338 ? 6.372 40.084 -13.007 1.00 87.19 338 ILE A C 1
ATOM 2619 O O . ILE A 1 338 ? 6.800 39.775 -11.890 1.00 87.19 338 ILE A O 1
ATOM 2623 N N . PRO A 1 339 ? 5.823 41.299 -13.210 1.00 86.06 339 PRO A N 1
ATOM 2624 C CA . PRO A 1 339 ? 5.581 42.223 -12.109 1.00 86.06 339 PRO A CA 1
ATOM 2625 C C . PRO A 1 339 ? 4.672 41.582 -11.050 1.00 86.06 339 PRO A C 1
ATOM 2627 O O . PRO A 1 339 ? 3.476 41.410 -11.268 1.00 86.06 339 PRO A O 1
ATOM 2630 N N . GLY A 1 340 ? 5.245 41.245 -9.893 1.00 77.19 340 GLY A N 1
ATOM 2631 C CA . GLY A 1 340 ? 4.525 40.626 -8.778 1.00 77.19 340 GLY A CA 1
ATOM 2632 C C . GLY A 1 340 ? 4.770 39.128 -8.576 1.00 77.19 340 GLY A C 1
ATOM 2633 O O . GLY A 1 340 ? 4.206 38.585 -7.631 1.00 77.19 340 GLY A O 1
ATOM 2634 N N . GLY A 1 341 ? 5.613 38.467 -9.383 1.00 84.38 341 GLY A N 1
ATOM 2635 C CA . GLY A 1 341 ? 6.011 37.080 -9.121 1.00 84.38 341 GLY A CA 1
ATOM 2636 C C . GLY A 1 341 ? 6.479 36.301 -10.348 1.00 84.38 341 GLY A C 1
ATOM 2637 O O . GLY A 1 341 ? 7.107 36.847 -11.253 1.00 84.38 341 GLY A O 1
ATOM 2638 N N . LEU A 1 342 ? 6.170 35.005 -10.345 1.00 86.50 342 LEU A N 1
ATOM 2639 C CA . LEU A 1 342 ? 6.463 34.067 -11.426 1.00 86.50 342 LEU A CA 1
ATOM 2640 C C . LEU A 1 342 ? 5.157 33.602 -12.073 1.00 86.50 342 LEU A C 1
ATOM 2642 O O . LEU A 1 342 ? 4.158 33.401 -11.381 1.00 86.50 342 LEU A O 1
ATOM 2646 N N . GLU A 1 343 ? 5.191 33.369 -13.379 1.00 90.12 343 GLU A N 1
ATOM 2647 C CA . GLU A 1 343 ? 4.165 32.618 -14.109 1.00 90.12 343 GLU A CA 1
ATOM 2648 C C . GLU A 1 343 ? 4.796 31.413 -14.810 1.00 90.12 343 GLU A C 1
ATOM 2650 O O . GLU A 1 343 ? 5.995 31.417 -15.089 1.00 90.12 343 GLU A O 1
ATOM 2655 N N . VAL A 1 344 ? 4.008 30.373 -15.092 1.00 91.25 344 VAL A N 1
ATOM 2656 C CA . VAL A 1 344 ? 4.508 29.194 -15.814 1.00 91.25 344 VAL A CA 1
ATOM 2657 C C . VAL A 1 344 ? 4.733 29.544 -17.283 1.00 91.25 344 VAL A C 1
ATOM 2659 O O . VAL A 1 344 ? 3.808 29.972 -17.974 1.00 91.25 344 VAL A O 1
ATOM 2662 N N . ASP A 1 345 ? 5.940 29.285 -17.780 1.00 91.50 345 ASP A N 1
ATOM 2663 C CA . ASP A 1 345 ? 6.216 29.250 -19.213 1.00 91.50 345 ASP A CA 1
ATOM 2664 C C . ASP A 1 345 ? 5.699 27.923 -19.782 1.00 91.50 345 ASP A C 1
ATOM 2666 O O . ASP A 1 345 ? 6.353 26.878 -19.707 1.00 91.50 345 ASP A O 1
ATOM 2670 N N . ARG A 1 346 ? 4.475 27.965 -20.320 1.00 91.31 346 ARG A N 1
ATOM 2671 C CA . ARG A 1 346 ? 3.794 26.789 -20.868 1.00 91.31 346 ARG A CA 1
ATOM 2672 C C . ARG A 1 346 ? 4.535 26.186 -22.059 1.00 91.31 346 ARG A C 1
ATOM 2674 O O . ARG A 1 346 ? 4.585 24.967 -22.146 1.00 91.31 346 ARG A O 1
ATOM 2681 N N . GLU A 1 347 ? 5.097 26.998 -22.953 1.00 90.44 347 GLU A N 1
ATOM 2682 C CA . GLU A 1 347 ? 5.785 26.488 -24.148 1.00 90.44 347 GLU A CA 1
ATOM 2683 C C . GLU A 1 347 ? 7.036 25.706 -23.741 1.00 90.44 347 GLU A C 1
ATOM 2685 O O . GLU A 1 347 ? 7.257 24.578 -24.185 1.00 90.44 347 GLU A O 1
ATOM 2690 N N . ASN A 1 348 ? 7.808 26.271 -22.816 1.00 88.50 348 ASN A N 1
ATOM 2691 C CA . ASN A 1 348 ? 8.985 25.613 -22.278 1.00 88.50 348 ASN A CA 1
ATOM 2692 C C . ASN A 1 348 ? 8.622 24.347 -21.484 1.00 88.50 348 ASN A C 1
ATOM 2694 O O . ASN A 1 348 ? 9.232 23.298 -21.691 1.00 88.50 348 ASN A O 1
ATOM 2698 N N . PHE A 1 349 ? 7.579 24.396 -20.647 1.00 89.25 349 PHE A N 1
ATOM 2699 C CA . PHE A 1 349 ? 7.084 23.212 -19.939 1.00 89.25 349 PHE A CA 1
ATOM 2700 C C . PHE A 1 349 ? 6.623 22.105 -20.901 1.00 89.25 349 PHE A C 1
ATOM 2702 O O . PHE A 1 349 ? 6.954 20.937 -20.709 1.00 89.25 349 PHE A O 1
ATOM 2709 N N . GLU A 1 350 ? 5.894 22.455 -21.962 1.00 88.38 350 GLU A N 1
ATOM 2710 C CA . GLU A 1 350 ? 5.416 21.499 -22.967 1.00 88.38 350 GLU A CA 1
ATOM 2711 C C . GLU A 1 350 ? 6.554 20.891 -23.800 1.00 88.38 350 GLU A C 1
ATOM 2713 O O . GLU A 1 350 ? 6.392 19.788 -24.325 1.00 88.38 350 GLU A O 1
ATOM 2718 N N . SER A 1 351 ? 7.709 21.563 -23.869 1.00 88.62 351 SER A N 1
ATOM 2719 C CA . SER A 1 351 ? 8.920 21.071 -24.536 1.00 88.62 351 SER A CA 1
ATOM 2720 C C . SER A 1 351 ? 9.733 20.058 -23.719 1.00 88.62 351 SER A C 1
ATOM 2722 O O . SER A 1 351 ? 10.647 19.427 -24.260 1.00 88.62 351 SER A O 1
ATOM 2724 N N . LEU A 1 352 ? 9.420 19.890 -22.428 1.00 86.88 352 LEU A N 1
ATOM 2725 C CA . LEU A 1 352 ? 10.114 18.938 -21.565 1.00 86.88 352 LEU A CA 1
ATOM 2726 C C . LEU A 1 352 ? 9.923 17.492 -22.068 1.00 86.88 352 LEU A C 1
ATOM 2728 O O . LEU A 1 352 ? 8.846 17.155 -22.570 1.00 86.88 352 LEU A O 1
ATOM 2732 N N . PRO A 1 353 ? 10.935 16.612 -21.917 1.00 88.00 353 PRO A N 1
ATOM 2733 C CA . PRO A 1 353 ? 10.809 15.203 -22.283 1.00 88.00 353 PRO A CA 1
ATOM 273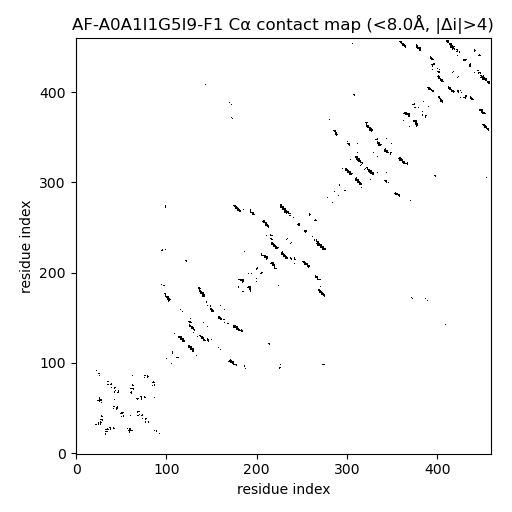4 C C . PRO A 1 353 ? 9.625 14.541 -21.579 1.00 88.00 353 PRO A C 1
ATOM 2736 O O . PRO A 1 353 ? 9.409 14.781 -20.393 1.00 88.00 353 PRO A O 1
ATOM 2739 N N . ASP A 1 354 ? 8.904 13.649 -22.257 1.00 85.94 354 ASP A N 1
ATOM 2740 C CA . ASP A 1 354 ? 7.795 12.928 -21.618 1.00 85.94 354 ASP A CA 1
ATOM 2741 C C . ASP A 1 354 ? 8.271 12.088 -20.421 1.00 85.94 354 ASP A C 1
ATOM 2743 O O . ASP A 1 354 ? 7.564 11.996 -19.428 1.00 85.94 354 ASP A O 1
ATOM 2747 N N . SER A 1 355 ? 9.523 11.616 -20.443 1.00 83.50 355 SER A N 1
ATOM 2748 C CA . SER A 1 355 ? 10.180 10.939 -19.317 1.00 83.50 355 SER A CA 1
ATOM 2749 C C . SER A 1 355 ? 10.553 11.860 -18.144 1.00 83.50 355 SER A C 1
ATOM 2751 O O . SER A 1 355 ? 11.322 11.457 -17.272 1.00 83.50 355 SER A O 1
ATOM 2753 N N . THR A 1 356 ? 10.126 13.127 -18.149 1.00 84.69 356 THR A N 1
ATOM 2754 C CA . THR A 1 356 ? 10.385 14.048 -17.038 1.00 84.69 356 THR A CA 1
ATOM 2755 C C . THR A 1 356 ? 9.661 13.546 -15.803 1.00 84.69 356 THR A C 1
ATOM 2757 O O . THR A 1 356 ? 8.439 13.402 -15.797 1.00 84.69 356 THR A O 1
ATOM 2760 N N . GLU A 1 357 ? 10.435 13.279 -14.758 1.00 80.94 357 GLU A N 1
ATOM 2761 C CA . GLU A 1 357 ? 9.916 12.680 -13.542 1.00 80.94 357 GLU A CA 1
ATOM 2762 C C . GLU A 1 357 ? 9.175 13.693 -12.672 1.00 80.94 357 GLU A C 1
ATOM 2764 O O . GLU A 1 357 ? 9.600 14.838 -12.489 1.00 80.94 357 GLU A O 1
ATOM 2769 N N . LEU A 1 358 ? 8.090 13.217 -12.071 1.00 82.38 358 LEU A N 1
ATOM 2770 C CA . LEU A 1 358 ? 7.373 13.917 -11.023 1.00 82.38 358 LEU A CA 1
ATOM 2771 C C . LEU A 1 358 ? 8.268 14.138 -9.794 1.00 82.38 358 LEU A C 1
ATOM 2773 O O . LEU A 1 358 ? 8.947 13.218 -9.332 1.00 82.38 358 LEU A O 1
ATOM 2777 N N . TYR A 1 359 ? 8.226 15.350 -9.241 1.00 81.31 359 TYR A N 1
ATOM 2778 C CA . TYR A 1 359 ? 8.974 15.716 -8.039 1.00 81.31 359 TYR A CA 1
ATOM 2779 C C . TYR A 1 359 ? 8.147 15.534 -6.760 1.00 81.31 359 TYR A C 1
ATOM 2781 O O . TYR A 1 359 ? 8.609 14.939 -5.786 1.00 81.31 359 TYR A O 1
ATOM 2789 N N . ALA A 1 360 ? 6.920 16.054 -6.765 1.00 82.69 360 ALA A N 1
ATOM 2790 C CA . ALA A 1 360 ? 6.035 16.047 -5.608 1.00 82.69 360 ALA A CA 1
ATOM 2791 C C . ALA A 1 360 ? 4.563 16.023 -6.036 1.00 82.69 360 ALA A C 1
ATOM 2793 O O . ALA A 1 360 ? 4.230 16.298 -7.191 1.00 82.69 360 ALA A O 1
ATOM 2794 N N . ILE A 1 361 ? 3.673 15.732 -5.091 1.00 86.19 361 ILE A N 1
ATOM 2795 C CA . ILE A 1 361 ? 2.222 15.875 -5.272 1.00 86.19 361 ILE A CA 1
ATOM 2796 C C . ILE A 1 361 ? 1.684 16.750 -4.151 1.00 86.19 361 ILE A C 1
ATOM 2798 O O . ILE A 1 361 ? 1.935 16.478 -2.978 1.00 86.19 361 ILE A O 1
ATOM 2802 N N . GLU A 1 362 ? 0.925 17.780 -4.512 1.00 88.50 362 GLU A N 1
ATOM 2803 C CA . GLU A 1 362 ? 0.203 18.625 -3.566 1.00 88.50 362 GLU A CA 1
ATOM 2804 C C . GLU A 1 362 ? -1.283 18.239 -3.552 1.00 88.50 362 GLU A C 1
ATOM 2806 O O . GLU A 1 362 ? -1.960 18.194 -4.582 1.00 88.50 362 GLU A O 1
ATOM 2811 N N . LEU A 1 363 ? -1.784 17.941 -2.356 1.00 89.31 363 LEU A N 1
ATOM 2812 C CA . LEU A 1 363 ? -3.184 17.679 -2.060 1.00 89.31 363 LEU A CA 1
ATOM 2813 C C . LEU A 1 363 ? -3.806 18.953 -1.486 1.00 89.31 363 LEU A C 1
ATOM 2815 O O . LEU A 1 363 ? -3.372 19.463 -0.448 1.00 89.31 363 LEU A O 1
ATOM 2819 N N . MET A 1 364 ? -4.860 19.421 -2.145 1.00 90.50 364 MET A N 1
ATOM 2820 C CA . MET A 1 364 ? -5.622 20.618 -1.789 1.00 90.50 364 MET A CA 1
ATOM 2821 C C . MET A 1 364 ? -6.820 20.277 -0.886 1.00 90.50 364 MET A C 1
ATOM 2823 O O . MET A 1 364 ? -7.220 19.109 -0.811 1.00 90.50 364 MET A O 1
ATOM 2827 N N . PRO A 1 365 ? -7.439 21.259 -0.198 1.00 92.06 365 PRO A N 1
ATOM 2828 C CA . PRO A 1 365 ? -8.579 21.010 0.679 1.00 92.06 365 PRO A CA 1
ATOM 2829 C C . PRO A 1 365 ? -9.691 20.203 -0.001 1.00 92.06 365 PRO A C 1
ATOM 2831 O O . PRO A 1 365 ? -10.105 20.485 -1.120 1.00 92.06 365 PRO A O 1
ATOM 2834 N N . GLY A 1 366 ? -10.180 19.176 0.690 1.00 85.94 366 GLY A N 1
ATOM 2835 C CA . GLY A 1 366 ? -11.149 18.208 0.186 1.00 85.94 366 GLY A CA 1
ATOM 2836 C C . GLY A 1 366 ? -10.530 16.958 -0.447 1.00 85.94 366 GLY A C 1
ATOM 2837 O O . GLY A 1 366 ? -11.243 15.957 -0.581 1.00 85.94 366 GLY A O 1
ATOM 2838 N N . ALA A 1 367 ? -9.235 16.968 -0.790 1.00 84.50 367 ALA A N 1
ATOM 2839 C CA . ALA A 1 367 ? -8.511 15.770 -1.208 1.00 84.50 367 ALA A CA 1
ATOM 2840 C C . ALA A 1 367 ? -8.491 14.737 -0.075 1.00 84.50 367 ALA A C 1
ATOM 2842 O O . ALA A 1 367 ? -8.288 15.078 1.093 1.00 84.50 367 ALA A O 1
ATOM 2843 N N . LYS A 1 368 ? -8.709 13.465 -0.422 1.00 77.25 368 LYS A N 1
ATOM 2844 C CA . LYS A 1 368 ? -8.592 12.362 0.537 1.00 77.25 368 LYS A CA 1
ATOM 2845 C C . LYS A 1 368 ? -7.126 12.157 0.885 1.00 77.25 368 LYS A C 1
ATOM 2847 O O . LYS A 1 368 ? -6.296 12.074 -0.014 1.00 77.25 368 LYS A O 1
ATOM 2852 N N . ILE A 1 369 ? -6.840 12.028 2.175 1.00 75.44 369 ILE A N 1
ATOM 2853 C CA . ILE A 1 369 ? -5.507 11.660 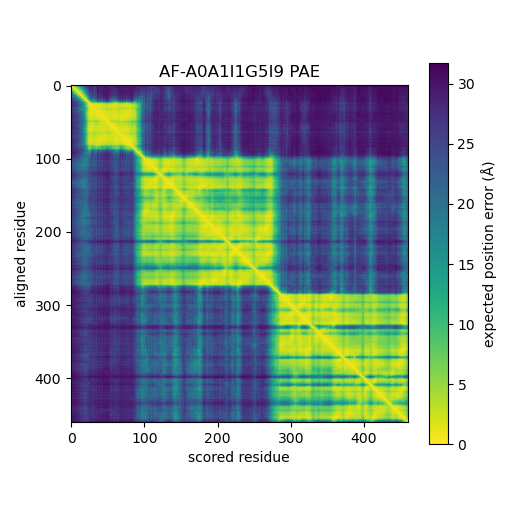2.634 1.00 75.44 369 ILE A CA 1
ATOM 2854 C C . ILE A 1 369 ? -5.339 10.142 2.425 1.00 75.44 369 ILE A C 1
ATOM 2856 O O . ILE A 1 369 ? -6.178 9.369 2.900 1.00 75.44 369 ILE A O 1
ATOM 2860 N N . PRO A 1 370 ? -4.303 9.698 1.695 1.00 59.66 370 PRO A N 1
ATOM 2861 C CA . PRO A 1 370 ? -4.071 8.287 1.403 1.00 59.66 370 PRO A CA 1
ATOM 2862 C C . PRO A 1 370 ? -3.977 7.437 2.673 1.00 59.66 370 PRO A C 1
ATOM 2864 O O . PRO A 1 370 ? -3.349 7.830 3.650 1.00 59.66 370 PRO A O 1
ATOM 2867 N N . GLY A 1 371 ? -4.590 6.253 2.657 1.00 51.44 371 GLY A N 1
ATOM 2868 C CA . GLY A 1 371 ? -4.451 5.253 3.719 1.00 51.44 371 GLY A CA 1
ATOM 2869 C C . GLY A 1 371 ? -5.000 5.601 5.091 1.00 51.44 371 GLY A C 1
ATOM 2870 O O . GLY A 1 371 ? -4.589 4.999 6.076 1.00 51.44 371 GLY A O 1
ATOM 2871 N N . ARG A 1 372 ? -5.908 6.572 5.167 1.00 53.75 372 ARG A N 1
ATOM 2872 C CA . ARG A 1 372 ? -6.499 7.026 6.422 1.00 53.75 372 ARG A CA 1
ATOM 2873 C C . ARG A 1 372 ? -8.009 7.153 6.221 1.00 53.75 372 ARG A C 1
ATOM 2875 O O . ARG A 1 372 ? -8.470 7.935 5.388 1.00 53.75 372 ARG A O 1
ATOM 2882 N N . GLY A 1 373 ? -8.788 6.330 6.920 1.00 51.88 373 GLY A N 1
ATOM 2883 C CA . GLY A 1 373 ? -10.221 6.143 6.677 1.00 51.88 373 GLY A CA 1
ATOM 2884 C C . GLY A 1 373 ? -11.058 7.410 6.869 1.00 51.88 373 GLY A C 1
ATOM 2885 O O . GLY A 1 373 ? -11.545 7.662 7.956 1.00 51.88 373 GLY A O 1
ATOM 2886 N N . GLY A 1 374 ? -11.276 8.188 5.806 1.00 62.97 374 GLY A N 1
ATOM 2887 C CA . GLY A 1 374 ? -12.163 9.361 5.819 1.00 62.97 374 GLY A CA 1
ATOM 2888 C C . GLY A 1 374 ? -11.474 10.711 6.038 1.00 62.97 374 GLY A C 1
ATOM 2889 O O . GLY A 1 374 ? -12.124 11.738 5.832 1.00 62.97 374 GLY A O 1
ATOM 2890 N N . ALA A 1 375 ? -10.174 10.724 6.351 1.00 75.94 375 ALA A N 1
ATOM 2891 C CA . ALA A 1 375 ? -9.392 11.949 6.494 1.00 75.94 375 ALA A CA 1
ATOM 2892 C C . ALA A 1 375 ? -9.284 12.718 5.174 1.00 75.94 375 ALA A C 1
ATOM 2894 O O . ALA A 1 375 ? -9.089 12.141 4.096 1.00 75.94 375 ALA A O 1
ATOM 2895 N N . LYS A 1 376 ? -9.373 14.044 5.264 1.00 85.12 376 LYS A N 1
ATOM 2896 C CA . LYS A 1 376 ? -9.220 14.950 4.129 1.00 85.12 376 LYS A CA 1
ATOM 2897 C C . LYS A 1 376 ? -8.377 16.151 4.509 1.00 85.12 376 LYS A C 1
ATOM 2899 O O . LYS A 1 376 ? -8.452 16.642 5.635 1.00 85.12 376 LYS A O 1
ATOM 2904 N N . VAL A 1 377 ? -7.643 16.673 3.535 1.00 89.25 377 VAL A N 1
ATOM 2905 C CA . VAL A 1 377 ? -7.059 18.012 3.649 1.00 89.25 377 VAL A CA 1
ATOM 2906 C C . VAL A 1 377 ? -8.197 19.018 3.858 1.00 89.25 377 VAL A C 1
ATOM 2908 O O . VAL A 1 377 ? -9.275 18.863 3.282 1.00 89.25 377 VAL A O 1
ATOM 2911 N N . GLY A 1 378 ? -7.997 20.034 4.693 1.00 91.31 378 GLY A N 1
ATOM 2912 C CA . GLY A 1 378 ? -9.039 20.991 5.084 1.00 91.31 378 GLY A CA 1
ATOM 2913 C C . GLY A 1 378 ? -9.689 20.701 6.437 1.00 91.31 378 GLY A C 1
ATOM 2914 O O . GLY A 1 378 ? -10.406 21.554 6.950 1.00 91.31 378 GLY A O 1
ATOM 2915 N N . MET A 1 379 ? -9.442 19.531 7.034 1.00 91.69 379 MET A N 1
ATOM 2916 C CA . MET A 1 379 ? -9.898 19.225 8.394 1.00 91.69 379 MET A CA 1
ATOM 2917 C C . MET A 1 379 ? -9.069 19.973 9.440 1.00 91.69 379 MET A C 1
ATOM 2919 O O . MET A 1 379 ? -7.902 20.321 9.195 1.00 91.69 379 MET A O 1
ATOM 2923 N N . LYS A 1 380 ? -9.675 20.207 10.610 1.00 92.81 380 LYS A N 1
ATOM 2924 C CA . LYS A 1 380 ? -8.973 20.781 11.762 1.00 92.81 380 LYS A CA 1
ATOM 2925 C C . LYS A 1 380 ? -7.923 19.818 12.284 1.00 92.81 380 LYS A C 1
ATOM 2927 O O . LYS A 1 380 ? -8.094 18.605 12.205 1.00 92.81 380 LYS A O 1
ATOM 2932 N N . TYR A 1 381 ? -6.856 20.355 12.856 1.00 89.56 381 TYR A N 1
ATOM 2933 C CA . TYR A 1 381 ? -5.799 19.563 13.469 1.00 89.56 381 TYR A CA 1
ATOM 2934 C C . TYR A 1 381 ? -6.349 18.598 14.538 1.00 89.56 381 TYR A C 1
ATOM 2936 O O . TYR A 1 381 ? -5.992 17.418 14.549 1.00 89.56 381 TYR A O 1
ATOM 2944 N N . SER A 1 382 ? -7.291 19.060 15.366 1.00 89.06 382 SER A N 1
ATOM 2945 C CA . SER A 1 382 ? -7.959 18.236 16.379 1.00 89.06 382 SER A CA 1
ATOM 2946 C C . SER A 1 382 ? -8.794 17.080 15.816 1.00 89.06 382 SER A C 1
ATOM 2948 O O . SER A 1 382 ? -8.921 16.060 16.487 1.00 89.06 382 SER A O 1
ATOM 2950 N N . GLU A 1 383 ? -9.324 17.216 14.600 1.00 88.31 383 GLU A N 1
ATOM 2951 C CA . GLU A 1 383 ? -10.077 16.171 13.899 1.00 88.31 383 GLU A CA 1
ATOM 2952 C C . GLU A 1 383 ? -9.123 15.238 13.152 1.00 88.31 383 GLU A C 1
ATOM 2954 O O . GLU A 1 383 ? -9.283 14.024 13.180 1.00 88.31 383 GLU A O 1
ATOM 2959 N N . LEU A 1 384 ? -8.092 15.789 12.506 1.00 82.12 384 LEU A N 1
ATOM 2960 C CA . LEU A 1 384 ? -7.100 15.014 11.767 1.00 82.12 384 LEU A CA 1
ATOM 2961 C C . LEU A 1 384 ? -6.419 13.978 12.649 1.00 82.12 384 LEU A C 1
ATOM 2963 O O . LEU A 1 384 ? -6.260 12.849 12.200 1.00 82.12 384 LEU A O 1
ATOM 2967 N N . LYS A 1 385 ? -6.077 14.320 13.897 1.00 76.38 385 LYS A N 1
ATOM 2968 C CA . LYS A 1 385 ? -5.442 13.375 14.828 1.00 76.38 385 LYS A CA 1
ATOM 2969 C C . LYS A 1 385 ? -6.296 12.152 15.178 1.00 76.38 385 LYS A C 1
ATOM 2971 O O . LYS A 1 385 ? -5.750 11.165 15.658 1.00 76.38 385 LYS A O 1
ATOM 2976 N N . GLU A 1 386 ? -7.610 12.199 14.945 1.00 76.38 386 GLU A N 1
ATOM 2977 C CA . GLU A 1 386 ? -8.494 11.036 15.122 1.00 76.38 386 GLU A CA 1
ATOM 2978 C C . GLU A 1 386 ? -8.327 10.012 13.994 1.00 76.38 386 GLU A C 1
ATOM 2980 O O . GLU A 1 386 ? -8.582 8.827 14.191 1.00 76.38 386 GLU A O 1
ATOM 2985 N N . TYR A 1 387 ? -7.883 10.463 12.820 1.00 65.19 387 TYR A N 1
ATOM 2986 C CA . TYR A 1 387 ? -7.694 9.618 11.645 1.00 65.19 387 TYR A CA 1
ATOM 2987 C C . TYR A 1 387 ? -6.229 9.343 11.352 1.00 65.19 387 TYR A C 1
ATOM 2989 O O . TYR A 1 387 ? -5.912 8.315 10.757 1.00 65.19 387 TYR A O 1
ATOM 2997 N N . ILE A 1 388 ? -5.346 10.295 11.673 1.00 67.44 388 ILE A N 1
ATOM 2998 C CA . ILE A 1 388 ? -3.943 10.267 11.290 1.00 67.44 388 ILE A CA 1
ATOM 2999 C C . ILE A 1 388 ? -3.026 10.540 12.480 1.00 67.44 388 ILE A C 1
ATOM 3001 O O . ILE A 1 388 ? -3.165 11.537 13.175 1.00 67.44 388 ILE A O 1
ATOM 3005 N N . SER A 1 389 ? -2.035 9.679 12.695 1.00 66.12 389 SER A N 1
ATOM 3006 C CA . SER A 1 389 ? -0.939 9.926 13.635 1.00 66.12 389 SER A CA 1
ATOM 3007 C C . SER A 1 389 ? -0.101 11.105 13.128 1.00 66.12 389 SER A C 1
ATOM 3009 O O . SER A 1 389 ? 0.528 11.014 12.070 1.00 66.12 389 SER A O 1
ATOM 3011 N N . LEU A 1 390 ? -0.138 12.208 13.875 1.00 71.94 390 LEU A N 1
ATOM 3012 C CA . LEU A 1 390 ? 0.578 13.450 13.597 1.00 71.94 390 LEU A CA 1
ATOM 3013 C C . LEU A 1 390 ? 1.837 13.527 14.464 1.00 71.94 390 LEU A C 1
ATOM 3015 O O . LEU A 1 390 ? 1.807 13.185 15.646 1.00 71.94 390 LEU A O 1
ATOM 3019 N N . GLY A 1 391 ? 2.945 13.967 13.866 1.00 70.19 391 GLY A N 1
ATOM 3020 C CA . GLY A 1 391 ? 4.165 14.297 14.598 1.00 70.19 391 GLY A CA 1
ATOM 3021 C C . GLY A 1 391 ? 4.063 15.642 15.322 1.00 70.19 391 GLY A C 1
ATOM 3022 O O . GLY A 1 391 ? 2.996 16.251 15.408 1.00 70.19 391 GLY A O 1
ATOM 3023 N N . LYS A 1 392 ? 5.203 16.140 15.812 1.00 74.25 392 LYS A N 1
ATOM 3024 C CA . LYS A 1 392 ? 5.293 17.525 16.291 1.00 74.25 392 LYS A CA 1
ATOM 3025 C C . LYS A 1 392 ? 5.186 18.499 15.120 1.00 74.25 392 LYS A C 1
ATOM 3027 O O . LYS A 1 392 ? 5.601 18.183 14.005 1.00 74.25 392 LYS A O 1
ATOM 3032 N N . ALA A 1 393 ? 4.643 19.681 15.390 1.00 82.62 393 ALA A N 1
ATOM 3033 C CA . ALA A 1 393 ? 4.698 20.781 14.445 1.00 82.62 393 ALA A CA 1
ATOM 3034 C C . ALA A 1 393 ? 6.074 21.439 14.501 1.00 82.62 393 ALA A C 1
ATOM 3036 O O . ALA A 1 393 ? 6.690 21.506 15.563 1.00 82.62 393 ALA A O 1
ATOM 3037 N N . TYR A 1 394 ? 6.538 21.916 13.353 1.00 81.38 394 TYR A N 1
ATOM 3038 C CA . TYR A 1 394 ? 7.807 22.601 13.185 1.00 81.38 394 TYR A CA 1
ATOM 3039 C C . TYR A 1 394 ? 7.570 23.970 12.565 1.00 81.38 394 TYR A C 1
ATOM 3041 O O . TYR A 1 394 ? 6.750 24.117 11.649 1.00 81.38 394 TYR A O 1
ATOM 3049 N N . ASN A 1 395 ? 8.308 24.970 13.042 1.00 76.88 395 ASN A N 1
ATOM 3050 C CA . ASN A 1 395 ? 8.389 26.244 12.347 1.00 76.88 395 ASN A CA 1
ATOM 3051 C C . ASN A 1 395 ? 9.463 26.138 11.260 1.00 76.88 395 ASN A C 1
ATOM 3053 O O . ASN A 1 395 ? 10.605 25.789 11.553 1.00 76.88 395 ASN A O 1
ATOM 3057 N N . THR A 1 396 ? 9.107 26.419 10.007 1.00 68.56 396 THR A N 1
ATOM 3058 C CA . THR A 1 396 ? 10.048 26.363 8.879 1.00 68.56 396 THR A CA 1
ATOM 3059 C C . THR A 1 396 ? 10.334 27.756 8.346 1.00 68.56 396 THR A C 1
ATOM 3061 O O . THR A 1 396 ? 9.534 28.678 8.482 1.00 68.56 396 THR A O 1
ATOM 3064 N N . SER A 1 397 ? 11.493 27.911 7.710 1.00 58.88 397 SER A N 1
ATOM 3065 C CA . SER A 1 397 ? 11.913 29.167 7.087 1.00 58.88 397 SER A CA 1
ATOM 3066 C C . SER A 1 397 ? 11.126 29.529 5.819 1.00 58.88 397 SER A C 1
ATOM 3068 O O . SER A 1 397 ? 11.366 30.598 5.263 1.00 58.88 397 SER A O 1
ATOM 3070 N N . SER A 1 398 ? 10.193 28.684 5.346 1.00 54.88 398 SER A N 1
ATOM 3071 C CA . SER A 1 398 ? 9.213 29.080 4.326 1.00 54.88 398 SER A CA 1
ATOM 3072 C C . SER A 1 398 ? 8.140 29.926 5.012 1.00 54.88 398 SER A C 1
ATOM 3074 O O . SER A 1 398 ? 7.136 29.416 5.508 1.00 54.88 398 SER A O 1
ATOM 3076 N N . GLU A 1 399 ? 8.457 31.207 5.160 1.00 52.91 399 GLU A N 1
ATOM 3077 C CA . GLU A 1 399 ? 7.854 32.147 6.101 1.00 52.91 399 GLU A CA 1
ATOM 3078 C C . GLU A 1 399 ? 6.313 32.043 6.185 1.00 52.91 399 GLU A C 1
ATOM 3080 O O . GLU A 1 399 ? 5.595 32.217 5.202 1.00 52.91 399 GLU A O 1
ATOM 3085 N N . PHE A 1 400 ? 5.821 31.796 7.407 1.00 54.41 400 PHE A N 1
ATOM 3086 C CA . PHE A 1 400 ? 4.415 31.792 7.842 1.00 54.41 400 PHE A CA 1
ATOM 3087 C C . PHE A 1 400 ? 3.575 30.541 7.562 1.00 54.41 400 PHE A C 1
ATOM 3089 O O . PHE A 1 400 ? 2.369 30.651 7.371 1.00 54.41 400 PHE A O 1
ATOM 3096 N N . SER A 1 401 ? 4.097 29.321 7.592 1.00 71.38 401 SER A N 1
ATOM 3097 C CA . SER A 1 401 ? 3.195 28.171 7.776 1.00 71.38 401 SER A CA 1
ATOM 3098 C C . SER A 1 401 ? 3.827 27.114 8.660 1.00 71.38 401 SER A C 1
ATOM 3100 O O . SER A 1 401 ? 4.819 26.509 8.253 1.00 71.38 401 SER A O 1
ATOM 3102 N N . PRO A 1 402 ? 3.284 26.871 9.863 1.00 82.25 402 PRO A N 1
ATOM 3103 C CA . PRO A 1 402 ? 3.699 25.717 10.633 1.00 82.25 402 PRO A CA 1
ATOM 3104 C C . PRO A 1 402 ? 3.407 24.430 9.856 1.00 82.25 402 PRO A C 1
ATOM 3106 O O . PRO A 1 402 ? 2.367 24.303 9.198 1.00 82.25 402 PRO A O 1
ATOM 3109 N N . VAL A 1 403 ? 4.347 23.488 9.915 1.00 84.88 403 VAL A N 1
ATOM 3110 C CA . VAL A 1 403 ? 4.262 22.212 9.195 1.00 84.88 403 VAL A CA 1
ATOM 3111 C C . VAL A 1 403 ? 4.343 21.040 10.153 1.00 84.88 403 VAL A C 1
ATOM 3113 O O . VAL A 1 403 ? 4.986 21.127 11.194 1.00 84.88 403 VAL A O 1
ATOM 3116 N N . ILE A 1 404 ? 3.732 19.920 9.787 1.00 81.38 404 ILE A N 1
ATOM 3117 C CA . ILE A 1 404 ? 3.908 18.645 10.481 1.00 81.38 404 ILE A CA 1
ATOM 3118 C C . ILE A 1 404 ? 4.452 17.641 9.478 1.00 81.38 404 ILE A C 1
ATOM 3120 O O . ILE A 1 404 ? 3.817 17.384 8.454 1.00 81.38 404 ILE A O 1
ATOM 3124 N N . ASN A 1 405 ? 5.602 17.051 9.798 1.00 75.06 405 ASN A N 1
ATOM 3125 C CA . ASN A 1 405 ? 6.083 15.889 9.066 1.00 75.06 405 ASN A CA 1
ATOM 3126 C C . ASN A 1 405 ? 5.217 14.689 9.447 1.00 75.06 405 ASN A C 1
ATOM 3128 O O . ASN A 1 405 ? 5.066 14.359 10.627 1.00 75.06 405 ASN A O 1
ATOM 3132 N N . VAL A 1 406 ? 4.640 14.042 8.443 1.00 67.94 406 VAL A N 1
ATOM 3133 C CA . VAL A 1 406 ? 3.854 12.827 8.612 1.00 67.94 406 VAL A CA 1
ATOM 3134 C C . VAL A 1 406 ? 4.617 11.709 7.921 1.00 67.94 406 VAL A C 1
ATOM 3136 O O . VAL A 1 406 ? 4.820 11.733 6.713 1.00 67.94 406 VAL A O 1
ATOM 3139 N N . ASN A 1 407 ? 5.055 10.718 8.689 1.00 56.34 407 ASN A N 1
ATOM 3140 C CA . ASN A 1 407 ? 5.672 9.539 8.099 1.00 56.34 407 ASN A CA 1
ATOM 3141 C C . ASN A 1 407 ? 4.561 8.580 7.642 1.00 56.34 407 ASN A C 1
ATOM 3143 O O . ASN A 1 407 ? 3.783 8.055 8.455 1.00 56.34 407 ASN A O 1
ATOM 3147 N N . MET A 1 408 ? 4.446 8.402 6.328 1.00 58.41 408 MET A N 1
ATOM 3148 C CA . MET A 1 408 ? 3.488 7.500 5.688 1.00 58.41 408 MET A CA 1
ATOM 3149 C C . MET A 1 408 ? 4.219 6.624 4.671 1.00 58.41 408 MET A C 1
ATOM 3151 O O . MET A 1 408 ? 5.343 6.909 4.266 1.00 58.41 408 MET A O 1
ATOM 3155 N N . PHE A 1 409 ? 3.578 5.533 4.256 1.00 44.31 409 PHE A N 1
ATOM 3156 C CA . PHE A 1 409 ? 4.166 4.599 3.300 1.00 44.31 409 PHE A CA 1
ATOM 3157 C C . PHE A 1 409 ? 4.555 5.339 1.996 1.00 44.31 409 PHE A C 1
ATOM 3159 O O . PHE A 1 409 ? 3.723 6.050 1.435 1.00 44.31 409 PHE A O 1
ATOM 3166 N N . HIS A 1 410 ? 5.812 5.172 1.548 1.00 47.12 410 HIS A N 1
ATOM 3167 C CA . HIS A 1 410 ? 6.429 5.722 0.319 1.00 47.12 410 HIS A CA 1
ATOM 3168 C C . HIS A 1 410 ? 7.001 7.152 0.309 1.00 47.12 410 HIS A C 1
ATOM 3170 O O . HIS A 1 410 ? 7.318 7.658 -0.767 1.00 47.12 410 HIS A O 1
ATOM 3176 N N . GLY A 1 411 ? 7.219 7.800 1.451 1.00 55.25 411 GLY A N 1
ATOM 3177 C CA . GLY A 1 411 ? 8.057 9.005 1.488 1.00 55.25 411 GLY A CA 1
ATOM 3178 C C . GLY A 1 411 ? 7.698 9.963 2.606 1.00 55.25 411 GLY A C 1
ATOM 3179 O O . GLY A 1 411 ? 6.767 9.727 3.376 1.00 55.25 411 GLY A O 1
ATOM 3180 N N . ASP A 1 412 ? 8.439 11.061 2.668 1.00 68.12 412 ASP A N 1
ATOM 3181 C CA . ASP A 1 412 ? 8.172 12.127 3.618 1.00 68.12 412 ASP A CA 1
ATOM 3182 C C . ASP A 1 412 ? 6.956 12.931 3.157 1.00 68.12 412 ASP A C 1
ATOM 3184 O O . ASP A 1 412 ? 6.892 13.414 2.022 1.00 68.12 412 ASP A O 1
ATOM 3188 N N . TRP A 1 413 ? 5.977 13.072 4.049 1.00 79.19 413 TRP A N 1
ATOM 3189 C CA . TRP A 1 413 ? 4.836 13.950 3.837 1.00 79.19 413 TRP A CA 1
ATOM 3190 C C . TRP A 1 413 ? 4.926 15.170 4.729 1.00 79.19 413 TRP A C 1
ATOM 3192 O O . TRP A 1 413 ? 5.335 15.088 5.887 1.00 79.19 413 TRP A O 1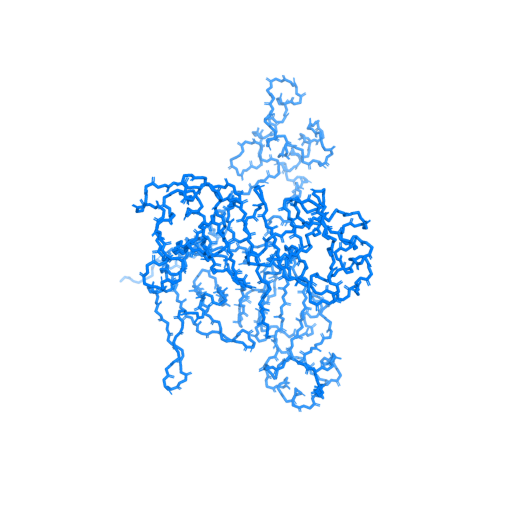
ATOM 3202 N N . GLN A 1 414 ? 4.450 16.294 4.210 1.00 83.31 414 GLN A N 1
ATOM 3203 C CA . GLN A 1 414 ? 4.321 17.535 4.953 1.00 83.31 414 GLN A CA 1
ATOM 3204 C C . GLN A 1 414 ? 2.879 18.003 4.937 1.00 83.31 414 GLN A C 1
ATOM 3206 O O . GLN A 1 414 ? 2.312 18.293 3.885 1.00 83.31 414 GLN A O 1
ATOM 3211 N N . LEU A 1 415 ? 2.289 18.109 6.121 1.00 87.38 415 LEU A N 1
ATOM 3212 C CA . LEU A 1 415 ? 1.018 18.782 6.312 1.00 87.38 415 LEU A CA 1
ATOM 3213 C C . LEU A 1 415 ? 1.289 20.250 6.626 1.00 87.38 415 LEU A C 1
ATOM 3215 O O . LEU A 1 415 ? 2.058 20.554 7.534 1.00 87.38 415 LEU A O 1
ATOM 3219 N N . ILE A 1 416 ? 0.664 21.153 5.879 1.00 88.12 416 ILE A N 1
ATOM 3220 C CA . ILE A 1 416 ? 0.918 22.590 5.968 1.00 88.12 416 ILE A CA 1
ATOM 3221 C C . ILE A 1 416 ? -0.338 23.281 6.485 1.00 88.12 416 ILE A C 1
ATOM 3223 O O . ILE A 1 416 ? -1.458 22.971 6.065 1.00 88.12 416 ILE A O 1
ATOM 3227 N N . PHE A 1 417 ? -0.137 24.235 7.389 1.00 88.94 417 PHE A N 1
ATOM 3228 C CA . PHE A 1 417 ? -1.196 25.020 8.003 1.00 88.94 417 PHE A CA 1
ATOM 3229 C C . PHE A 1 417 ? -0.924 26.504 7.759 1.00 88.94 417 PHE A C 1
ATOM 3231 O O . PHE A 1 417 ? 0.026 27.057 8.302 1.00 88.94 417 PHE A O 1
ATOM 3238 N N . ALA A 1 418 ? -1.764 27.163 6.962 1.00 84.00 418 ALA A N 1
ATOM 3239 C CA . ALA A 1 418 ? -1.638 28.597 6.668 1.00 84.00 418 ALA A CA 1
ATOM 3240 C C . ALA A 1 418 ? -2.658 29.462 7.436 1.00 84.00 418 ALA A C 1
ATOM 3242 O O . ALA A 1 418 ? -3.010 30.561 7.007 1.00 84.00 418 ALA A O 1
ATOM 3243 N N . ASP A 1 419 ? -3.176 28.959 8.561 1.00 85.12 419 ASP A N 1
ATOM 3244 C CA . ASP A 1 419 ? -4.101 29.711 9.408 1.00 85.12 419 ASP A CA 1
ATOM 3245 C C . ASP A 1 419 ? -3.384 30.892 10.079 1.00 85.12 419 ASP A C 1
ATOM 3247 O O . ASP A 1 419 ? -2.347 30.726 10.724 1.00 85.12 419 ASP A O 1
ATOM 3251 N N . ARG A 1 420 ? -3.955 32.095 9.963 1.00 85.19 420 ARG A N 1
ATOM 3252 C CA . ARG A 1 420 ? -3.353 33.320 10.502 1.00 85.19 420 ARG A CA 1
ATOM 3253 C C . ARG A 1 420 ? -3.175 33.283 12.022 1.00 85.19 420 ARG A C 1
ATOM 3255 O O . ARG A 1 420 ? -2.203 33.833 12.528 1.00 85.19 420 ARG A O 1
ATOM 3262 N N . ALA A 1 421 ? -4.092 32.662 12.760 1.00 85.62 421 ALA A N 1
ATOM 3263 C CA . ALA A 1 421 ? -3.960 32.531 14.207 1.00 85.62 421 ALA A CA 1
ATOM 3264 C C . ALA A 1 421 ? -2.801 31.594 14.571 1.00 85.62 421 ALA A C 1
ATOM 3266 O O . ALA A 1 421 ? -2.054 31.887 15.501 1.00 85.62 421 ALA A O 1
ATOM 3267 N N . ALA A 1 422 ? -2.604 30.518 13.803 1.00 86.44 422 ALA A N 1
ATOM 3268 C CA . ALA A 1 422 ? -1.452 29.639 13.978 1.00 86.44 422 ALA A CA 1
ATOM 3269 C C . ALA A 1 422 ? -0.136 30.347 13.625 1.00 86.44 422 ALA A C 1
ATOM 3271 O O . ALA A 1 422 ? 0.817 30.246 14.387 1.00 86.44 422 ALA A O 1
ATOM 3272 N N . GLN A 1 423 ? -0.099 31.120 12.536 1.00 86.12 423 GLN A N 1
ATOM 3273 C CA . GLN A 1 423 ? 1.060 31.943 12.163 1.00 86.12 423 GLN A CA 1
ATOM 3274 C C . GLN A 1 423 ? 1.452 32.931 13.268 1.00 86.12 423 GLN A C 1
ATOM 3276 O O . GLN A 1 423 ? 2.620 33.025 13.633 1.00 86.12 423 GLN A O 1
ATOM 3281 N N . GLU A 1 424 ? 0.476 33.650 13.825 1.00 86.31 424 GLU A N 1
ATOM 3282 C CA . GLU A 1 424 ? 0.716 34.598 14.918 1.00 86.31 424 GLU A CA 1
ATOM 3283 C C . GLU A 1 424 ? 1.176 33.905 16.204 1.00 86.31 424 GLU A C 1
ATOM 3285 O O . GLU A 1 424 ? 1.991 34.471 16.930 1.00 86.31 424 GLU A O 1
ATOM 3290 N N . ALA A 1 425 ? 0.682 32.695 16.484 1.00 86.19 425 ALA A N 1
ATOM 3291 C CA . ALA A 1 425 ? 1.064 31.925 17.666 1.00 86.19 425 ALA A CA 1
ATOM 3292 C C . ALA A 1 425 ? 2.507 31.395 17.603 1.00 86.19 425 ALA A C 1
ATOM 3294 O O . ALA A 1 425 ? 3.119 31.193 18.648 1.00 86.19 425 ALA A O 1
ATOM 3295 N N . VAL A 1 426 ? 3.056 31.185 16.400 1.00 84.75 426 VAL A N 1
ATOM 3296 C CA . VAL A 1 426 ? 4.395 30.594 16.202 1.00 84.75 426 VAL A CA 1
ATOM 3297 C C . VAL A 1 426 ? 5.457 31.604 15.764 1.00 84.75 426 VAL A C 1
ATOM 3299 O O . VAL A 1 426 ? 6.616 31.233 15.605 1.00 84.75 426 VAL A O 1
ATOM 3302 N N . LYS A 1 427 ? 5.100 32.879 15.564 1.00 84.81 427 LYS A N 1
ATOM 3303 C CA . LYS A 1 427 ? 5.999 33.899 14.988 1.00 84.81 427 LYS A CA 1
ATOM 3304 C C . LYS A 1 427 ? 7.295 34.131 15.771 1.00 84.81 427 LYS A C 1
ATOM 3306 O O . LYS A 1 427 ? 8.291 34.527 15.178 1.00 84.81 427 LYS A O 1
ATOM 3311 N N . ASP A 1 428 ? 7.264 33.902 17.082 1.00 83.38 428 ASP A N 1
ATOM 3312 C CA . ASP A 1 428 ? 8.401 34.124 17.979 1.00 83.38 428 ASP A CA 1
ATOM 3313 C C . ASP A 1 428 ? 9.263 32.853 18.153 1.00 83.38 428 ASP A C 1
ATOM 3315 O O . ASP A 1 428 ? 10.296 32.897 18.818 1.00 83.38 428 ASP A O 1
ATOM 3319 N N . ILE A 1 429 ? 8.865 31.723 17.551 1.00 83.25 429 ILE A N 1
ATOM 3320 C CA . ILE A 1 429 ? 9.613 30.459 17.577 1.00 83.25 429 ILE A CA 1
ATOM 3321 C C . ILE A 1 429 ? 10.702 30.497 16.501 1.00 83.25 429 ILE A C 1
ATOM 3323 O O . ILE A 1 429 ? 10.398 30.654 15.320 1.00 83.25 429 ILE A O 1
ATOM 3327 N N . ASN A 1 430 ? 11.968 30.307 16.873 1.00 77.81 430 ASN A N 1
ATOM 3328 C CA . ASN A 1 430 ? 13.075 30.320 15.916 1.00 77.81 430 ASN A CA 1
ATOM 3329 C C . ASN A 1 430 ? 13.068 29.053 15.029 1.00 77.81 430 ASN A C 1
ATOM 3331 O O . ASN A 1 430 ? 13.256 27.958 15.556 1.00 77.81 430 ASN A O 1
ATOM 3335 N N . PRO A 1 431 ? 12.924 29.159 13.692 1.00 71.69 431 PRO A N 1
ATOM 3336 C CA . PRO A 1 431 ? 12.903 27.989 12.809 1.00 71.69 431 PRO A CA 1
ATOM 3337 C C . PRO A 1 431 ? 14.271 27.294 12.665 1.00 71.69 431 PRO A C 1
ATOM 3339 O O . PRO A 1 431 ? 14.333 26.156 12.201 1.00 71.69 431 PRO A O 1
ATOM 3342 N N . PHE A 1 432 ? 15.368 27.951 13.059 1.00 69.94 432 PHE A N 1
ATOM 3343 C CA . PHE A 1 432 ? 16.739 27.442 12.912 1.00 69.94 432 PHE A CA 1
ATOM 3344 C C . PHE A 1 432 ? 17.330 26.840 14.194 1.00 69.94 432 PHE A C 1
ATOM 3346 O O . PHE A 1 432 ? 18.474 26.389 14.175 1.00 69.94 432 PHE A O 1
ATOM 3353 N N . ASP A 1 433 ? 16.587 26.846 15.301 1.00 72.25 433 ASP A N 1
ATOM 3354 C CA . ASP A 1 433 ? 17.024 26.235 16.555 1.00 72.25 433 ASP A CA 1
ATOM 3355 C C . ASP A 1 433 ? 16.370 24.860 16.716 1.00 72.25 433 ASP A C 1
ATOM 3357 O O . ASP A 1 433 ? 15.180 24.761 16.999 1.00 72.25 433 ASP A O 1
ATOM 3361 N N . GLU A 1 434 ? 17.138 23.784 16.547 1.00 61.22 434 GLU A N 1
ATOM 3362 C CA . GLU A 1 434 ? 16.641 22.404 16.671 1.00 61.22 434 GLU A CA 1
ATOM 3363 C C . GLU A 1 434 ? 16.070 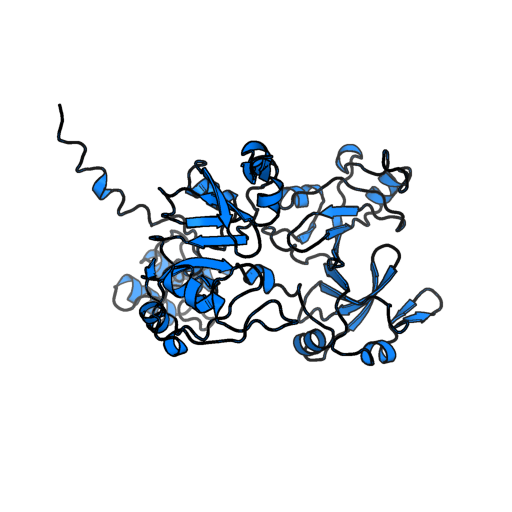22.073 18.063 1.00 61.22 434 GLU A C 1
ATOM 3365 O O . GLU A 1 434 ? 15.341 21.092 18.214 1.00 61.22 434 GLU A O 1
ATOM 3370 N N . THR A 1 435 ? 16.385 22.874 19.088 1.00 64.12 435 THR A N 1
ATOM 3371 C CA . THR A 1 435 ? 15.856 22.692 20.445 1.00 64.12 435 THR A CA 1
ATOM 3372 C C . THR A 1 435 ? 14.556 23.458 20.702 1.00 64.12 435 THR A C 1
ATOM 3374 O O . THR A 1 435 ? 13.802 23.066 21.595 1.00 64.12 435 THR A O 1
ATOM 3377 N N . GLU A 1 436 ? 14.247 24.484 19.900 1.00 67.69 436 GLU A N 1
ATOM 3378 C CA . GLU A 1 436 ? 13.070 25.353 20.069 1.00 67.69 436 GLU A CA 1
ATOM 3379 C C . GLU A 1 436 ? 12.093 25.322 18.879 1.00 67.69 436 GLU A C 1
ATOM 3381 O O . GLU A 1 436 ? 10.951 25.747 19.025 1.00 67.69 436 GLU A O 1
ATOM 3386 N N . ASN A 1 437 ? 12.475 24.788 17.714 1.00 74.38 437 ASN A N 1
ATOM 3387 C CA . ASN A 1 437 ? 11.669 24.867 16.489 1.00 74.38 437 ASN A CA 1
ATOM 3388 C C . ASN A 1 437 ? 10.475 23.901 16.428 1.00 74.38 437 ASN A C 1
ATOM 3390 O O . ASN A 1 437 ? 9.689 23.991 15.481 1.00 74.38 437 ASN A O 1
ATOM 3394 N N . SER A 1 438 ? 10.326 22.998 17.406 1.00 81.88 438 SER A N 1
ATOM 3395 C CA . SER A 1 438 ? 9.221 22.034 17.478 1.00 81.88 438 SER A CA 1
ATOM 3396 C C . SER A 1 438 ? 8.226 22.371 18.592 1.00 81.88 438 SER A C 1
ATOM 3398 O O . SER A 1 438 ? 8.621 22.696 19.709 1.00 81.88 438 SER A O 1
ATOM 3400 N N . PHE A 1 439 ? 6.929 22.255 18.313 1.00 84.25 439 PHE A N 1
ATOM 3401 C CA . PHE A 1 439 ? 5.850 22.597 19.246 1.00 84.25 439 PHE A CA 1
ATOM 3402 C C . PHE A 1 439 ? 4.585 21.759 18.986 1.00 84.25 439 PHE A C 1
ATOM 3404 O O . PHE A 1 439 ? 4.504 20.985 18.029 1.00 84.25 439 PHE A O 1
ATOM 3411 N N . SER A 1 440 ? 3.588 21.905 19.861 1.00 84.25 440 SER A N 1
ATOM 3412 C CA . SER A 1 440 ? 2.234 21.368 19.688 1.00 84.25 440 SER A CA 1
ATOM 3413 C C . SER A 1 440 ? 1.241 22.523 19.551 1.00 84.25 440 SER A C 1
ATOM 3415 O O . SER A 1 440 ? 1.341 23.536 20.246 1.00 84.25 440 SER A O 1
ATOM 3417 N N . PHE A 1 441 ? 0.266 22.374 18.653 1.00 87.44 441 PHE A N 1
ATOM 3418 C CA . PHE A 1 441 ? -0.823 23.340 18.520 1.00 87.44 441 PHE A CA 1
ATOM 3419 C C . PHE A 1 441 ? -1.712 23.384 19.773 1.00 87.44 441 PHE A C 1
ATOM 3421 O O . PHE A 1 441 ? -2.211 24.454 20.123 1.00 87.44 441 PHE A O 1
ATOM 3428 N N . GLU A 1 442 ? -1.845 22.267 20.499 1.00 87.62 442 GLU A N 1
ATOM 3429 C CA . GLU A 1 442 ? -2.550 22.235 21.783 1.00 87.62 442 GLU A CA 1
ATOM 3430 C C . GLU A 1 442 ? -1.873 23.101 22.848 1.00 87.62 442 GLU A C 1
ATOM 3432 O O . GLU A 1 442 ? -2.561 23.865 23.526 1.00 87.62 442 GLU A O 1
ATOM 3437 N N . ASP A 1 443 ? -0.544 23.030 22.964 1.00 87.62 443 ASP A N 1
ATOM 3438 C CA . ASP A 1 443 ? 0.218 23.822 23.942 1.00 87.62 443 ASP A CA 1
ATOM 3439 C C . ASP A 1 443 ? 0.107 25.330 23.667 1.00 87.62 443 ASP A C 1
ATOM 3441 O O . ASP A 1 443 ? 0.078 26.145 24.591 1.00 87.62 443 ASP A O 1
ATOM 3445 N N . LEU A 1 444 ? -0.012 25.699 22.389 1.00 87.19 444 LEU A N 1
ATOM 3446 C CA . LEU A 1 444 ? -0.223 27.076 21.940 1.00 87.19 444 LEU A CA 1
ATOM 3447 C C . LEU A 1 444 ? -1.700 27.511 21.972 1.00 87.19 444 LEU A C 1
ATOM 3449 O O . LEU A 1 444 ? -2.002 28.673 21.701 1.00 87.19 444 LEU A O 1
ATOM 3453 N N . GLY A 1 445 ? -2.629 26.607 22.303 1.00 89.75 445 GLY A N 1
ATOM 3454 C CA . GLY A 1 445 ? -4.062 26.899 22.381 1.00 89.75 445 GLY A CA 1
ATOM 3455 C C . GLY A 1 445 ? -4.716 27.220 21.033 1.00 89.75 445 GLY A C 1
ATOM 3456 O O . GLY A 1 445 ? -5.695 27.968 20.994 1.00 89.75 445 GLY A O 1
ATOM 3457 N N . VAL A 1 446 ? -4.187 26.675 19.934 1.00 90.81 446 VAL A N 1
ATOM 3458 C CA . VAL A 1 446 ? -4.702 26.875 18.570 1.00 90.81 446 VAL A CA 1
ATOM 3459 C C . VAL A 1 446 ? -5.141 25.547 17.948 1.00 90.81 446 VAL A C 1
ATOM 3461 O O . VAL A 1 446 ? -4.605 24.490 18.258 1.00 90.81 446 VAL A O 1
ATOM 3464 N N . ASP A 1 447 ? -6.127 25.593 17.053 1.00 91.75 447 ASP A N 1
ATOM 3465 C CA . ASP A 1 447 ? -6.623 24.413 16.329 1.00 91.75 447 ASP A CA 1
ATOM 3466 C C . ASP A 1 447 ? -6.787 24.742 14.837 1.00 91.75 447 ASP A C 1
ATOM 3468 O O . ASP A 1 447 ? -7.898 25.045 14.380 1.00 91.75 447 ASP A O 1
ATOM 3472 N N . PRO A 1 448 ? -5.672 24.797 14.084 1.00 91.94 448 PRO A N 1
ATOM 3473 C CA . PRO A 1 448 ? -5.691 25.245 12.700 1.00 91.94 448 PRO A CA 1
ATOM 3474 C C . PRO A 1 448 ? -6.284 24.196 11.760 1.00 91.94 448 PRO A C 1
ATOM 3476 O O . PRO A 1 448 ? -6.176 22.990 11.980 1.00 91.94 448 PRO A O 1
ATOM 3479 N N . MET A 1 449 ? -6.863 24.662 10.654 1.00 91.75 449 MET A N 1
ATOM 3480 C CA . MET A 1 449 ? -7.236 23.788 9.541 1.00 91.75 449 MET A CA 1
ATOM 3481 C C . MET A 1 449 ? -6.025 23.523 8.652 1.00 91.75 449 MET A C 1
ATOM 3483 O O . MET A 1 449 ? -5.294 24.449 8.294 1.00 91.75 449 MET A O 1
ATOM 3487 N N . SER A 1 450 ? -5.832 22.258 8.279 1.00 89.31 450 SER A N 1
ATOM 3488 C CA . SER A 1 450 ? -4.837 21.899 7.265 1.00 89.31 450 SER A CA 1
ATOM 3489 C C . SER A 1 450 ? -5.188 22.572 5.942 1.00 89.31 450 SER A C 1
ATOM 3491 O O . SER A 1 450 ? -6.323 22.493 5.476 1.00 89.31 450 SER A O 1
ATOM 3493 N N . THR A 1 451 ? -4.229 23.254 5.331 1.00 89.31 451 THR A N 1
ATOM 3494 C CA . THR A 1 451 ? -4.471 23.988 4.084 1.00 89.31 451 THR A CA 1
ATOM 3495 C C . THR A 1 451 ? -4.006 23.214 2.870 1.00 89.31 451 THR A C 1
ATOM 3497 O O . THR A 1 451 ? -4.635 23.306 1.823 1.00 89.31 451 THR A O 1
ATOM 3500 N N . ARG A 1 452 ? -2.945 22.423 3.009 1.00 89.31 452 ARG A N 1
ATOM 3501 C CA . ARG A 1 452 ? -2.444 21.532 1.963 1.00 89.31 452 ARG A CA 1
ATOM 3502 C C . ARG A 1 452 ? -1.598 20.420 2.565 1.00 89.31 452 ARG A C 1
ATOM 3504 O O . ARG A 1 452 ? -1.135 20.529 3.702 1.00 89.31 452 ARG A O 1
ATOM 3511 N N . MET A 1 453 ? -1.385 19.366 1.793 1.00 87.75 453 MET A N 1
ATOM 3512 C CA . MET A 1 453 ? -0.511 18.254 2.149 1.00 87.75 453 MET A CA 1
ATOM 3513 C C . MET A 1 453 ? 0.378 17.919 0.959 1.00 87.75 453 MET A C 1
ATOM 3515 O O . MET A 1 453 ? -0.126 17.760 -0.146 1.00 87.75 453 MET A O 1
ATOM 3519 N N . ILE A 1 454 ? 1.686 17.838 1.171 1.00 85.62 454 ILE A N 1
ATOM 3520 C CA . ILE A 1 454 ? 2.663 17.605 0.108 1.00 85.62 454 ILE A CA 1
ATOM 3521 C C . ILE A 1 454 ? 3.356 16.272 0.352 1.00 85.62 454 ILE A C 1
ATOM 3523 O O . ILE A 1 454 ? 3.838 16.023 1.456 1.00 85.62 454 ILE A O 1
ATOM 3527 N N . TRP A 1 455 ? 3.413 15.437 -0.679 1.00 84.56 455 TRP A N 1
ATOM 3528 C CA . TRP A 1 455 ? 4.276 14.261 -0.730 1.00 84.56 455 TRP A CA 1
ATOM 3529 C C . TRP A 1 455 ? 5.515 14.551 -1.556 1.00 84.56 455 TRP A C 1
ATOM 3531 O O . TRP A 1 455 ? 5.401 15.096 -2.656 1.00 84.56 455 TRP A O 1
ATOM 3541 N N . PHE A 1 456 ? 6.671 14.127 -1.057 1.00 75.19 456 PHE A N 1
ATOM 3542 C CA . PHE A 1 456 ? 7.933 14.202 -1.777 1.00 75.19 456 PHE A CA 1
ATOM 3543 C C . PHE A 1 456 ? 8.325 12.825 -2.301 1.00 75.19 456 PHE A C 1
ATOM 3545 O O . PHE A 1 456 ? 8.337 11.848 -1.546 1.00 75.19 456 PHE A O 1
ATOM 3552 N N . LYS A 1 457 ? 8.711 12.756 -3.581 1.00 65.88 457 LYS A N 1
ATOM 3553 C CA . LYS A 1 457 ? 9.377 11.563 -4.105 1.00 65.88 457 LYS A CA 1
ATOM 3554 C C . LYS A 1 457 ? 10.673 11.355 -3.301 1.00 65.88 457 LYS A C 1
ATOM 3556 O O . LYS A 1 457 ? 11.450 12.307 -3.181 1.00 65.88 457 LYS A O 1
ATOM 3561 N N . PRO A 1 458 ? 10.935 10.152 -2.755 1.00 53.78 458 PRO A N 1
ATOM 3562 C CA . PRO A 1 458 ? 12.204 9.873 -2.096 1.00 53.78 458 PRO A CA 1
ATOM 3563 C C . PRO A 1 458 ? 13.346 10.127 -3.084 1.00 53.78 458 PRO A C 1
ATOM 3565 O O . PRO A 1 458 ? 13.332 9.588 -4.194 1.00 53.78 458 PRO A O 1
ATOM 3568 N N . TYR A 1 459 ? 14.325 10.946 -2.699 1.00 41.62 459 TYR A N 1
ATOM 3569 C CA . TYR A 1 459 ? 15.601 10.971 -3.406 1.00 41.62 459 TYR A CA 1
ATOM 3570 C C . TYR A 1 459 ? 16.255 9.603 -3.178 1.00 41.62 459 TYR A C 1
ATOM 3572 O O . TYR A 1 459 ? 16.613 9.285 -2.044 1.00 41.62 459 TYR A O 1
ATOM 3580 N N . TYR A 1 460 ? 16.321 8.777 -4.224 1.00 31.23 460 TYR A N 1
ATOM 3581 C CA . TYR A 1 460 ? 17.092 7.532 -4.207 1.00 31.23 460 TYR A CA 1
ATOM 3582 C C . TYR A 1 460 ? 18.593 7.814 -4.208 1.00 31.23 460 TYR A C 1
ATOM 3584 O O . TYR A 1 460 ? 19.017 8.728 -4.957 1.00 31.23 460 TYR A O 1
#

Radius of gyration: 27.17 Å; Cα contacts (8 Å, |Δi|>4): 832; chains: 1; bounding box: 72×81×59 Å

Mean predicted aligned error: 18.47 Å

Sequence (460 aa):
MKRTAAFITALTMAASVFAISASALKGDVSGDGKVNVTDITLIAAHVKGKKLLSEEKRAKADVTGDGKVNISDITAVAAHVKGKRLLKENDEAKKRALVEYDFGQFKEAVGGKYEFAAINGGQSVALGVYNFDVFPNTYFCFGWRGTECMTMTESGEYTFDKKVFEEAMDDSCPVNSVQVVKGGQIADTDCVVGMKYSELKKKFNLGKAQIENCSLTPNIRTTIDGVNWSFVFNDEATREVCKNVPHMPDAQCSEYFKFEDYDIDPVCTYAISDNEEFFKQPMIYYDLGELKQAMYGEYDLEVISVGQAAGVGMYNDKVFPNLRFVFMSGLGHPFNEIPGGLEVDRENFESLPDSTELYAIELMPGAKIPGRGGAKVGMKYSELKEYISLGKAYNTSSEFSPVINVNMFHGDWQLIFADRAAQEAVKDINPFDETENSFSFEDLGVDPMSTRMIWFKPYY

InterPro domains:
  IPR002105 Dockerin type I repeat [PF00404] (26-80)
  IPR016134 Dockerin domain [PS51766] (22-88)
  IPR018247 EF-Hand 1, calcium-binding site [PS00018] (28-40)
  IPR036439 Dockerin domain superfamily [G3DSA:1.10.1330.10] (25-83)
  IPR036439 Dockerin domain superfamily [SSF63446] (24-83)

Foldseek 3Di:
DDDDPPPPVVVPVVPPVDDDDLDLWQCPLVSPPDLEVVSLVVLVCCQVVNDNGDPSSQRSQPLVPPSDRYVVSSVQSVCCNVVNHNRPTPVLVVQPPDQFAAQLNVCVQLVNDWDWDFDCPQQDTFIWIDDCVRFNQKTFTLPPLRCVQWDQDPVRDIDGDPVSSVVSGDRLRGRQKMKHFAPGDDGPDPDHQFDWPVVCCVVQVWDWWKAFQGHCWTWTWGDDSNWIKIFTFDDPVRSVVSVVFDDDPPDRIGPTHHCVVVPDTTGRGMMMIGPCVLVPPPFPDQFQLNVCVQLVVDWDWFWDDDAPFIWIWIDDCVRVNQKTFTAGDPDFCQWDDDVPGIGGNPVRVVPDDSRRDTFKMKGFFPRDDRSWPPDTQFDKPVVNVVGAPWDWWFDGPSQAWIWTWGDDPQATKIFTFNDPLVSVLCVPFDRPDPVGGTHHCVVSVHITGGGMMMGGHDPD

Nearest PDB structures (foldseek):
  8x39-assembly1_B  TM=9.795E-01  e=2.886E-03  Acetivibrio thermocellus DSM 1313
  2ccl-assembly2_D  TM=9.731E-01  e=5.060E-03  Acetivibrio thermocellus
  1ohz-assembly1_B  TM=9.689E-01  e=1.840E-02  Acetivibrio thermocellus
  8x3a-assembly1_A  TM=9.685E-01  e=6.691E-02  Acetivibrio thermocellus DSM 1313
  7ui9-assembly1_a  TM=1.560E-01  e=2.053E+00  Saccharomyces cerevisiae S288C

Organism: Ruminococcus albus (NCBI:txid1264)

pLDDT: mean 75.31, std 16.87, range [26.48, 95.56]

Secondary structure (DSSP, 8-state):
--SSGGGTTTTTTTSSSS-------TT-SSSSS--SHHHHHHHHHHHTTSSPPPHHHHHHH--S-SS--SHHHHHHHHHHHTTSSPPPP-HHHHTTTTTT-BHHHHHHHTTT--EEEEEE-SSSEEEEEE-TTTSTTEEEE-HHHHHHTEEE-TTS-EEE-HHHHHHH--TT-B--EEEEETT-B-TTSS-BTT-BHHHHHHHH----BEEBTTTSSEEEEEEETTEEEEEE--SHHHHHHHTTSPBPTTSSBBPPB-GGGGT---B--EEEEE-TTTTSSTTSS-BHHHHHHHTTT--EEEEEEETTEEEEEEE-TTTSTTEEEEEESSSS--EEEETTEEEE-HHHHHTS-TTPBP-EEEEPTTPBPTTSTT-BTT-BHHHHHHHS----EE--SSTT--EEEEEETTEEEEEE---HHHHHHHTTS-TT-TTTSEE-TTTTT--PBP-EEEEE----

Solvent-accessible surface area (backbone atoms only — not comparable to full-atom values): 26029 Å² total; per-residue (Å²): 143,82,92,74,76,85,71,64,64,73,67,57,71,80,61,72,91,64,79,94,68,94,61,90,48,65,37,30,50,78,71,82,84,58,66,43,73,67,22,43,51,52,50,49,30,31,61,68,69,75,43,82,66,55,72,74,38,43,62,18,39,26,65,79,71,78,89,56,68,47,71,68,26,42,52,47,49,51,29,28,64,67,72,74,42,73,68,78,64,65,60,78,77,68,52,54,86,69,46,72,38,24,46,35,58,50,35,58,73,44,73,74,52,69,50,76,41,87,37,83,68,60,86,47,72,28,32,23,41,31,38,57,92,79,39,52,44,38,30,45,21,41,44,69,70,34,37,74,35,47,47,72,44,99,86,71,48,78,43,68,46,69,66,60,40,57,73,73,48,53,55,59,41,55,33,46,26,34,41,26,30,64,75,6,60,49,77,100,46,100,46,43,26,58,43,39,44,70,58,49,28,72,76,68,66,60,76,59,31,32,36,45,74,68,50,70,27,39,34,36,76,48,73,58,73,88,39,38,33,43,39,30,33,70,41,72,72,45,40,61,51,47,77,73,54,67,64,43,96,90,49,67,29,34,66,76,43,51,57,71,85,71,78,51,71,48,36,31,46,31,37,33,35,45,46,51,72,74,61,66,45,94,78,69,82,56,26,49,44,55,47,38,58,76,42,74,70,52,68,51,77,40,71,37,79,56,74,93,42,67,24,46,24,40,33,35,64,88,78,42,59,42,44,30,46,23,33,65,69,83,84,73,65,46,52,42,84,48,99,92,49,72,43,62,30,60,71,60,51,71,66,51,60,44,82,41,64,59,42,34,38,41,32,29,55,72,19,71,44,84,82,27,86,84,37,40,32,49,42,35,49,78,58,42,56,78,50,39,88,71,55,61,32,32,41,48,83,46,80,65,33,45,30,26,58,32,90,51,96,83,36,60,26,38,38,33,29,66,36,66,69,53,33,66,72,48,67,87,47,49,49,86,38,91,89,55,19,62,48,54,51,70,84,70,73,46,71,45,39,32,50,32,35,37,41,39,58,67,86,128